Protein AF-A0AB33Z5P5-F1 (afdb_monomer)

Radius of gyration: 40.07 Å; Cα contacts (8 Å, |Δi|>4): 289; chains: 1; bounding box: 64×78×122 Å

Structure (mmCIF, N/CA/C/O backbone):
data_AF-A0AB33Z5P5-F1
#
_entry.id   AF-A0AB33Z5P5-F1
#
loop_
_atom_site.group_PDB
_atom_site.id
_atom_site.type_symbol
_atom_site.label_atom_id
_atom_site.label_alt_id
_atom_site.label_comp_id
_atom_site.label_asym_id
_atom_site.label_entity_id
_atom_site.label_seq_id
_atom_site.pdbx_PDB_ins_code
_atom_site.Cartn_x
_atom_site.Cartn_y
_atom_site.Cartn_z
_atom_site.occupancy
_atom_site.B_iso_or_equiv
_atom_site.auth_seq_id
_atom_site.auth_comp_id
_atom_site.auth_asym_id
_atom_site.auth_atom_id
_atom_site.pdbx_PDB_model_num
ATOM 1 N N . MET A 1 1 ? -16.626 -15.363 -4.304 1.00 84.88 1 MET A N 1
ATOM 2 C CA . MET A 1 1 ? -17.187 -14.346 -3.399 1.00 84.88 1 MET A CA 1
ATOM 3 C C . MET A 1 1 ? -18.099 -15.016 -2.405 1.00 84.88 1 MET A C 1
ATOM 5 O O . MET A 1 1 ? -18.825 -15.930 -2.768 1.00 84.88 1 MET A O 1
ATOM 9 N N . GLU A 1 2 ? -18.053 -14.577 -1.162 1.00 84.19 2 GLU A N 1
ATOM 10 C CA . GLU A 1 2 ? -19.049 -14.901 -0.152 1.00 84.19 2 GLU A CA 1
ATOM 11 C C . GLU A 1 2 ? -19.765 -13.600 0.200 1.00 84.19 2 GLU A C 1
ATOM 13 O O . GLU A 1 2 ? -19.102 -12.592 0.437 1.00 84.19 2 GLU A O 1
ATOM 18 N N . PHE A 1 3 ? -21.095 -13.599 0.205 1.00 85.94 3 PHE A N 1
ATOM 19 C CA . PHE A 1 3 ? -21.906 -12.439 0.573 1.00 85.94 3 PHE A CA 1
ATOM 20 C C . PHE A 1 3 ? -22.547 -12.647 1.944 1.00 85.94 3 PHE A C 1
ATOM 22 O O . PHE A 1 3 ? -22.654 -13.777 2.424 1.00 85.94 3 PHE A O 1
ATOM 29 N N . TYR A 1 4 ? -22.990 -11.560 2.574 1.00 81.19 4 TYR A N 1
ATOM 30 C CA . TYR A 1 4 ? -23.816 -11.657 3.772 1.00 81.19 4 TYR A CA 1
ATOM 31 C C . TYR A 1 4 ? -25.122 -12.386 3.467 1.00 81.19 4 TYR A C 1
ATOM 33 O O . TYR A 1 4 ? -25.826 -12.047 2.515 1.00 81.19 4 TYR A O 1
ATOM 41 N N . SER A 1 5 ? -25.433 -13.380 4.294 1.00 81.19 5 SER A N 1
ATOM 42 C CA . SER A 1 5 ? -26.715 -14.074 4.258 1.00 81.19 5 SER A CA 1
ATOM 43 C C . SER A 1 5 ? -27.830 -13.180 4.820 1.00 81.19 5 SER A C 1
ATOM 45 O O . SER A 1 5 ? -27.550 -12.254 5.589 1.00 81.19 5 SER A O 1
ATOM 47 N N . PRO A 1 6 ? -29.110 -13.478 4.535 1.00 82.12 6 PRO A N 1
ATOM 48 C CA . PRO A 1 6 ? -30.231 -12.767 5.153 1.00 82.12 6 PRO A CA 1
ATOM 49 C C . PRO A 1 6 ? -30.183 -12.777 6.687 1.00 82.12 6 PRO A C 1
ATOM 51 O O . PRO A 1 6 ? -30.563 -11.798 7.327 1.00 82.12 6 PRO A O 1
ATOM 54 N N . LYS A 1 7 ? -29.667 -13.865 7.279 1.00 82.50 7 LYS A N 1
ATOM 55 C CA . LYS A 1 7 ? -29.453 -13.973 8.724 1.00 82.50 7 LYS A CA 1
ATOM 56 C C . LYS A 1 7 ? -28.385 -12.990 9.208 1.00 82.50 7 LYS A C 1
ATOM 58 O O . LYS A 1 7 ? -28.638 -12.265 10.164 1.00 82.50 7 LYS A O 1
ATOM 63 N N . ASP A 1 8 ? -27.243 -12.919 8.521 1.00 80.38 8 ASP A N 1
ATOM 64 C CA . ASP A 1 8 ? -26.178 -11.973 8.877 1.00 80.38 8 ASP A CA 1
ATOM 65 C C . ASP A 1 8 ? -26.680 -10.513 8.791 1.00 80.38 8 ASP A C 1
ATOM 67 O O . ASP A 1 8 ? -26.393 -9.693 9.661 1.00 80.38 8 ASP A O 1
ATOM 71 N N . ILE A 1 9 ? -27.476 -10.181 7.764 1.00 83.25 9 ILE A N 1
ATOM 72 C CA . ILE A 1 9 ? -28.066 -8.840 7.595 1.00 83.25 9 ILE A CA 1
ATOM 73 C C . ILE A 1 9 ? -29.061 -8.528 8.723 1.00 83.25 9 ILE A C 1
ATOM 75 O O . ILE A 1 9 ? -29.105 -7.397 9.208 1.00 83.25 9 ILE A O 1
ATOM 79 N N . ALA A 1 10 ? -29.851 -9.512 9.161 1.00 84.94 10 ALA A N 1
ATOM 80 C CA . ALA A 1 10 ? -30.781 -9.346 10.275 1.00 84.94 10 ALA A CA 1
ATOM 81 C C . ALA A 1 10 ? -30.055 -9.106 11.611 1.00 84.94 10 ALA A C 1
ATOM 83 O O . ALA A 1 10 ? -30.494 -8.272 12.403 1.00 84.94 10 ALA A O 1
ATOM 84 N N . GLU A 1 11 ? -28.931 -9.786 11.846 1.00 84.00 11 GLU A N 1
ATOM 85 C CA . GLU A 1 11 ? -28.080 -9.554 13.019 1.00 84.00 11 GLU A CA 1
ATOM 86 C C . GLU A 1 11 ? -27.471 -8.143 12.995 1.00 84.00 11 GLU A C 1
ATOM 88 O O . GLU A 1 11 ? -27.606 -7.403 13.971 1.00 84.00 11 GLU A O 1
ATOM 93 N N . LEU A 1 12 ? -26.911 -7.718 11.853 1.00 83.44 12 LEU A N 1
ATOM 94 C CA . LEU A 1 12 ? -26.400 -6.353 11.663 1.00 83.44 12 LEU A CA 1
ATOM 95 C C . LEU A 1 12 ? -27.483 -5.292 11.892 1.00 83.44 12 LEU A C 1
ATOM 97 O O . LEU A 1 12 ? -27.219 -4.264 12.513 1.00 83.44 12 LEU A O 1
ATOM 101 N N . LYS A 1 13 ? -28.713 -5.549 11.434 1.00 87.44 13 LYS A N 1
ATOM 102 C CA . LYS A 1 13 ? -29.857 -4.663 11.667 1.00 87.44 13 LYS A CA 1
ATOM 103 C C . LYS A 1 13 ? -30.166 -4.511 13.157 1.00 87.44 13 LYS A C 1
ATOM 105 O O . LYS A 1 13 ? -30.407 -3.397 13.611 1.00 87.44 13 LYS A O 1
ATOM 110 N N . ASN A 1 14 ? -30.163 -5.605 13.916 1.00 87.00 14 ASN A N 1
ATOM 111 C CA . ASN A 1 14 ? -30.459 -5.564 15.348 1.00 87.00 14 ASN A CA 1
ATOM 112 C C . ASN A 1 14 ? -29.393 -4.773 16.127 1.00 87.00 14 ASN A C 1
ATOM 114 O O . ASN A 1 14 ? -29.731 -3.921 16.949 1.00 87.00 14 ASN A O 1
ATOM 118 N N . GLU A 1 15 ? -28.109 -4.990 15.825 1.00 85.25 15 GLU A N 1
ATOM 119 C CA . GLU A 1 15 ? -27.021 -4.212 16.434 1.00 85.25 15 GLU A CA 1
ATOM 120 C C . GLU A 1 15 ? -27.061 -2.738 16.004 1.00 85.25 15 GLU A C 1
ATOM 122 O O . GLU A 1 15 ? -26.880 -1.851 16.836 1.00 85.25 15 GLU A O 1
ATOM 127 N N . HIS A 1 16 ? -27.404 -2.442 14.746 1.00 88.62 16 HIS A N 1
ATOM 128 C CA . HIS A 1 16 ? -27.652 -1.071 14.292 1.00 88.62 16 HIS A CA 1
ATOM 129 C C . HIS A 1 16 ? -28.783 -0.401 15.090 1.00 88.62 16 HIS A C 1
ATOM 131 O O . HIS A 1 16 ? -28.628 0.718 15.576 1.00 88.62 16 HIS A O 1
ATOM 137 N N . GLU A 1 17 ? -29.914 -1.081 15.289 1.00 91.44 17 GLU A N 1
ATOM 138 C CA . GLU A 1 17 ? -31.017 -0.552 16.099 1.00 91.44 17 GLU A CA 1
ATOM 139 C C . GLU A 1 17 ? -30.611 -0.354 17.564 1.00 91.44 17 GLU A C 1
ATOM 141 O O . GLU A 1 17 ? -31.032 0.612 18.205 1.00 91.44 17 GLU A O 1
ATOM 146 N N . ARG A 1 18 ? -29.772 -1.243 18.105 1.00 90.12 18 ARG A N 1
ATOM 147 C CA . ARG A 1 18 ? -29.204 -1.100 19.447 1.00 90.12 18 ARG A CA 1
ATOM 148 C C . ARG A 1 18 ? -28.292 0.122 19.544 1.00 90.12 18 ARG A C 1
ATOM 150 O O . ARG A 1 18 ? -28.446 0.881 20.500 1.00 90.12 18 ARG A O 1
ATOM 157 N N . TYR A 1 19 ? -27.423 0.347 18.557 1.00 91.62 19 TYR A N 1
ATOM 158 C CA . TYR A 1 19 ? -26.595 1.549 18.467 1.00 91.62 19 TYR A CA 1
ATOM 159 C C . TYR A 1 19 ? -27.464 2.806 18.461 1.00 91.62 19 TYR A C 1
ATOM 161 O O . TYR A 1 19 ? -27.244 3.701 19.267 1.00 91.62 19 TYR A O 1
ATOM 169 N N . VAL A 1 20 ? -28.492 2.859 17.607 1.00 93.06 20 VAL A N 1
ATOM 170 C CA . VAL A 1 20 ? -29.383 4.026 17.492 1.00 93.06 20 VAL A CA 1
ATOM 171 C C . VAL A 1 20 ? -30.113 4.303 18.808 1.00 93.06 20 VAL A C 1
ATOM 173 O O . VAL A 1 20 ? -30.198 5.457 19.231 1.00 93.06 20 VAL A O 1
ATOM 176 N N . ARG A 1 21 ? -30.610 3.262 19.493 1.00 94.12 21 ARG A N 1
ATOM 177 C CA . ARG A 1 21 ? -31.245 3.411 20.814 1.00 94.12 21 ARG A CA 1
ATOM 178 C C . ARG A 1 21 ? -30.279 3.990 21.845 1.00 94.12 21 ARG A C 1
ATOM 180 O O . ARG A 1 21 ? -30.648 4.921 22.556 1.00 94.12 21 ARG A O 1
ATOM 187 N N . GLU A 1 22 ? -29.062 3.460 21.916 1.00 92.31 22 GLU A N 1
ATOM 188 C CA . GLU A 1 22 ? -28.069 3.903 22.894 1.00 92.31 22 GLU A CA 1
ATOM 189 C C . GLU A 1 22 ? -27.536 5.306 22.580 1.00 92.31 22 GLU A C 1
ATOM 191 O O . GLU A 1 22 ? -27.421 6.143 23.475 1.00 92.31 22 GLU A O 1
ATOM 196 N N . PHE A 1 23 ? -27.301 5.604 21.302 1.00 94.19 23 PHE A N 1
ATOM 197 C CA . PHE A 1 23 ? -26.932 6.932 20.828 1.00 94.19 23 PHE A CA 1
ATOM 198 C C . PHE A 1 23 ? -27.973 7.974 21.243 1.00 94.19 23 PHE A C 1
ATOM 200 O O . PHE A 1 23 ? -27.625 8.953 21.901 1.00 94.19 23 PHE A O 1
ATOM 207 N N . ASN A 1 24 ? -29.252 7.730 20.941 1.00 93.69 24 ASN A N 1
ATOM 208 C CA . ASN A 1 24 ? -30.335 8.644 21.302 1.00 93.69 24 ASN A CA 1
ATOM 209 C C . ASN A 1 24 ? -30.470 8.796 22.822 1.00 93.69 24 ASN A C 1
ATOM 211 O O . ASN A 1 24 ? -30.600 9.916 23.306 1.00 93.69 24 ASN A O 1
ATOM 215 N N . ARG A 1 25 ? -30.342 7.703 23.589 1.00 95.12 25 ARG A N 1
ATOM 216 C CA . ARG A 1 25 ? -30.354 7.753 25.060 1.00 95.12 25 ARG A CA 1
ATOM 217 C C . ARG A 1 25 ? -29.266 8.681 25.603 1.00 95.12 25 ARG A C 1
ATOM 219 O O . ARG A 1 25 ? -29.541 9.518 26.461 1.00 95.12 25 ARG A O 1
ATOM 226 N N . ILE A 1 26 ? -28.036 8.553 25.102 1.00 93.25 26 ILE A N 1
ATOM 227 C CA . ILE A 1 26 ? -26.910 9.390 25.535 1.00 93.25 26 ILE A CA 1
ATOM 228 C C . ILE A 1 26 ? -27.121 10.849 25.116 1.00 93.25 26 ILE A C 1
ATOM 230 O O . ILE A 1 26 ? -26.835 11.751 25.907 1.00 93.25 26 ILE A O 1
ATOM 234 N N . VAL A 1 27 ? -27.622 11.088 23.899 1.00 92.38 27 VAL A N 1
ATOM 235 C CA . VAL A 1 27 ? -27.937 12.438 23.413 1.00 92.38 27 VAL A CA 1
ATOM 236 C C . VAL A 1 27 ? -28.991 13.093 24.303 1.00 92.38 27 VAL A C 1
ATOM 238 O O . VAL A 1 27 ? -28.750 14.194 24.791 1.00 92.38 27 VAL A O 1
ATOM 241 N N . ASP A 1 28 ? -30.101 12.416 24.592 1.00 93.25 28 ASP A N 1
ATOM 242 C CA . ASP A 1 28 ? -31.189 12.949 25.419 1.00 93.25 28 ASP A CA 1
ATOM 243 C C . ASP A 1 28 ? -30.722 13.281 26.844 1.00 93.25 28 ASP A C 1
ATOM 245 O O . ASP A 1 28 ? -31.012 14.360 27.376 1.00 93.25 28 ASP A O 1
ATOM 249 N N . GLU A 1 29 ? -29.943 12.387 27.460 1.00 92.94 29 GLU A N 1
ATOM 250 C CA . GLU A 1 29 ? -29.349 12.618 28.780 1.00 92.94 29 GLU A CA 1
ATOM 251 C C . GLU A 1 29 ? -28.409 13.830 28.789 1.00 92.94 29 GLU A C 1
ATOM 253 O O . GLU A 1 29 ? -28.413 14.622 29.737 1.00 92.94 29 GLU A O 1
ATOM 258 N N . GLU A 1 30 ? -27.593 13.991 27.748 1.00 91.19 30 GLU A N 1
ATOM 259 C CA . GLU A 1 30 ? -26.607 15.065 27.660 1.00 91.19 30 GLU A CA 1
ATOM 260 C C . GLU A 1 30 ? -27.253 16.414 27.306 1.00 91.19 30 G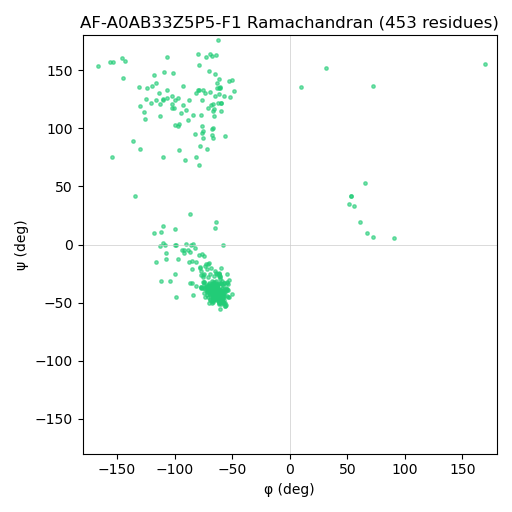LU A C 1
ATOM 262 O O . GLU A 1 30 ? -26.889 17.439 27.888 1.00 91.19 30 GLU A O 1
ATOM 267 N N . VAL A 1 31 ? -28.275 16.424 26.443 1.00 91.19 31 VAL A N 1
ATOM 268 C CA . VAL A 1 31 ? -29.110 17.605 26.171 1.00 91.19 31 VAL A CA 1
ATOM 269 C C . VAL A 1 31 ? -29.786 18.070 27.458 1.00 91.19 31 VAL A C 1
ATOM 271 O O . VAL A 1 31 ? -29.710 19.255 27.794 1.00 91.19 31 VAL A O 1
ATOM 274 N N . LYS A 1 32 ? -30.394 17.153 28.225 1.00 91.38 32 LYS A N 1
ATOM 275 C CA . LYS A 1 32 ? -31.035 17.484 29.505 1.00 91.38 32 LYS A CA 1
ATOM 276 C C . LYS A 1 32 ? -30.036 18.098 30.489 1.00 91.38 32 LYS A C 1
ATOM 278 O O . LYS A 1 32 ? -30.299 19.172 31.028 1.00 91.38 32 LYS A O 1
ATOM 283 N N . LYS A 1 33 ? -28.855 17.490 30.650 1.00 89.69 33 LYS A N 1
ATOM 284 C CA . LYS A 1 33 ? -27.776 18.019 31.507 1.00 89.69 33 LYS A CA 1
ATOM 285 C C . LYS A 1 33 ? -27.315 19.413 31.085 1.00 89.69 33 LYS A C 1
ATOM 287 O O . LYS A 1 33 ? -27.061 20.261 31.940 1.00 89.69 33 LYS A O 1
ATOM 292 N N . GLN A 1 34 ? -27.179 19.669 29.785 1.00 85.25 34 GLN A N 1
ATOM 293 C CA . GLN A 1 34 ? -26.753 20.977 29.282 1.00 85.25 34 GLN A CA 1
ATOM 294 C C . GLN A 1 34 ? -27.829 22.053 29.477 1.00 85.25 34 GLN A C 1
ATOM 296 O O . GLN A 1 34 ? -27.502 23.157 29.919 1.00 85.25 34 GLN A O 1
ATOM 301 N N . LYS A 1 35 ? -29.107 21.722 29.248 1.00 85.56 35 LYS A N 1
ATOM 302 C CA . LYS A 1 35 ? -30.239 22.623 29.517 1.00 85.56 35 LYS A CA 1
ATOM 303 C C . LYS A 1 35 ? -30.378 22.942 31.007 1.00 85.56 35 LYS A C 1
ATOM 305 O O . LYS A 1 35 ? -30.548 24.104 31.371 1.00 85.56 35 LYS A O 1
ATOM 310 N N . GLU A 1 36 ? -30.220 21.948 31.881 1.00 85.62 36 GLU A N 1
ATOM 311 C CA . GLU A 1 36 ? -30.221 22.147 33.336 1.00 85.62 36 GLU A CA 1
ATOM 312 C C . GLU A 1 36 ? -29.086 23.086 33.775 1.00 85.62 36 GLU A C 1
ATOM 314 O O . GLU A 1 36 ? -29.342 24.065 34.480 1.00 85.62 36 GLU A O 1
ATOM 319 N N . LYS A 1 37 ? -27.855 22.874 33.286 1.00 83.44 37 LYS A N 1
ATOM 320 C CA . LYS A 1 37 ? -26.707 23.763 33.555 1.00 83.44 37 LYS A CA 1
ATOM 321 C C . LYS A 1 37 ? -26.954 25.204 33.099 1.00 83.44 37 LYS A C 1
ATOM 323 O O . LYS A 1 37 ? -26.649 26.133 33.848 1.00 83.44 37 LYS A O 1
ATOM 328 N N . GLN A 1 38 ? -27.525 25.405 31.910 1.00 79.38 38 GLN A N 1
ATOM 329 C CA . GLN A 1 38 ? -27.887 26.745 31.439 1.00 79.38 38 GLN A CA 1
ATOM 330 C C . GLN A 1 38 ? -28.974 27.380 32.311 1.00 79.38 38 GLN A C 1
ATOM 332 O O . GLN A 1 38 ? -28.849 28.545 32.687 1.00 79.38 38 GLN A O 1
ATOM 337 N N . SER A 1 39 ? -30.009 26.624 32.685 1.00 79.44 39 SER A N 1
ATOM 338 C CA . SER A 1 39 ? -31.096 27.135 33.527 1.00 79.44 39 SER A CA 1
ATOM 339 C C . SER A 1 39 ? -30.610 27.568 34.920 1.00 79.44 39 SER A C 1
ATOM 341 O O . SER A 1 39 ? -30.992 28.635 35.402 1.00 79.44 39 SER A O 1
ATOM 343 N N . LEU A 1 40 ? -29.697 26.804 35.535 1.00 78.00 40 LEU A N 1
ATOM 344 C CA . LEU A 1 40 ? -29.062 27.143 36.811 1.00 78.00 40 LEU A CA 1
ATOM 345 C C . LEU A 1 40 ? -28.181 28.394 36.701 1.00 78.00 40 LEU A C 1
ATOM 347 O O . LEU A 1 40 ? -28.255 29.264 37.568 1.00 78.00 40 LEU A O 1
ATOM 351 N N . SER A 1 41 ? -27.403 28.525 35.620 1.00 74.75 41 SER A N 1
ATOM 352 C CA . SER A 1 41 ? -26.603 29.730 35.348 1.00 74.75 41 SER A CA 1
ATOM 353 C C . SER A 1 41 ? -27.487 30.971 35.168 1.00 74.75 41 SER A C 1
ATOM 355 O O . SER A 1 41 ? -27.221 32.020 35.758 1.00 74.75 41 SER A O 1
ATOM 357 N N . ASN A 1 42 ? -28.597 30.847 34.434 1.00 72.00 42 ASN A N 1
ATOM 358 C CA . ASN A 1 42 ? -29.553 31.938 34.231 1.00 72.00 42 ASN A CA 1
ATOM 359 C C . ASN A 1 42 ? -30.233 32.358 35.546 1.00 72.00 42 ASN A C 1
ATOM 361 O O . ASN A 1 42 ? -30.304 33.551 35.844 1.00 72.00 42 ASN A O 1
ATOM 365 N N . ARG A 1 43 ? -30.642 31.397 36.385 1.00 72.62 43 ARG A N 1
ATOM 366 C CA . ARG A 1 43 ? -31.249 31.668 37.700 1.00 72.62 43 ARG A CA 1
ATOM 367 C C . ARG A 1 43 ? -30.265 32.311 38.684 1.00 72.62 43 ARG A C 1
ATOM 369 O O . ARG A 1 43 ? -30.645 33.210 39.431 1.00 72.62 43 ARG A O 1
ATOM 376 N N . ALA A 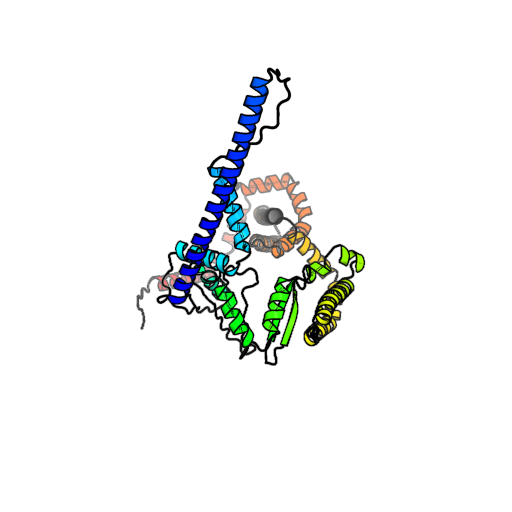1 44 ? -28.997 31.898 38.666 1.00 68.06 44 ALA A N 1
ATOM 377 C CA . ALA A 1 44 ? -27.943 32.537 39.455 1.00 68.06 44 ALA A CA 1
ATOM 378 C C . ALA A 1 44 ? -27.702 33.993 39.010 1.00 68.06 44 ALA A C 1
ATOM 380 O O . ALA A 1 44 ? -27.573 34.881 39.854 1.00 68.06 44 ALA A O 1
ATOM 381 N N . LYS A 1 45 ? -27.721 34.267 37.697 1.00 66.44 45 LYS A N 1
ATOM 382 C CA . LYS A 1 45 ? -27.614 35.630 37.145 1.00 66.44 45 LYS A CA 1
ATOM 383 C C . LYS A 1 45 ? -28.798 36.515 37.542 1.00 66.44 45 LYS A C 1
ATOM 385 O O . LYS A 1 45 ? -28.578 37.669 37.908 1.00 66.44 45 LYS A O 1
ATOM 390 N N . GLU A 1 46 ? -30.027 35.999 37.516 1.00 65.38 46 GLU A N 1
ATOM 391 C CA . GLU A 1 46 ? -31.206 36.727 38.010 1.00 65.38 46 GLU A CA 1
ATOM 392 C C . GLU A 1 46 ? -31.118 37.018 39.511 1.00 65.38 46 GLU A C 1
ATOM 394 O O . GLU A 1 46 ? -31.370 38.147 39.924 1.00 65.38 46 GLU A O 1
ATOM 399 N N . GLY A 1 47 ? -30.687 36.044 40.320 1.00 66.50 47 GLY A N 1
ATOM 400 C CA . GLY A 1 47 ? -30.466 36.235 41.755 1.00 66.50 47 GLY A CA 1
ATOM 401 C C . GLY A 1 47 ? -29.446 37.340 42.055 1.00 66.50 47 GLY A C 1
ATOM 402 O O . GLY A 1 47 ? -29.714 38.225 42.866 1.00 66.50 47 GLY A O 1
ATOM 403 N N . ILE A 1 48 ? -28.315 37.350 41.340 1.00 68.62 48 ILE A N 1
ATOM 404 C CA . ILE A 1 48 ? -27.273 38.384 41.469 1.00 68.62 48 ILE A CA 1
ATOM 405 C C . ILE A 1 48 ? -27.778 39.750 40.980 1.00 68.62 48 ILE A C 1
ATOM 407 O O . ILE A 1 48 ? -27.499 40.771 41.607 1.00 68.62 48 ILE A O 1
ATOM 411 N N . LYS A 1 49 ? -28.542 39.798 39.881 1.00 67.00 49 LYS A N 1
ATOM 412 C CA . LYS A 1 49 ? -29.128 41.041 39.352 1.00 67.00 49 LYS A CA 1
ATOM 413 C C . LYS A 1 49 ? -30.157 41.636 40.319 1.00 67.00 49 LYS A C 1
ATOM 415 O O . LYS A 1 49 ? -30.121 42.836 40.571 1.00 67.00 49 LYS A O 1
ATOM 420 N N . ASN A 1 50 ? -31.019 40.806 40.904 1.00 65.94 50 ASN A N 1
ATOM 421 C CA . ASN A 1 50 ? -32.012 41.233 41.891 1.00 65.94 50 ASN A CA 1
ATOM 422 C C . ASN A 1 50 ? -31.348 41.736 43.181 1.00 65.94 50 ASN A C 1
ATOM 424 O O . ASN A 1 50 ? -31.752 42.770 43.709 1.00 65.94 50 ASN A O 1
ATOM 428 N N . LEU A 1 51 ? -30.279 41.074 43.640 1.00 64.50 51 LEU A N 1
ATOM 429 C CA . LEU A 1 51 ? -29.496 41.514 44.798 1.00 64.50 51 LEU A CA 1
ATOM 430 C C . LEU A 1 51 ? -28.762 42.842 44.530 1.00 64.50 51 LEU A C 1
ATOM 432 O O . LEU A 1 51 ? -28.777 43.739 45.368 1.00 64.50 51 LEU A O 1
ATOM 436 N N . SER A 1 52 ? -28.178 43.003 43.338 1.00 60.12 52 SER A N 1
ATOM 437 C CA . SER A 1 52 ? -27.531 44.252 42.908 1.00 60.12 52 SER A CA 1
ATOM 438 C C . SER A 1 52 ? -28.521 45.422 42.825 1.00 60.12 52 SER A C 1
ATOM 440 O O . SER A 1 52 ? -28.160 46.540 43.188 1.00 60.12 52 SER A O 1
ATOM 442 N N . ASN A 1 53 ? -29.760 45.169 42.386 1.00 63.00 53 ASN A N 1
ATOM 443 C CA . ASN A 1 53 ? -30.832 46.169 42.344 1.00 63.00 53 ASN A CA 1
ATOM 444 C C . ASN A 1 53 ? -31.328 46.551 43.751 1.00 63.00 53 ASN A C 1
ATOM 446 O O . ASN A 1 53 ? -31.637 47.714 43.986 1.00 63.00 53 ASN A O 1
ATOM 450 N N . MET A 1 54 ? -31.368 45.606 44.700 1.00 59.44 54 MET A N 1
ATOM 451 C CA . MET A 1 54 ? -31.710 45.879 46.107 1.00 59.44 54 MET A CA 1
ATOM 452 C C . MET A 1 54 ? -30.652 46.720 46.831 1.00 59.44 54 MET A C 1
ATOM 454 O O . MET A 1 54 ? -30.992 47.485 47.729 1.00 59.44 54 MET A O 1
ATOM 458 N N . LEU A 1 55 ? -29.378 46.577 46.459 1.00 65.06 55 LEU A N 1
ATOM 459 C CA . LEU A 1 55 ? -28.257 47.265 47.108 1.00 65.06 55 LEU A CA 1
ATOM 460 C C . LEU A 1 55 ? -27.920 48.631 46.480 1.00 65.06 55 LEU A C 1
ATOM 462 O O . LEU A 1 55 ? -27.012 49.301 46.962 1.00 65.06 55 LEU A O 1
ATOM 466 N N . ASN A 1 56 ? -28.646 49.064 45.440 1.00 53.56 56 ASN A N 1
ATOM 467 C CA . ASN A 1 56 ? -28.480 50.366 44.773 1.00 53.56 56 ASN A CA 1
ATOM 468 C C . ASN A 1 56 ? -27.025 50.671 44.341 1.00 53.56 56 ASN A C 1
ATOM 470 O O . ASN A 1 56 ? -26.557 51.809 44.388 1.00 53.56 56 ASN A O 1
ATOM 474 N N . ILE A 1 57 ? -26.286 49.635 43.928 1.00 54.72 57 ILE A N 1
ATOM 475 C CA . ILE A 1 57 ? -24.892 49.753 43.487 1.00 54.72 57 ILE A CA 1
ATOM 476 C C . ILE A 1 57 ? -24.878 50.048 41.981 1.00 54.72 57 ILE A C 1
ATOM 478 O O . ILE A 1 57 ? -25.143 49.165 41.163 1.00 54.72 57 ILE A O 1
ATOM 482 N N . ASN A 1 58 ? -24.550 51.287 41.603 1.00 48.53 58 ASN A N 1
ATOM 483 C CA . ASN A 1 58 ? -24.293 51.664 40.210 1.00 48.53 58 ASN A CA 1
ATOM 484 C C . ASN A 1 58 ? -23.016 50.968 39.704 1.00 48.53 58 ASN A C 1
ATOM 486 O O . ASN A 1 58 ? -21.937 51.162 40.263 1.00 48.53 58 ASN A O 1
ATOM 490 N N . LYS A 1 59 ? -23.126 50.157 38.644 1.00 53.09 59 LYS A N 1
ATOM 491 C CA . LYS A 1 59 ? -21.983 49.471 38.018 1.00 53.09 59 LYS A CA 1
ATOM 492 C C . LYS A 1 59 ? -21.157 50.434 37.161 1.00 53.09 59 LYS A C 1
ATOM 494 O O . LYS A 1 59 ? -21.681 51.028 36.222 1.00 53.09 59 LYS A O 1
ATOM 499 N N . SER A 1 60 ? -19.859 50.518 37.447 1.00 42.44 60 SER A N 1
ATOM 500 C CA . SER A 1 60 ? -18.841 51.029 36.529 1.00 42.44 60 SER A CA 1
ATOM 501 C C . SER A 1 60 ? -18.713 50.118 35.299 1.00 42.44 60 SER A C 1
ATOM 503 O O . SER A 1 60 ? -18.912 48.903 35.368 1.00 42.44 60 SER A O 1
ATOM 505 N N . HIS A 1 61 ? -18.414 50.732 34.154 1.00 42.22 61 HIS A N 1
ATOM 506 C CA . HIS A 1 61 ? -18.209 50.072 32.867 1.00 42.22 61 HIS A CA 1
ATOM 507 C C . HIS A 1 61 ? -16.934 49.215 32.872 1.00 42.22 61 HIS A C 1
ATOM 509 O O . HIS A 1 61 ? -15.862 49.695 32.528 1.00 42.22 61 HIS A O 1
ATOM 515 N N . GLU A 1 62 ? -17.068 47.926 33.166 1.00 41.34 62 GLU A N 1
ATOM 516 C CA . GLU A 1 62 ? -16.168 46.896 32.644 1.00 41.34 62 GLU A CA 1
ATOM 517 C C . GLU A 1 62 ? -17.025 45.776 32.054 1.00 41.34 62 GLU A C 1
ATOM 519 O O . GLU A 1 62 ? -17.892 45.197 32.715 1.00 41.34 62 GLU A O 1
ATOM 524 N N . ALA A 1 63 ? -16.857 45.544 30.752 1.00 40.97 63 ALA A N 1
ATOM 525 C CA . ALA A 1 63 ? -17.619 44.560 30.002 1.00 40.97 63 ALA A CA 1
ATOM 526 C C . ALA A 1 63 ? -17.268 43.154 30.504 1.00 40.97 63 ALA A C 1
ATOM 528 O O . ALA A 1 63 ? -16.246 42.584 30.130 1.00 40.97 63 ALA A O 1
ATOM 529 N N . ALA A 1 64 ? -18.132 42.598 31.355 1.00 44.25 64 ALA A N 1
ATOM 530 C CA . ALA A 1 64 ? -18.064 41.199 31.751 1.00 44.25 64 ALA A CA 1
ATOM 531 C C . ALA A 1 64 ? -18.030 40.301 30.496 1.00 44.25 64 ALA A C 1
ATOM 533 O O . ALA A 1 64 ? -18.751 40.588 29.529 1.00 44.25 64 ALA A O 1
ATOM 534 N N . PRO A 1 65 ? -17.229 39.219 30.492 1.00 37.69 65 PRO A N 1
ATOM 535 C CA . PRO A 1 65 ? -17.105 38.357 29.329 1.00 37.69 65 PRO A CA 1
ATOM 536 C C . PRO A 1 65 ? -18.482 37.788 28.980 1.00 37.69 65 PRO A C 1
ATOM 538 O O . PRO A 1 65 ? -19.150 37.169 29.811 1.00 37.69 65 PRO A O 1
ATOM 541 N N . LYS A 1 66 ? -18.937 38.041 27.748 1.00 45.19 66 LYS A N 1
ATOM 542 C CA . LYS A 1 66 ? -20.145 37.423 27.196 1.00 45.19 66 LYS A CA 1
ATOM 543 C C . LYS A 1 66 ? -19.875 35.926 27.040 1.00 45.19 66 LYS A C 1
ATOM 545 O O . LYS A 1 66 ? -19.362 35.493 26.016 1.00 45.19 66 LYS A O 1
ATOM 550 N N . GLU A 1 67 ? -20.203 35.132 28.052 1.00 51.94 67 GLU A N 1
ATOM 551 C CA . GLU A 1 67 ? -20.342 33.690 27.856 1.00 51.94 67 GLU A CA 1
ATOM 552 C C . GLU A 1 67 ? -21.550 33.438 26.948 1.00 51.94 67 GLU A C 1
ATOM 554 O O . GLU A 1 67 ? -22.689 33.755 27.306 1.00 51.94 67 GLU A O 1
ATOM 559 N N . ASN A 1 68 ? -21.274 32.906 25.755 1.00 57.53 68 ASN A N 1
ATOM 560 C CA . ASN A 1 68 ? -22.266 32.572 24.741 1.00 57.53 68 ASN A CA 1
ATOM 561 C C . ASN A 1 68 ? -23.260 31.541 25.297 1.00 57.53 68 ASN A C 1
ATOM 563 O O . ASN A 1 68 ? -22.895 30.403 25.595 1.00 57.53 68 ASN A O 1
ATOM 567 N N . ILE A 1 69 ? -24.527 31.937 25.430 1.00 65.81 69 ILE A N 1
ATOM 568 C CA . ILE A 1 69 ? -25.631 31.000 25.649 1.00 65.81 69 ILE A CA 1
ATOM 569 C C . ILE A 1 69 ? -25.732 30.163 24.373 1.00 65.81 69 ILE A C 1
ATOM 571 O O . ILE A 1 69 ? -26.085 30.696 23.325 1.00 65.81 69 ILE A O 1
ATOM 575 N N . LEU A 1 70 ? -25.372 28.883 24.468 1.00 70.25 70 LEU A N 1
ATOM 576 C CA . LEU A 1 70 ? -25.499 27.941 23.356 1.00 70.25 70 LEU A CA 1
ATOM 577 C C . LEU A 1 70 ? -26.967 27.838 22.940 1.00 70.25 70 LEU A C 1
ATOM 579 O O . LEU A 1 70 ? -27.836 27.707 23.809 1.00 70.25 70 LEU A O 1
ATOM 583 N N . SER A 1 71 ? -27.228 27.873 21.637 1.00 82.06 71 SER A N 1
ATOM 584 C CA . SER A 1 71 ? -28.559 27.611 21.090 1.00 82.06 71 SER A CA 1
ATOM 585 C C . SER A 1 71 ? -28.967 26.148 21.303 1.00 82.06 71 SER A C 1
ATOM 587 O O . SER A 1 71 ? -28.123 25.277 21.534 1.00 82.06 71 SER A O 1
ATOM 589 N N . ASP A 1 72 ? -30.264 25.850 21.185 1.00 81.25 72 ASP A N 1
ATOM 590 C CA . ASP A 1 72 ? -30.764 24.470 21.261 1.00 81.25 72 ASP A CA 1
ATOM 591 C C . ASP A 1 72 ? -30.068 23.546 20.240 1.00 81.25 72 ASP A C 1
ATOM 593 O O . ASP A 1 72 ? -29.725 22.409 20.565 1.00 81.25 72 ASP A O 1
ATOM 597 N N . GLU A 1 73 ? -29.776 24.043 19.035 1.00 84.94 73 GLU A N 1
ATOM 598 C CA . GLU A 1 73 ? -29.051 23.291 18.001 1.00 84.94 73 GLU A CA 1
ATOM 599 C C . GLU A 1 73 ? -27.589 23.016 18.381 1.00 84.94 73 GLU A C 1
ATOM 601 O O . GLU A 1 73 ? -27.063 21.933 18.115 1.00 84.94 73 GLU A O 1
ATOM 606 N N . GLU A 1 74 ? -26.908 23.976 19.010 1.00 85.19 74 GLU A N 1
ATOM 607 C CA . GLU A 1 74 ? -25.522 23.803 19.455 1.00 85.19 74 GLU A CA 1
ATOM 608 C C . GLU A 1 74 ? -25.411 22.811 20.618 1.00 85.19 74 GLU A C 1
ATOM 610 O O . 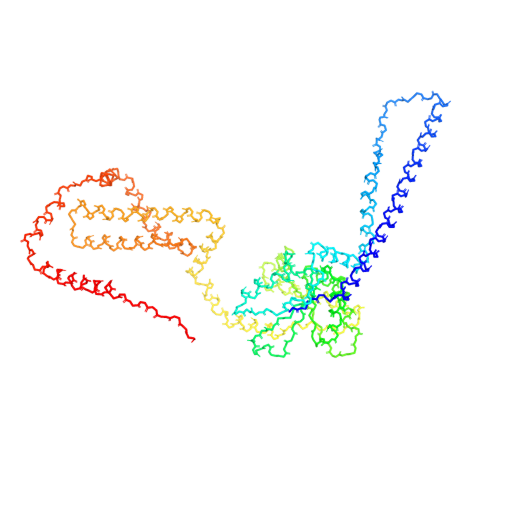GLU A 1 74 ? -24.453 22.033 20.674 1.00 85.19 74 GLU A O 1
ATOM 615 N N . ILE A 1 75 ? -26.406 22.801 21.512 1.00 86.44 75 ILE A N 1
ATOM 616 C CA . ILE A 1 75 ? -26.524 21.823 22.599 1.00 86.44 75 ILE A CA 1
ATOM 617 C C . ILE A 1 75 ? -26.671 20.412 22.025 1.00 86.44 75 ILE A C 1
ATOM 619 O O . ILE A 1 75 ? -25.930 19.512 22.427 1.00 86.44 75 ILE A O 1
ATOM 623 N N . VAL A 1 76 ? -27.564 20.228 21.045 1.00 88.44 76 VAL A N 1
ATOM 624 C CA . VAL A 1 76 ? -27.762 18.932 20.376 1.00 88.44 76 VAL A CA 1
ATOM 625 C C . VAL A 1 76 ? -26.481 18.486 19.671 1.00 88.44 76 VAL A C 1
ATOM 627 O O . VAL A 1 76 ? -25.984 17.401 19.955 1.00 88.44 76 VAL A O 1
ATOM 630 N N . LYS A 1 77 ? -25.847 19.342 18.857 1.00 88.31 77 LYS A N 1
ATOM 631 C CA . LYS A 1 77 ? -24.577 19.005 18.177 1.00 88.31 77 LYS A CA 1
ATOM 632 C C . LYS A 1 77 ? -23.459 18.629 19.150 1.00 88.31 77 LYS A C 1
ATOM 634 O O . LYS A 1 77 ? -22.593 17.809 18.832 1.00 88.31 77 LYS A O 1
ATOM 639 N N . ARG A 1 78 ? -23.419 19.256 20.328 1.00 88.31 78 ARG A N 1
ATOM 640 C CA . ARG A 1 78 ? -22.451 18.914 21.376 1.00 88.31 78 ARG A CA 1
ATOM 641 C C . ARG A 1 78 ? -22.782 17.570 22.022 1.00 88.31 78 ARG A C 1
ATOM 643 O O . ARG A 1 78 ? -21.866 16.780 22.237 1.00 88.31 78 ARG A O 1
ATOM 650 N N . ALA A 1 79 ? -24.054 17.315 22.313 1.00 89.00 79 ALA A N 1
ATOM 651 C CA . ALA A 1 79 ? -24.526 16.046 22.856 1.00 89.00 79 ALA A CA 1
ATOM 652 C C . ALA A 1 79 ? -24.252 14.877 21.895 1.00 89.00 79 ALA A C 1
ATOM 654 O O . ALA A 1 79 ? -23.715 13.859 22.320 1.00 89.00 79 ALA A O 1
ATOM 655 N N . GLU A 1 80 ? -24.498 15.058 20.597 1.00 90.06 80 GLU A N 1
ATOM 656 C CA . GLU A 1 80 ? -24.164 14.081 19.555 1.00 90.06 80 GLU A CA 1
ATOM 657 C C . GLU A 1 80 ? -22.666 13.762 19.520 1.00 90.06 80 GLU A C 1
ATOM 659 O O . GLU A 1 80 ? -22.289 12.594 19.450 1.00 90.06 80 GLU A O 1
ATOM 664 N N . ARG A 1 81 ? -21.788 14.774 19.606 1.00 89.94 81 ARG A N 1
ATOM 665 C CA . ARG A 1 81 ? -20.331 14.552 19.674 1.00 89.94 81 ARG A CA 1
ATOM 666 C C . ARG A 1 81 ? -19.937 13.714 20.888 1.00 89.94 81 ARG A C 1
ATOM 668 O O . ARG A 1 81 ? -19.188 12.755 20.743 1.00 89.94 81 ARG A O 1
ATOM 675 N N . ILE A 1 82 ? -20.491 14.032 22.056 1.00 88.94 82 ILE A N 1
ATOM 676 C CA . ILE A 1 82 ? -20.245 13.281 23.295 1.00 88.94 82 ILE A CA 1
ATOM 677 C C . ILE A 1 82 ? -20.766 11.843 23.178 1.00 88.94 82 ILE A C 1
ATOM 679 O O . ILE A 1 82 ? -20.105 10.917 23.642 1.00 88.94 82 ILE A O 1
ATOM 683 N N . ALA A 1 83 ? -21.929 11.642 22.555 1.00 89.94 83 ALA A N 1
ATOM 684 C CA . ALA A 1 83 ? -22.486 10.315 22.319 1.00 89.94 83 ALA A CA 1
ATOM 685 C C . ALA A 1 83 ? -21.588 9.480 21.399 1.00 89.94 83 ALA A C 1
ATOM 687 O O . ALA A 1 83 ? -21.269 8.343 21.743 1.00 89.94 83 ALA A O 1
ATOM 688 N N . LYS A 1 84 ? -21.100 10.060 20.293 1.00 88.88 84 LYS A N 1
ATOM 689 C CA . LYS A 1 84 ? -20.127 9.393 19.412 1.00 88.88 84 LYS A CA 1
ATOM 690 C C . LYS A 1 84 ? -18.856 9.015 20.166 1.00 88.88 84 LYS A C 1
ATOM 692 O O . LYS A 1 84 ? -18.415 7.879 20.051 1.00 88.88 84 LYS A O 1
ATOM 697 N N . ASP A 1 85 ? -18.294 9.927 20.958 1.00 86.31 85 ASP A N 1
ATOM 698 C CA . ASP A 1 85 ? -17.059 9.660 21.703 1.00 86.31 85 ASP A CA 1
ATOM 699 C C . ASP A 1 85 ? -17.234 8.597 22.795 1.00 86.31 85 ASP A C 1
ATOM 701 O O . ASP A 1 85 ? -16.345 7.772 22.979 1.00 86.31 85 ASP A O 1
ATOM 705 N N . LYS A 1 86 ? -18.381 8.554 23.483 1.00 88.44 86 LYS A N 1
ATOM 706 C CA . LYS A 1 86 ? -18.680 7.487 24.455 1.00 88.44 86 LYS A CA 1
ATOM 707 C C . LYS A 1 86 ? -18.851 6.126 23.787 1.00 88.44 86 LYS A C 1
ATOM 709 O O . LYS A 1 86 ? -18.385 5.126 24.323 1.00 88.44 86 LYS A O 1
ATOM 714 N N . LEU A 1 87 ? -19.512 6.091 22.631 1.00 86.88 87 LEU A N 1
ATOM 715 C CA . LEU A 1 87 ? -19.764 4.850 21.902 1.00 86.88 87 LEU A CA 1
ATOM 716 C C . LEU A 1 87 ? -18.519 4.286 21.215 1.00 86.88 87 LEU A C 1
ATOM 718 O O . LEU A 1 87 ? -18.500 3.093 20.945 1.00 86.88 87 LEU A O 1
ATOM 722 N N . LYS A 1 88 ? -17.459 5.083 20.999 1.00 78.81 88 LYS A N 1
ATOM 723 C CA . LYS A 1 88 ? -16.172 4.581 20.476 1.00 78.81 88 LYS A CA 1
ATOM 724 C C . LYS A 1 88 ? -15.585 3.428 21.296 1.00 78.81 88 LYS A C 1
ATOM 726 O O . LYS A 1 88 ? -14.840 2.639 20.737 1.00 78.81 88 LYS A O 1
ATOM 731 N N . GLY A 1 89 ? -15.915 3.322 22.586 1.00 73.31 89 GLY A N 1
ATOM 732 C CA . GLY A 1 89 ? -15.473 2.205 23.425 1.00 73.31 89 GLY A CA 1
ATOM 733 C C . GLY A 1 89 ? -16.126 0.855 23.092 1.00 73.31 89 GLY A C 1
ATOM 734 O O . GLY A 1 89 ? -15.617 -0.172 23.527 1.00 73.31 89 GLY A O 1
ATOM 735 N N . ASP A 1 90 ? -17.229 0.839 22.334 1.00 75.75 90 ASP A N 1
ATOM 736 C CA . ASP A 1 90 ? -17.878 -0.377 21.830 1.00 75.75 90 ASP A CA 1
ATOM 737 C C . ASP A 1 90 ? -17.675 -0.475 20.311 1.00 75.75 90 ASP A C 1
ATOM 739 O O . ASP A 1 90 ? -18.564 -0.189 19.501 1.00 75.75 90 ASP A O 1
ATOM 743 N N . GLU A 1 91 ? -16.455 -0.854 19.924 1.00 70.12 91 GLU A N 1
ATOM 744 C CA . GLU A 1 91 ? -16.035 -0.971 18.524 1.00 70.12 91 GLU A CA 1
ATOM 745 C C . GLU A 1 91 ? -16.967 -1.882 17.716 1.00 70.12 91 GLU A C 1
ATOM 747 O O . GLU A 1 91 ? -17.318 -1.560 16.579 1.00 70.12 91 GLU A O 1
ATOM 752 N N . LYS A 1 92 ? -17.443 -2.982 18.321 1.00 71.31 92 LYS A N 1
ATOM 753 C CA . LYS A 1 92 ? -18.356 -3.937 17.675 1.00 71.31 92 LYS A CA 1
ATOM 754 C C . LYS A 1 92 ? -19.683 -3.280 17.306 1.00 71.31 92 LYS A C 1
ATOM 756 O O . LYS A 1 92 ? -20.190 -3.496 16.198 1.00 71.31 92 LYS A O 1
ATOM 761 N N . LEU A 1 93 ? -20.242 -2.484 18.212 1.00 77.88 93 LEU A N 1
ATOM 762 C CA . LEU A 1 93 ? -21.523 -1.816 18.012 1.00 77.88 93 LEU A CA 1
ATOM 763 C C . LEU A 1 93 ? -21.425 -0.689 16.971 1.00 77.88 93 LEU A C 1
ATOM 765 O O . LEU A 1 93 ? -22.265 -0.619 16.071 1.00 77.88 93 LEU A O 1
ATOM 769 N N . VAL A 1 94 ? -20.383 0.149 17.052 1.00 80.00 94 VAL A N 1
ATOM 770 C CA . VAL A 1 94 ? -20.111 1.229 16.077 1.00 80.00 94 VAL A CA 1
ATOM 771 C C . VAL A 1 94 ? -19.931 0.651 14.672 1.00 80.00 94 VAL A C 1
ATOM 773 O O . VAL A 1 94 ? -20.568 1.089 13.716 1.00 80.00 94 VAL A O 1
ATOM 776 N N . SER A 1 95 ? -19.110 -0.389 14.558 1.00 73.00 95 SER A N 1
ATOM 777 C CA . SER A 1 95 ? -18.829 -1.069 13.298 1.00 73.00 95 SER A CA 1
ATOM 778 C C . SER A 1 95 ? -20.085 -1.683 12.662 1.00 73.00 95 SER A C 1
ATOM 780 O O . SER A 1 95 ? -20.340 -1.510 11.466 1.00 73.00 95 SER A O 1
ATOM 782 N N . SER A 1 96 ? -20.904 -2.379 13.456 1.00 78.75 96 SER A N 1
ATOM 783 C CA . SER A 1 96 ? -22.131 -3.017 12.961 1.00 78.75 96 SER A CA 1
ATOM 784 C C . SER A 1 96 ? -23.134 -1.983 12.440 1.00 78.75 96 SER A C 1
ATOM 786 O O . SER A 1 96 ? -23.763 -2.197 11.399 1.00 78.75 96 SER A O 1
ATOM 788 N N . HIS A 1 97 ? -23.239 -0.839 13.126 1.00 84.50 97 HIS A N 1
ATOM 789 C CA . HIS A 1 97 ? -24.043 0.298 12.687 1.00 84.50 97 HIS A CA 1
ATOM 790 C C . HIS A 1 97 ? -23.582 0.833 11.325 1.00 84.50 97 HIS A C 1
ATOM 792 O O . HIS A 1 97 ? -24.403 0.956 10.410 1.00 84.50 97 HIS A O 1
ATOM 798 N N . ASP A 1 98 ? -22.286 1.111 11.177 1.00 83.56 98 ASP A N 1
ATOM 799 C CA . ASP A 1 98 ? -21.722 1.685 9.954 1.00 83.56 98 ASP A CA 1
ATOM 800 C C . ASP A 1 98 ? -21.876 0.739 8.760 1.00 83.56 98 ASP A C 1
ATOM 802 O O . ASP A 1 98 ? -22.202 1.170 7.648 1.00 83.56 98 ASP A O 1
ATOM 806 N N . GLN A 1 99 ? -21.701 -0.566 8.982 1.00 79.81 99 GLN A N 1
ATOM 807 C CA . GLN A 1 99 ? -21.887 -1.566 7.939 1.00 79.81 99 GLN A CA 1
ATOM 808 C C . GLN A 1 99 ? -23.343 -1.660 7.479 1.00 79.81 99 GLN A C 1
ATOM 810 O O . GLN A 1 99 ? -23.611 -1.701 6.274 1.00 79.81 99 GLN A O 1
ATOM 815 N N . TYR A 1 100 ? -24.294 -1.670 8.414 1.00 86.31 100 TYR A N 1
ATOM 816 C CA . TYR A 1 100 ? -25.710 -1.710 8.064 1.00 86.31 100 TYR A CA 1
ATOM 817 C C . TYR A 1 100 ? -26.149 -0.442 7.320 1.00 86.31 100 TYR A C 1
ATOM 819 O O . TYR A 1 100 ? -26.882 -0.540 6.337 1.00 86.31 100 TYR A O 1
ATOM 827 N N . GLU A 1 101 ? -25.652 0.737 7.705 1.00 87.62 101 GLU A N 1
ATOM 828 C CA . GLU A 1 101 ? -25.910 1.985 6.974 1.00 87.62 101 GLU A CA 1
ATOM 829 C C . GLU A 1 101 ? -25.351 1.942 5.540 1.00 87.62 101 GLU A C 1
ATOM 831 O O . GLU A 1 101 ? -26.035 2.361 4.602 1.00 87.62 101 GLU A O 1
ATOM 836 N N . LYS A 1 102 ? -24.168 1.347 5.318 1.00 86.25 102 LYS A N 1
ATOM 837 C CA . LYS A 1 102 ? -23.631 1.119 3.961 1.00 86.25 102 LYS A CA 1
ATOM 838 C C . LYS A 1 102 ? -24.518 0.182 3.131 1.00 86.25 102 LYS A C 1
ATOM 840 O O . LYS A 1 102 ? -24.785 0.481 1.967 1.00 86.25 102 LYS A O 1
ATOM 845 N N . ILE A 1 103 ? -24.995 -0.925 3.710 1.00 86.50 103 ILE A N 1
ATOM 846 C CA . ILE A 1 103 ? -25.917 -1.869 3.043 1.00 86.50 103 ILE A CA 1
ATOM 847 C C . ILE A 1 103 ? -27.247 -1.181 2.715 1.00 86.50 103 ILE A C 1
ATOM 849 O O . ILE A 1 103 ? -27.777 -1.301 1.612 1.00 86.50 103 ILE A O 1
ATOM 853 N N . LYS A 1 104 ? -27.775 -0.407 3.662 1.00 87.56 104 LYS A N 1
ATOM 854 C CA . LYS A 1 104 ? -29.023 0.338 3.504 1.00 87.56 104 LYS A CA 1
ATOM 855 C C . LYS A 1 104 ? -28.925 1.387 2.402 1.00 87.56 104 LYS A C 1
ATOM 857 O O . LYS A 1 104 ? -29.842 1.497 1.593 1.00 87.56 104 LYS A O 1
ATOM 862 N N . LYS A 1 105 ? -27.803 2.109 2.331 1.00 87.25 105 LYS A N 1
ATOM 863 C CA . LYS A 1 105 ? -27.529 3.096 1.280 1.00 87.25 105 LYS A CA 1
ATOM 864 C C . LYS A 1 105 ? -27.362 2.453 -0.100 1.00 87.25 105 LYS A C 1
ATOM 866 O O . LYS A 1 105 ? -27.751 3.065 -1.090 1.00 87.25 105 LYS A O 1
ATOM 871 N N . SER A 1 106 ? -26.802 1.243 -0.181 1.00 84.56 106 SER A N 1
ATOM 872 C CA . SER A 1 106 ? -26.641 0.533 -1.458 1.00 84.56 106 SER A CA 1
ATOM 873 C C . SER A 1 106 ? -27.941 -0.095 -1.973 1.00 84.56 106 SER A C 1
ATOM 875 O O . SER A 1 106 ? -28.059 -0.354 -3.169 1.00 84.56 106 SER A O 1
ATOM 877 N N . GLY A 1 107 ? -28.911 -0.355 -1.089 1.00 82.62 107 GLY A N 1
ATOM 878 C CA . GLY A 1 107 ? -30.168 -1.033 -1.421 1.00 82.62 107 GLY A CA 1
ATOM 879 C C . GLY A 1 107 ? -30.014 -2.537 -1.694 1.00 82.62 107 GLY A C 1
ATOM 880 O O . GLY A 1 107 ? -30.981 -3.195 -2.082 1.00 82.62 107 GLY A O 1
ATOM 881 N N . LEU A 1 108 ? -28.819 -3.103 -1.489 1.00 79.38 108 LEU A N 1
ATOM 882 C CA . LEU A 1 108 ? -28.496 -4.505 -1.773 1.00 79.38 108 LEU A CA 1
ATOM 883 C C . LEU A 1 108 ? -28.747 -5.397 -0.550 1.00 79.38 108 LEU A C 1
ATOM 885 O O . LEU A 1 108 ? -27.816 -5.877 0.093 1.00 79.38 108 LEU A O 1
ATOM 889 N N . PHE A 1 109 ? -30.022 -5.636 -0.238 1.00 75.69 109 PHE A N 1
ATOM 890 C CA . PHE A 1 109 ? -30.428 -6.494 0.886 1.00 75.69 109 PHE A CA 1
ATOM 891 C C . PHE A 1 109 ? -30.535 -7.983 0.537 1.00 75.69 109 PHE A C 1
ATOM 893 O O . PHE A 1 109 ? -30.609 -8.816 1.436 1.00 75.69 109 PHE A O 1
ATOM 900 N N . ASN A 1 110 ? -30.572 -8.327 -0.754 1.00 72.44 110 ASN A N 1
ATOM 901 C CA . ASN A 1 110 ? -30.628 -9.711 -1.212 1.00 72.44 110 ASN A CA 1
ATOM 902 C C . ASN A 1 110 ? -29.505 -9.984 -2.218 1.00 72.44 110 ASN A C 1
ATOM 904 O O . ASN A 1 110 ? -29.497 -9.445 -3.325 1.00 72.44 110 ASN A O 1
ATOM 908 N N . THR A 1 111 ? -28.574 -10.841 -1.812 1.00 70.00 111 THR A N 1
ATOM 909 C CA . THR A 1 111 ? -27.416 -11.281 -2.594 1.00 70.00 111 THR A CA 1
ATOM 910 C C . THR A 1 111 ? -27.536 -12.728 -3.076 1.00 70.00 111 THR A C 1
ATOM 912 O O . THR A 1 111 ? -26.660 -13.186 -3.800 1.00 70.00 111 THR A O 1
ATOM 915 N N . GLU A 1 112 ? -28.627 -13.440 -2.757 1.00 69.25 112 GLU A N 1
ATOM 916 C CA . GLU A 1 112 ? -28.816 -14.863 -3.100 1.00 69.25 112 GLU A CA 1
ATOM 917 C C . GLU A 1 112 ? -28.820 -15.118 -4.613 1.00 69.25 112 GLU A C 1
ATOM 919 O O . GLU A 1 112 ? -28.500 -16.214 -5.064 1.00 69.25 112 GLU A O 1
ATOM 924 N N . LYS A 1 113 ? -29.180 -14.101 -5.404 1.00 69.50 113 LYS A N 1
ATOM 925 C CA . LYS A 1 113 ? -29.231 -14.169 -6.873 1.00 69.50 113 LYS A CA 1
ATOM 926 C C . LYS A 1 113 ? -27.936 -13.728 -7.560 1.00 69.50 113 LYS A C 1
ATOM 928 O O . LYS A 1 113 ? -27.872 -13.773 -8.786 1.00 69.50 113 LYS A O 1
ATOM 933 N N . LEU A 1 114 ? -26.945 -13.238 -6.814 1.00 75.06 114 LEU A N 1
ATOM 934 C CA . LEU A 1 114 ? -25.671 -12.819 -7.394 1.00 75.06 114 LEU A CA 1
ATOM 935 C C . LEU A 1 114 ? -24.812 -14.049 -7.657 1.00 75.06 114 LEU A C 1
ATOM 937 O O . LEU A 1 114 ? -24.657 -14.882 -6.769 1.00 75.06 114 LEU A O 1
ATOM 941 N N . ASP A 1 115 ? -24.221 -14.136 -8.850 1.00 75.38 115 ASP A N 1
ATOM 942 C CA . ASP A 1 115 ? -23.193 -15.140 -9.108 1.00 75.38 115 ASP A CA 1
ATOM 943 C C . ASP A 1 115 ? -21.968 -14.823 -8.232 1.00 75.38 115 ASP A C 1
ATOM 945 O O . ASP A 1 115 ? -21.359 -13.755 -8.374 1.00 75.38 115 ASP A O 1
ATOM 949 N N . PRO A 1 116 ? -21.598 -15.711 -7.294 1.00 77.94 116 PRO A N 1
ATOM 950 C CA . PRO A 1 116 ? -20.453 -15.482 -6.435 1.00 77.94 116 PRO A CA 1
ATOM 951 C C . PRO A 1 116 ? -19.118 -15.726 -7.146 1.00 77.94 116 PRO A C 1
ATOM 953 O O . PRO A 1 116 ? -18.068 -15.484 -6.542 1.00 77.94 116 PRO A O 1
ATOM 956 N N . ARG A 1 117 ? -19.099 -16.265 -8.367 1.00 84.75 117 ARG A N 1
ATOM 957 C CA . ARG A 1 117 ? -17.870 -16.675 -9.050 1.00 84.75 117 ARG A CA 1
ATOM 958 C C . ARG A 1 117 ? -17.475 -15.648 -10.102 1.00 84.75 117 ARG A C 1
ATOM 960 O O . ARG A 1 117 ? -18.246 -15.296 -10.983 1.00 84.75 117 ARG A O 1
ATOM 967 N N . ILE A 1 118 ? -16.224 -15.208 -10.025 1.00 86.50 118 ILE A N 1
ATOM 968 C CA . ILE A 1 118 ? -15.585 -14.422 -11.075 1.00 86.50 118 ILE A CA 1
ATOM 969 C C . ILE A 1 118 ? -14.417 -15.228 -11.634 1.00 86.50 118 ILE A C 1
ATOM 971 O O . ILE A 1 118 ? -13.690 -15.880 -10.887 1.00 86.50 118 ILE A O 1
ATOM 975 N N . GLN A 1 119 ? -14.252 -15.192 -12.950 1.00 86.38 119 GLN A N 1
ATOM 976 C CA . GLN A 1 119 ? -13.085 -15.734 -13.640 1.00 86.38 119 GLN A CA 1
ATOM 977 C C . GLN A 1 119 ? -12.371 -14.595 -14.359 1.00 86.38 119 GLN A C 1
ATOM 979 O O . GLN A 1 119 ? -13.018 -13.652 -14.820 1.00 86.38 119 GLN A O 1
ATOM 984 N N . ALA A 1 120 ? -11.048 -14.669 -14.424 1.00 87.44 120 ALA A N 1
ATOM 985 C CA . ALA A 1 120 ? -10.199 -13.711 -15.114 1.00 87.44 120 ALA A CA 1
ATOM 986 C C . ALA A 1 120 ? -9.009 -14.457 -15.720 1.00 87.44 120 ALA A C 1
ATOM 988 O O . ALA A 1 120 ? -8.489 -15.388 -15.105 1.00 87.44 120 ALA A O 1
ATOM 989 N N . ASN A 1 121 ? -8.581 -14.034 -16.906 1.00 87.94 121 ASN A N 1
ATOM 990 C CA . ASN A 1 121 ? -7.479 -14.654 -17.642 1.00 87.94 121 ASN A CA 1
ATOM 991 C C . ASN A 1 121 ? -6.130 -13.976 -17.352 1.00 87.94 121 ASN A C 1
ATOM 993 O O . ASN A 1 121 ? -5.090 -14.434 -17.816 1.00 87.94 121 ASN A O 1
ATOM 997 N N . SER A 1 122 ? -6.132 -12.883 -16.584 1.00 85.12 122 SER A N 1
ATOM 998 C CA . SER A 1 122 ? -4.927 -12.183 -16.136 1.00 85.12 122 SER A CA 1
ATOM 999 C C . SER A 1 122 ? -5.102 -11.589 -14.737 1.00 85.12 122 SER A C 1
ATOM 1001 O O . SER A 1 122 ? -6.223 -11.353 -14.278 1.00 85.12 122 SER A O 1
ATOM 1003 N N . LEU A 1 123 ? -3.984 -11.292 -14.066 1.00 82.31 123 LEU A N 1
ATOM 1004 C CA . LEU A 1 123 ? -3.993 -10.628 -12.759 1.00 82.31 123 LEU A CA 1
ATOM 1005 C C . LEU A 1 123 ? -4.587 -9.211 -12.832 1.00 82.31 123 LEU A C 1
ATOM 1007 O O . LEU A 1 123 ? -5.289 -8.790 -11.917 1.00 82.31 123 LEU A O 1
ATOM 1011 N N . GLN A 1 124 ? -4.342 -8.488 -13.929 1.00 86.50 124 GLN A N 1
ATOM 1012 C CA . GLN A 1 124 ? -4.879 -7.142 -14.137 1.00 86.50 124 GLN A CA 1
ATOM 1013 C C . GLN A 1 124 ? -6.407 -7.166 -14.261 1.00 86.50 124 GLN A C 1
ATOM 1015 O O . GLN A 1 124 ? -7.093 -6.384 -13.605 1.00 86.50 124 GLN A O 1
ATOM 1020 N N . GLU A 1 125 ? -6.940 -8.102 -15.048 1.00 89.44 125 GLU A N 1
ATOM 1021 C CA . GLU A 1 125 ? -8.383 -8.307 -15.186 1.00 89.44 125 GLU A CA 1
ATOM 1022 C C . GLU A 1 125 ? -9.013 -8.756 -13.859 1.00 89.44 125 GLU A C 1
ATOM 1024 O O . GLU A 1 125 ? -10.078 -8.266 -13.478 1.00 89.44 125 GLU A O 1
ATOM 1029 N N . LEU A 1 126 ? -8.340 -9.650 -13.123 1.00 88.12 126 LEU A N 1
ATOM 1030 C CA . LEU A 1 126 ? -8.784 -10.072 -11.797 1.00 88.12 126 LEU A CA 1
ATOM 1031 C C . LEU A 1 126 ? -8.885 -8.868 -10.858 1.00 88.12 126 LEU A C 1
ATOM 1033 O O . LEU A 1 126 ? -9.929 -8.676 -10.242 1.00 88.12 126 LEU A O 1
ATOM 1037 N N . ASN A 1 127 ? -7.849 -8.028 -10.796 1.00 86.25 127 ASN A N 1
ATOM 1038 C CA . ASN A 1 127 ? -7.838 -6.834 -9.953 1.00 86.25 127 ASN A CA 1
ATOM 1039 C C . ASN A 1 127 ? -8.997 -5.881 -10.304 1.00 86.25 127 ASN A C 1
ATOM 1041 O O . ASN A 1 127 ? -9.758 -5.475 -9.428 1.00 86.25 127 ASN A O 1
ATOM 1045 N N . GLN A 1 128 ? -9.213 -5.604 -11.594 1.00 88.50 128 GLN A N 1
ATOM 1046 C CA . GLN A 1 128 ? -10.329 -4.766 -12.053 1.00 88.50 128 GLN A CA 1
ATOM 1047 C C . GLN A 1 128 ? -11.699 -5.327 -11.647 1.00 88.50 128 GLN A C 1
ATOM 1049 O O . GLN A 1 128 ? -12.568 -4.577 -11.201 1.00 88.50 128 GLN A O 1
ATOM 1054 N N . LYS A 1 129 ? -11.899 -6.646 -11.761 1.00 89.50 129 LYS A N 1
ATOM 1055 C CA . LYS A 1 129 ? -13.141 -7.310 -11.333 1.00 89.50 129 LYS A CA 1
ATOM 1056 C C . LYS A 1 129 ? -13.307 -7.282 -9.813 1.00 89.50 129 LYS A C 1
ATOM 1058 O O . LYS A 1 129 ? -14.416 -7.056 -9.331 1.00 89.50 129 LYS A O 1
ATOM 1063 N N . LEU A 1 130 ? -12.221 -7.465 -9.058 1.00 88.62 130 LEU A N 1
ATOM 1064 C CA . LEU A 1 130 ? -12.222 -7.438 -7.593 1.00 88.62 130 LEU A CA 1
ATOM 1065 C C . LEU A 1 130 ? -12.622 -6.071 -7.027 1.00 88.62 130 LEU A C 1
ATOM 1067 O O . LEU A 1 130 ? -13.326 -6.038 -6.018 1.00 88.62 130 LEU A O 1
ATOM 1071 N N . LEU A 1 131 ? -12.271 -4.959 -7.686 1.00 87.38 131 LEU A N 1
ATOM 1072 C CA . LEU A 1 131 ? -12.629 -3.604 -7.233 1.00 87.38 131 LEU A CA 1
ATOM 1073 C C . LEU A 1 131 ? -14.132 -3.421 -6.972 1.00 87.38 131 LEU A C 1
ATOM 1075 O O . LEU A 1 131 ? -14.507 -2.678 -6.070 1.00 87.38 131 LEU A O 1
ATOM 1079 N N . GLN A 1 132 ? -15.005 -4.134 -7.690 1.00 87.12 132 GLN A N 1
ATOM 1080 C CA . GLN A 1 132 ? -16.452 -4.061 -7.461 1.00 87.12 132 GLN A CA 1
ATOM 1081 C C . GLN A 1 132 ? -16.899 -4.675 -6.122 1.00 87.12 132 GLN A C 1
ATOM 1083 O O . GLN A 1 132 ? -17.993 -4.359 -5.650 1.00 87.12 132 GLN A O 1
ATOM 1088 N N . PHE A 1 133 ? -16.076 -5.538 -5.522 1.00 85.56 133 PHE A N 1
ATOM 1089 C CA . PHE A 1 133 ? -16.373 -6.305 -4.309 1.00 85.56 133 PHE A CA 1
ATOM 1090 C C . PHE A 1 133 ? -15.535 -5.873 -3.102 1.00 85.56 133 PHE A C 1
ATOM 1092 O O . PHE A 1 133 ? -16.017 -5.969 -1.979 1.00 85.56 133 PHE A O 1
ATOM 1099 N N . VAL A 1 134 ? -14.300 -5.407 -3.314 1.00 82.38 134 VAL A N 1
ATOM 1100 C CA . VAL A 1 134 ? -13.392 -4.994 -2.223 1.00 82.38 134 VAL A CA 1
ATOM 1101 C C . VAL A 1 134 ? -13.025 -3.509 -2.250 1.00 82.38 134 VAL A C 1
ATOM 1103 O O . VAL A 1 134 ? -12.537 -2.993 -1.252 1.00 82.38 134 VAL A O 1
ATOM 1106 N N . GLY A 1 135 ? -13.262 -2.804 -3.362 1.00 79.50 135 GLY A N 1
ATOM 1107 C CA . GLY A 1 135 ? -12.960 -1.376 -3.479 1.00 79.50 135 GLY A CA 1
ATOM 1108 C C . GLY A 1 135 ? -13.899 -0.513 -2.633 1.00 79.50 135 GLY A C 1
ATOM 1109 O O . GLY A 1 135 ? -15.067 -0.858 -2.452 1.00 79.50 135 GLY A O 1
ATOM 1110 N N . ALA A 1 136 ? -13.405 0.632 -2.151 1.00 76.44 136 ALA A N 1
ATOM 1111 C CA . ALA A 1 136 ? -14.165 1.552 -1.295 1.00 76.44 136 ALA A CA 1
ATOM 1112 C C . ALA A 1 136 ? -15.507 1.988 -1.920 1.00 76.44 136 ALA A C 1
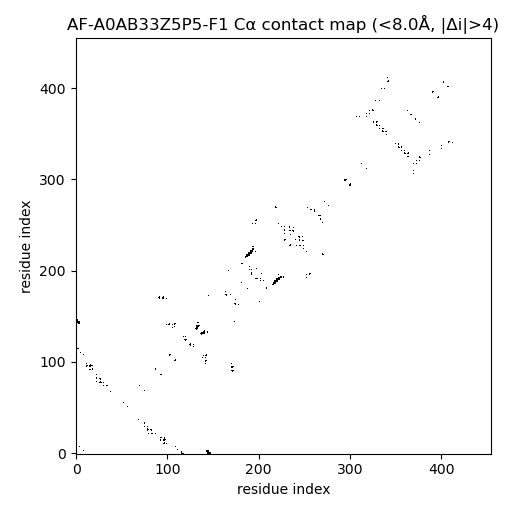ATOM 1114 O O . ALA A 1 136 ? -16.525 2.016 -1.229 1.00 76.44 136 ALA A O 1
ATOM 1115 N N . ASP A 1 137 ? -15.512 2.225 -3.235 1.00 78.31 137 ASP A N 1
ATOM 1116 C CA . ASP A 1 137 ? -16.696 2.587 -4.027 1.00 78.31 137 ASP A CA 1
ATOM 1117 C C . ASP A 1 137 ? -17.302 1.390 -4.787 1.00 78.31 137 ASP A C 1
ATOM 1119 O O . ASP A 1 137 ? -18.115 1.543 -5.702 1.00 78.31 137 ASP A O 1
ATOM 1123 N N . GLY A 1 138 ? -16.893 0.168 -4.439 1.00 84.00 138 GLY A N 1
ATOM 1124 C CA . GLY A 1 138 ? -17.348 -1.054 -5.086 1.00 84.00 138 GLY A CA 1
ATOM 1125 C C . GLY A 1 138 ? -18.840 -1.293 -4.856 1.00 84.00 138 GLY A C 1
ATOM 1126 O O . GLY A 1 138 ? -19.306 -1.344 -3.717 1.00 84.00 138 GLY A O 1
ATOM 1127 N N . LYS A 1 139 ? -19.595 -1.512 -5.940 1.00 85.81 139 LYS A N 1
ATOM 1128 C CA . LYS A 1 139 ? -21.051 -1.747 -5.903 1.00 85.81 139 LYS A CA 1
ATOM 1129 C C . LYS A 1 139 ? -21.463 -2.821 -4.891 1.00 85.81 139 LYS A C 1
ATOM 1131 O O . LYS A 1 139 ? -22.461 -2.654 -4.197 1.00 85.81 139 LYS A O 1
ATOM 1136 N N . TYR A 1 140 ? -20.715 -3.919 -4.823 1.00 85.62 140 TYR A N 1
ATOM 1137 C CA . TYR A 1 140 ? -21.021 -5.069 -3.974 1.00 85.62 140 TYR A CA 1
ATOM 1138 C C . TYR A 1 140 ? -20.212 -5.085 -2.675 1.00 85.62 140 TYR A C 1
ATOM 1140 O O . TYR A 1 140 ? -20.396 -5.993 -1.864 1.00 85.62 140 TYR A O 1
ATOM 1148 N N . MET A 1 141 ? -19.337 -4.104 -2.437 1.00 84.81 141 MET A N 1
ATOM 1149 C CA . MET A 1 141 ? -18.511 -4.054 -1.227 1.00 84.81 141 MET A CA 1
ATOM 1150 C C . MET A 1 141 ? -19.338 -4.072 0.068 1.00 84.81 141 MET A C 1
ATOM 1152 O O . MET A 1 141 ? -19.030 -4.893 0.936 1.00 84.81 141 MET A O 1
ATOM 1156 N N . PRO A 1 142 ? -20.449 -3.310 0.194 1.00 84.31 142 PRO A N 1
ATOM 1157 C CA . PRO A 1 142 ? -21.267 -3.338 1.408 1.00 84.31 142 PRO A CA 1
ATOM 1158 C C . PRO A 1 142 ? -21.868 -4.712 1.734 1.00 84.31 142 PRO A C 1
ATOM 1160 O O . PRO A 1 142 ? -22.144 -5.008 2.891 1.00 84.31 142 PRO A O 1
ATOM 1163 N N . CYS A 1 143 ? -22.088 -5.567 0.737 1.00 83.88 143 CYS A N 1
ATOM 1164 C CA . CYS A 1 143 ? -22.711 -6.875 0.938 1.00 83.88 143 CYS A CA 1
ATOM 1165 C C . CYS A 1 143 ? -21.732 -8.053 0.808 1.00 83.88 143 CYS A C 1
ATOM 1167 O O . CYS A 1 143 ? -22.107 -9.191 1.092 1.00 83.88 143 CYS A O 1
ATOM 1169 N N . THR A 1 144 ? -20.489 -7.804 0.390 1.00 83.69 144 THR A N 1
ATOM 1170 C CA . THR A 1 144 ? -19.437 -8.824 0.315 1.00 83.69 144 THR A CA 1
ATOM 1171 C C . THR A 1 144 ? -18.979 -9.153 1.730 1.00 83.69 144 THR A C 1
ATOM 1173 O O . THR A 1 144 ? -18.725 -8.262 2.527 1.00 83.69 144 THR A O 1
ATOM 1176 N N . LYS A 1 145 ? -18.908 -10.435 2.071 1.00 78.44 145 LYS A N 1
ATOM 1177 C CA . LYS A 1 145 ? -18.481 -10.947 3.378 1.00 78.44 145 LYS A CA 1
ATOM 1178 C C . LYS A 1 145 ? -17.022 -11.385 3.349 1.00 78.44 145 LYS A C 1
ATOM 1180 O O . LYS A 1 145 ? -16.275 -11.034 4.252 1.00 78.44 145 LYS A O 1
ATOM 1185 N N . ALA A 1 146 ? -16.631 -12.121 2.309 1.00 80.00 146 ALA A N 1
ATOM 1186 C CA . ALA A 1 146 ? -15.263 -12.580 2.094 1.00 80.00 146 ALA A CA 1
ATOM 1187 C C . ALA A 1 146 ? -14.985 -12.809 0.602 1.00 80.00 146 ALA A C 1
ATOM 1189 O O . ALA A 1 146 ? -15.892 -13.059 -0.200 1.00 80.00 146 ALA A O 1
ATOM 1190 N N . VAL A 1 147 ? -13.709 -12.765 0.229 1.00 84.75 147 VAL A N 1
ATOM 1191 C CA . VAL A 1 147 ? -13.242 -13.083 -1.120 1.00 84.75 147 VAL A CA 1
ATOM 1192 C C . VAL A 1 147 ? -12.256 -14.235 -1.023 1.00 84.75 147 VAL A C 1
ATOM 1194 O O . VAL A 1 147 ? -11.236 -14.124 -0.359 1.00 84.75 147 VAL A O 1
ATOM 1197 N N . ARG A 1 148 ? -12.556 -15.340 -1.709 1.00 86.31 148 ARG A N 1
ATOM 1198 C CA . ARG A 1 148 ? -11.613 -16.443 -1.903 1.00 86.31 148 ARG A CA 1
ATOM 1199 C C . ARG A 1 148 ? -11.045 -16.344 -3.310 1.00 86.31 148 ARG A C 1
ATOM 1201 O O . ARG A 1 148 ? -11.811 -16.374 -4.275 1.00 86.31 148 ARG A O 1
ATOM 1208 N N . ILE A 1 149 ? -9.726 -16.217 -3.406 1.00 87.06 149 ILE A N 1
ATOM 1209 C CA . ILE A 1 149 ? -8.990 -16.171 -4.668 1.00 87.06 149 ILE A CA 1
ATOM 1210 C C . ILE A 1 149 ? -8.268 -17.504 -4.825 1.00 87.06 149 ILE A C 1
ATOM 1212 O O . ILE A 1 149 ? -7.528 -17.919 -3.940 1.00 87.06 149 ILE A O 1
ATOM 1216 N N . SER A 1 150 ? -8.487 -18.175 -5.950 1.00 85.50 150 SER A N 1
ATOM 1217 C CA . SER A 1 150 ? -7.764 -19.394 -6.305 1.00 85.50 150 SER A CA 1
ATOM 1218 C C . SER A 1 150 ? -6.839 -19.086 -7.472 1.00 85.50 150 SER A C 1
ATOM 1220 O O . SER A 1 150 ? -7.288 -18.592 -8.506 1.00 85.50 150 SER A O 1
ATOM 1222 N N . LEU A 1 151 ? -5.550 -19.365 -7.301 1.00 82.62 151 LEU A N 1
ATOM 1223 C CA . LEU A 1 151 ? -4.529 -19.162 -8.323 1.00 82.62 151 LEU A CA 1
ATOM 1224 C C . LEU A 1 151 ? -4.104 -20.521 -8.872 1.00 82.62 151 LEU A C 1
ATOM 1226 O O . LEU A 1 151 ? -3.817 -21.438 -8.106 1.00 82.62 151 LEU A O 1
ATOM 1230 N N . ASN A 1 152 ? -4.026 -20.651 -10.196 1.00 81.38 152 ASN A N 1
ATOM 1231 C CA . ASN A 1 152 ? -3.483 -21.850 -10.829 1.00 81.38 152 ASN A CA 1
ATOM 1232 C C . ASN A 1 152 ? -1.946 -21.816 -10.790 1.00 81.38 152 ASN A C 1
ATOM 1234 O O . ASN A 1 152 ? -1.291 -21.613 -11.811 1.00 81.38 152 ASN A O 1
ATOM 1238 N N . ASN A 1 153 ? -1.381 -21.933 -9.588 1.00 78.38 153 ASN A N 1
ATOM 1239 C CA . ASN A 1 153 ? 0.057 -21.941 -9.356 1.00 78.38 153 ASN A CA 1
ATOM 1240 C C . ASN A 1 153 ? 0.450 -23.202 -8.565 1.00 78.38 153 ASN A C 1
ATOM 1242 O O . ASN A 1 153 ? 0.175 -23.267 -7.366 1.00 78.38 153 ASN A O 1
ATOM 1246 N N . PRO A 1 154 ? 1.113 -24.191 -9.192 1.00 80.06 154 PRO A N 1
ATOM 1247 C CA . PRO A 1 154 ? 1.474 -25.440 -8.524 1.00 80.06 154 PRO A CA 1
ATOM 1248 C C . PRO A 1 154 ? 2.474 -25.247 -7.375 1.00 80.06 154 PRO A C 1
ATOM 1250 O O . PRO A 1 154 ? 2.498 -26.072 -6.468 1.00 80.06 154 PRO A O 1
ATOM 1253 N N . ASN A 1 155 ? 3.251 -24.156 -7.362 1.00 74.94 155 ASN A N 1
ATOM 1254 C CA . ASN A 1 155 ? 4.181 -23.850 -6.267 1.00 74.94 155 ASN A CA 1
ATOM 1255 C C . ASN A 1 155 ? 3.465 -23.421 -4.977 1.00 74.94 155 ASN A C 1
ATOM 1257 O O . ASN A 1 155 ? 4.080 -23.409 -3.917 1.00 74.94 155 ASN A O 1
ATOM 1261 N N . LEU A 1 156 ? 2.187 -23.041 -5.075 1.00 77.56 156 LEU A N 1
ATOM 1262 C CA . LEU A 1 156 ? 1.330 -22.647 -3.953 1.00 77.56 156 LEU A CA 1
ATOM 1263 C C . LEU A 1 156 ? 0.239 -23.693 -3.693 1.00 77.56 156 LEU A C 1
ATOM 1265 O O . LEU A 1 156 ? -0.765 -23.405 -3.046 1.00 77.56 156 LEU A O 1
ATOM 1269 N N . LYS A 1 157 ? 0.397 -24.900 -4.251 1.00 80.19 157 LYS A N 1
ATOM 1270 C CA . LYS A 1 157 ? -0.538 -25.994 -4.020 1.00 80.19 157 LYS A CA 1
ATOM 1271 C C . LYS A 1 157 ? -0.560 -26.314 -2.524 1.00 80.19 157 LYS A C 1
ATOM 1273 O O . LYS A 1 157 ? 0.491 -26.381 -1.897 1.00 80.19 157 LYS A O 1
ATOM 1278 N N . ASP A 1 158 ? -1.762 -26.491 -1.985 1.00 82.88 158 ASP A N 1
ATOM 1279 C CA . ASP A 1 158 ? -2.014 -26.794 -0.571 1.00 82.88 158 ASP A CA 1
ATOM 1280 C C . ASP A 1 158 ? -1.656 -25.648 0.408 1.00 82.88 158 ASP A C 1
ATOM 1282 O O . ASP A 1 158 ? -1.721 -25.837 1.618 1.00 82.88 158 ASP A O 1
ATOM 1286 N N . LEU A 1 159 ? -1.352 -24.441 -0.099 1.00 83.19 159 LEU A N 1
ATOM 1287 C CA . LEU A 1 159 ? -1.184 -23.223 0.700 1.00 83.19 159 LEU A CA 1
ATOM 1288 C C . LEU A 1 159 ? -2.459 -22.362 0.651 1.00 83.19 159 LEU A C 1
ATOM 1290 O O . LEU A 1 159 ? -2.888 -21.939 -0.425 1.00 83.19 159 LEU A O 1
ATOM 1294 N N . GLU A 1 160 ? -3.024 -22.032 1.814 1.00 83.81 160 GLU A N 1
ATOM 1295 C CA . GLU A 1 160 ? -4.090 -21.032 1.955 1.00 83.81 160 GLU A CA 1
ATOM 1296 C C . GLU A 1 160 ? -3.555 -19.827 2.734 1.00 83.81 160 GLU A C 1
ATOM 1298 O O . GLU A 1 160 ? -3.093 -19.949 3.865 1.00 83.81 160 GLU A O 1
ATOM 1303 N N . VAL A 1 161 ? -3.598 -18.647 2.111 1.00 83.00 161 VAL A N 1
ATOM 1304 C CA . VAL A 1 161 ? -3.255 -17.386 2.774 1.00 83.00 161 VAL A CA 1
ATOM 1305 C C . VAL A 1 161 ? -4.551 -16.691 3.151 1.00 83.00 161 VAL A C 1
ATOM 1307 O O . VAL A 1 161 ? -5.349 -16.336 2.281 1.00 83.00 161 VAL A O 1
ATOM 1310 N N . ILE A 1 162 ? -4.750 -16.497 4.451 1.00 77.38 162 ILE A N 1
ATOM 1311 C CA . ILE A 1 162 ? -5.896 -15.775 4.992 1.00 77.38 162 ILE A CA 1
ATOM 1312 C C . ILE A 1 162 ? -5.434 -14.360 5.308 1.00 77.38 162 ILE A C 1
ATOM 1314 O O . ILE A 1 162 ? -4.756 -14.125 6.305 1.00 77.38 162 ILE A O 1
ATOM 1318 N N . ASP A 1 163 ? -5.799 -13.422 4.440 1.00 78.06 163 ASP A N 1
ATOM 1319 C CA . ASP A 1 163 ? -5.623 -12.007 4.735 1.00 78.06 163 ASP A CA 1
ATOM 1320 C C . ASP A 1 163 ? -6.721 -11.568 5.704 1.00 78.06 163 ASP A C 1
ATOM 1322 O O . ASP A 1 163 ? -7.916 -11.585 5.383 1.00 78.06 163 ASP A O 1
ATOM 1326 N N . THR A 1 164 ? -6.315 -11.252 6.929 1.00 67.12 164 THR A N 1
ATOM 1327 C CA . THR A 1 164 ? -7.234 -10.783 7.955 1.00 67.12 164 THR A CA 1
ATOM 1328 C C . THR A 1 164 ? -7.476 -9.302 7.737 1.00 67.12 164 THR A C 1
ATOM 1330 O O . THR A 1 164 ? -6.507 -8.542 7.650 1.00 67.12 164 THR A O 1
ATOM 1333 N N . PRO A 1 165 ? -8.730 -8.841 7.717 1.00 61.59 165 PRO A N 1
ATOM 1334 C CA . PRO A 1 165 ? -8.964 -7.415 7.754 1.00 61.59 165 PRO A CA 1
ATOM 1335 C C . PRO A 1 165 ? -8.308 -6.827 9.008 1.00 61.59 165 PRO A C 1
ATOM 1337 O O . PRO A 1 165 ? -8.483 -7.364 10.101 1.00 61.59 165 PRO A O 1
ATOM 1340 N N . GLY A 1 166 ? -7.488 -5.787 8.841 1.00 56.72 166 GLY A N 1
ATOM 1341 C CA . GLY A 1 166 ? -6.688 -5.248 9.941 1.00 56.72 166 GLY A CA 1
ATOM 1342 C C . GLY A 1 166 ? -7.537 -4.702 11.092 1.00 56.72 166 GLY A C 1
ATOM 1343 O O . GLY A 1 166 ? -8.751 -4.562 10.992 1.00 56.72 166 GLY A O 1
ATOM 1344 N N . VAL A 1 167 ? -6.874 -4.266 12.160 1.00 45.34 167 VAL A N 1
ATOM 1345 C CA . VAL A 1 167 ? -7.461 -3.555 13.320 1.00 45.34 167 VAL A CA 1
ATOM 1346 C C . VAL A 1 167 ? -8.196 -2.243 12.978 1.00 45.34 167 VAL A C 1
ATOM 1348 O O . VAL A 1 167 ? -8.769 -1.608 13.852 1.00 45.34 167 VAL A O 1
ATOM 1351 N N . ASN A 1 168 ? -8.236 -1.868 11.695 1.00 42.75 168 ASN A N 1
ATOM 1352 C CA . ASN A 1 168 ? -9.024 -0.770 11.136 1.00 42.75 168 ASN A CA 1
ATOM 1353 C C . ASN A 1 168 ? -10.172 -1.245 10.216 1.00 42.75 168 ASN A C 1
ATOM 1355 O O . ASN A 1 168 ? -10.732 -0.418 9.494 1.00 42.75 168 ASN A O 1
ATOM 1359 N N . ASP A 1 169 ? -10.515 -2.542 10.165 1.00 47.12 169 ASP A N 1
ATOM 1360 C CA . ASP A 1 169 ? -11.679 -2.992 9.391 1.00 47.12 169 ASP A CA 1
ATOM 1361 C C . ASP A 1 169 ? -12.956 -2.474 10.067 1.00 47.12 169 ASP A C 1
ATOM 1363 O O . ASP A 1 169 ? -13.230 -2.825 11.217 1.00 47.12 169 ASP A O 1
ATOM 1367 N N . PRO A 1 170 ? -13.779 -1.667 9.375 1.00 40.34 170 PRO A N 1
ATOM 1368 C CA . PRO A 1 170 ? -15.047 -1.172 9.898 1.00 40.34 170 PRO A CA 1
ATOM 1369 C C . PRO A 1 170 ? -16.097 -2.268 10.158 1.00 40.34 170 PRO A C 1
ATOM 1371 O O . PRO A 1 170 ? -17.271 -1.929 10.312 1.00 40.34 170 PRO A O 1
ATOM 1374 N N . ILE A 1 171 ? -15.747 -3.562 10.183 1.00 50.38 171 ILE A N 1
ATOM 1375 C CA . ILE A 1 171 ? -16.677 -4.698 10.228 1.00 50.38 171 ILE A CA 1
ATOM 1376 C C . ILE A 1 171 ? -16.238 -5.778 11.245 1.00 50.38 171 ILE A C 1
ATOM 1378 O O . ILE A 1 171 ? -15.626 -6.793 10.912 1.00 50.38 171 ILE A O 1
ATOM 1382 N N . ALA A 1 172 ? -16.673 -5.639 12.497 1.00 48.59 172 ALA A N 1
ATOM 1383 C CA . ALA A 1 172 ? -16.411 -6.563 13.604 1.00 48.59 172 ALA A CA 1
ATOM 1384 C C . ALA A 1 172 ? -16.972 -7.985 13.382 1.00 48.59 172 ALA A C 1
ATOM 1386 O O . ALA A 1 172 ? -16.446 -8.961 13.917 1.00 48.59 172 ALA A O 1
ATOM 1387 N N . SER A 1 173 ? -18.011 -8.145 12.550 1.00 50.81 173 SER A N 1
ATOM 1388 C CA . SER A 1 173 ? -18.523 -9.476 12.174 1.00 50.81 173 SER A CA 1
ATOM 1389 C C . SER A 1 173 ? -17.549 -10.260 11.285 1.00 50.81 173 SER A C 1
ATOM 1391 O O . SER A 1 173 ? -17.554 -11.494 11.305 1.00 50.81 173 SER A O 1
ATOM 1393 N N . ARG A 1 174 ? -16.676 -9.566 10.536 1.00 56.94 174 ARG A N 1
ATOM 1394 C CA . ARG A 1 174 ? -15.554 -10.188 9.819 1.00 56.94 174 ARG A CA 1
ATOM 1395 C C . ARG A 1 174 ? -14.421 -10.521 10.781 1.00 56.94 174 ARG A C 1
ATOM 1397 O O . ARG A 1 174 ? -13.840 -11.594 10.650 1.00 56.94 174 ARG A O 1
ATOM 1404 N N . GLU A 1 175 ? -14.179 -9.686 11.789 1.00 56.31 175 GLU A N 1
ATOM 1405 C CA . GLU A 1 175 ? -13.195 -9.938 12.847 1.00 56.31 175 GLU A CA 1
ATOM 1406 C C . GLU A 1 175 ? -13.528 -11.224 13.631 1.00 56.31 175 GLU A C 1
ATOM 1408 O O . GLU A 1 175 ? -12.670 -12.079 13.801 1.00 56.31 175 GLU A O 1
ATOM 1413 N N . GLU A 1 176 ? -14.780 -11.435 14.054 1.00 54.41 176 GLU A N 1
ATOM 1414 C CA . GLU A 1 176 ? -15.187 -12.610 14.852 1.00 54.41 176 GLU A CA 1
ATOM 1415 C C . GLU A 1 176 ? -15.087 -13.942 14.083 1.00 54.41 176 GLU A C 1
ATOM 1417 O O . GLU A 1 176 ? -14.741 -14.978 14.654 1.00 54.41 176 GLU A O 1
ATOM 1422 N N . ARG A 1 177 ? -15.305 -13.920 12.762 1.00 59.56 177 ARG A N 1
ATOM 1423 C CA . ARG A 1 177 ? -15.122 -15.097 11.900 1.00 59.56 177 ARG A CA 1
ATOM 1424 C C . ARG A 1 177 ? -13.664 -15.317 11.515 1.00 59.56 177 ARG A C 1
ATOM 1426 O O . ARG A 1 177 ? -13.215 -16.457 11.473 1.00 59.56 177 ARG A O 1
ATOM 1433 N N . THR A 1 178 ? -12.914 -14.240 11.311 1.00 58.97 178 THR A N 1
ATOM 1434 C CA . THR A 1 178 ? -11.459 -14.301 11.151 1.00 58.97 178 THR A CA 1
ATOM 1435 C C . THR A 1 178 ? -10.809 -14.875 12.413 1.00 58.97 178 THR A C 1
ATOM 1437 O O . THR A 1 178 ? -9.975 -15.762 12.311 1.00 58.97 178 THR A O 1
ATOM 1440 N N . LYS A 1 179 ? -11.296 -14.512 13.610 1.00 60.53 179 LYS A N 1
ATOM 1441 C CA . LYS A 1 179 ? -10.921 -15.134 14.897 1.00 60.53 179 LYS A CA 1
ATOM 1442 C C . LYS A 1 179 ? -11.247 -16.627 14.972 1.00 60.53 179 LYS A C 1
ATOM 1444 O O . LYS A 1 179 ? -10.602 -17.346 15.730 1.00 60.53 179 LYS A O 1
ATOM 1449 N N . ALA A 1 180 ? -12.265 -17.103 14.254 1.00 61.91 180 ALA A N 1
ATOM 1450 C CA . ALA A 1 180 ? -12.535 -18.534 14.149 1.00 61.91 180 ALA A CA 1
ATOM 1451 C C . ALA A 1 180 ? -11.521 -19.221 13.222 1.00 61.91 180 ALA A C 1
ATOM 1453 O O . ALA A 1 180 ? -11.020 -20.271 13.594 1.00 61.91 180 ALA A O 1
ATOM 1454 N N . LEU A 1 181 ? -11.173 -18.590 12.094 1.00 65.44 181 LEU A N 1
ATOM 1455 C CA . LEU A 1 181 ? -10.194 -19.101 11.126 1.00 65.44 181 LEU A CA 1
ATOM 1456 C C . LEU A 1 181 ? -8.760 -19.112 11.668 1.00 65.44 181 LEU A C 1
ATOM 1458 O O . LEU A 1 181 ? -8.028 -20.056 11.410 1.00 65.44 181 LEU A O 1
ATOM 1462 N N . LEU A 1 182 ? -8.377 -18.119 12.478 1.00 67.00 182 LEU A N 1
ATOM 1463 C CA . LEU A 1 182 ? -7.053 -18.057 13.113 1.00 67.00 182 LEU A CA 1
ATOM 1464 C C . LEU A 1 182 ? -6.762 -19.259 14.028 1.00 67.00 182 LEU A C 1
ATOM 1466 O O . LEU A 1 182 ? -5.601 -19.534 14.309 1.00 67.00 182 LEU A O 1
ATOM 1470 N N . LYS A 1 183 ? -7.794 -19.981 14.491 1.00 66.44 183 LYS A N 1
ATOM 1471 C CA . LYS A 1 183 ? -7.633 -21.215 15.283 1.00 66.44 183 LYS A CA 1
ATOM 1472 C C . LYS A 1 183 ? -7.199 -22.408 14.437 1.00 66.44 183 LYS A C 1
ATOM 1474 O O . LYS A 1 183 ? -6.617 -23.335 14.983 1.00 66.44 183 LYS A O 1
ATOM 1479 N N . ASP A 1 184 ? -7.506 -22.371 13.145 1.00 70.81 184 ASP A N 1
ATOM 1480 C CA . ASP A 1 184 ? -7.219 -23.444 12.195 1.00 70.81 184 ASP A CA 1
ATOM 1481 C C . ASP A 1 184 ? -5.937 -23.152 11.388 1.00 70.81 184 ASP A C 1
ATOM 1483 O O . ASP A 1 184 ? -5.551 -23.952 10.542 1.00 70.81 184 ASP A O 1
ATOM 1487 N N . CYS A 1 185 ? -5.273 -22.013 11.631 1.00 75.69 185 CYS A N 1
ATOM 1488 C CA . CYS A 1 185 ? -4.010 -21.660 10.985 1.00 75.69 185 CYS A CA 1
ATOM 1489 C C . CYS A 1 185 ? -2.826 -22.399 11.620 1.00 75.69 185 CYS A C 1
ATOM 1491 O O . CYS A 1 185 ? -2.656 -22.352 12.841 1.00 75.69 185 CYS A O 1
ATOM 1493 N N . ASP A 1 186 ? -1.959 -22.973 10.781 1.00 78.31 186 ASP A N 1
ATOM 1494 C CA . ASP A 1 186 ? -0.678 -23.560 11.200 1.00 78.31 186 ASP A CA 1
ATOM 1495 C C . ASP A 1 186 ? 0.375 -22.481 11.528 1.00 78.31 186 ASP A C 1
ATOM 1497 O O . ASP A 1 186 ? 1.152 -22.609 12.476 1.00 78.31 186 ASP A O 1
ATOM 1501 N N . VAL A 1 187 ? 0.383 -21.390 10.750 1.00 78.25 187 VAL A N 1
ATOM 1502 C CA . VAL A 1 187 ? 1.342 -20.279 10.857 1.00 78.25 187 VAL A CA 1
ATOM 1503 C C . VAL A 1 187 ? 0.603 -18.943 10.868 1.00 78.25 187 VAL A C 1
ATOM 1505 O O . VAL A 1 187 ? -0.288 -18.711 10.049 1.00 78.25 187 VAL A O 1
ATOM 1508 N N . VAL A 1 188 ? 0.997 -18.039 11.766 1.00 77.69 188 VAL A N 1
ATOM 1509 C CA . VAL A 1 188 ? 0.401 -16.705 11.913 1.00 77.69 188 VAL A CA 1
ATOM 1510 C C . VAL A 1 188 ? 1.476 -15.628 11.803 1.00 77.69 188 VAL A C 1
ATOM 1512 O O . VAL A 1 188 ? 2.448 -15.626 12.552 1.00 77.69 188 VAL A O 1
ATOM 1515 N N . PHE A 1 189 ? 1.278 -14.672 10.894 1.00 80.19 189 PHE A N 1
ATOM 1516 C CA . PHE A 1 189 ? 2.129 -13.488 10.765 1.00 80.19 189 PHE A CA 1
ATOM 1517 C C . PHE A 1 189 ? 1.438 -12.269 11.382 1.00 80.19 189 PHE A C 1
ATOM 1519 O O . PHE A 1 189 ? 0.394 -11.836 10.900 1.00 80.19 189 PHE A O 1
ATOM 1526 N N . ILE A 1 190 ? 2.037 -11.685 12.418 1.00 80.25 190 ILE A N 1
ATOM 1527 C CA . ILE A 1 190 ? 1.612 -10.409 13.004 1.00 80.25 190 ILE A CA 1
ATOM 1528 C C . ILE A 1 190 ? 2.467 -9.307 12.383 1.00 80.25 190 ILE A C 1
ATOM 1530 O O . ILE A 1 190 ? 3.646 -9.155 12.707 1.00 80.25 190 ILE A O 1
ATOM 1534 N N . VAL A 1 191 ? 1.885 -8.559 11.447 1.00 84.06 191 VAL A N 1
ATOM 1535 C CA . VAL A 1 191 ? 2.582 -7.512 10.691 1.00 84.06 191 VAL A CA 1
ATOM 1536 C C . VAL A 1 191 ? 2.370 -6.159 11.366 1.00 84.06 191 VAL A C 1
ATOM 1538 O O . VAL A 1 191 ? 1.262 -5.634 11.358 1.00 84.06 191 VAL A O 1
ATOM 1541 N N . SER A 1 192 ? 3.440 -5.573 11.906 1.00 85.00 192 SER A N 1
ATOM 1542 C CA . SER A 1 192 ? 3.407 -4.294 12.628 1.00 85.00 192 SER A CA 1
ATOM 1543 C C . SER A 1 192 ? 4.385 -3.294 11.986 1.00 85.00 192 SER A C 1
ATOM 1545 O O . SER A 1 192 ? 5.494 -3.694 11.612 1.00 85.00 192 SER A O 1
ATOM 1547 N N . PRO A 1 193 ? 4.017 -2.019 11.757 1.00 87.31 193 PRO A N 1
ATOM 1548 C CA . PRO A 1 193 ? 4.933 -1.022 11.197 1.00 87.31 193 PRO A CA 1
ATOM 1549 C C . PRO A 1 193 ? 6.124 -0.745 12.119 1.00 87.31 193 PRO A C 1
ATOM 1551 O O . PRO A 1 193 ? 5.959 -0.530 13.314 1.00 87.31 193 PRO A O 1
ATOM 1554 N N . SER A 1 194 ? 7.336 -0.700 11.566 1.00 86.56 194 SER A N 1
ATOM 1555 C CA . SER A 1 194 ? 8.588 -0.627 12.339 1.00 86.56 194 SER A CA 1
ATOM 1556 C C . SER A 1 194 ? 8.738 0.643 13.188 1.00 86.56 194 SER A C 1
ATOM 1558 O O . SER A 1 194 ? 9.462 0.631 14.181 1.00 86.56 194 SER A O 1
ATOM 1560 N N . ASN A 1 195 ? 8.082 1.745 12.815 1.00 81.94 195 ASN A N 1
ATOM 1561 C CA . ASN A 1 195 ? 8.103 3.007 13.566 1.00 81.94 195 ASN A CA 1
ATOM 1562 C C . ASN A 1 195 ? 7.186 3.002 14.806 1.00 81.94 195 ASN A C 1
ATOM 1564 O O . ASN A 1 195 ? 7.379 3.818 15.704 1.00 81.94 195 ASN A O 1
ATOM 1568 N N . GLN A 1 196 ? 6.216 2.090 14.853 1.00 84.69 196 GLN A N 1
ATOM 1569 C CA . GLN A 1 196 ? 5.275 1.873 15.954 1.00 84.69 196 GLN A CA 1
ATOM 1570 C C . GLN A 1 196 ? 5.168 0.373 16.251 1.00 84.69 196 GLN A C 1
ATOM 1572 O O . GLN A 1 196 ? 4.081 -0.168 16.419 1.00 84.69 196 GLN A O 1
ATOM 1577 N N . PHE A 1 197 ? 6.311 -0.312 16.234 1.00 87.75 197 PHE A N 1
ATOM 1578 C CA . PHE A 1 197 ? 6.358 -1.762 16.334 1.00 87.75 197 PHE A CA 1
ATOM 1579 C C . PHE A 1 197 ? 5.755 -2.215 17.668 1.00 87.75 197 PHE A C 1
ATOM 1581 O O . PHE A 1 197 ? 6.094 -1.649 18.706 1.00 87.75 197 PHE A O 1
ATOM 1588 N N . LEU A 1 198 ? 4.896 -3.240 17.632 1.00 85.19 198 LEU A N 1
ATOM 1589 C CA . LEU A 1 198 ? 4.280 -3.849 18.821 1.00 85.19 198 LEU A CA 1
ATOM 1590 C C . LEU A 1 198 ? 3.323 -2.913 19.579 1.00 85.19 198 LEU A C 1
ATOM 1592 O O . LEU A 1 198 ? 3.446 -2.721 20.787 1.00 85.19 198 LEU A O 1
ATOM 1596 N N . THR A 1 199 ? 2.347 -2.337 18.877 1.00 82.56 199 THR A N 1
ATOM 1597 C CA . THR A 1 199 ? 1.286 -1.539 19.515 1.00 82.56 199 THR A CA 1
ATOM 1598 C C . THR A 1 199 ? 0.402 -2.381 20.448 1.00 82.56 199 THR A C 1
ATOM 1600 O O . THR A 1 199 ? 0.322 -3.602 20.311 1.00 82.56 199 THR A O 1
ATOM 1603 N N . ASP A 1 200 ? -0.359 -1.728 21.337 1.00 76.12 200 ASP A N 1
ATOM 1604 C CA . ASP A 1 200 ? -1.371 -2.396 22.180 1.00 76.12 200 ASP A CA 1
ATOM 1605 C C . ASP A 1 200 ? -2.363 -3.225 21.349 1.00 76.12 200 ASP A C 1
ATOM 1607 O O . ASP A 1 200 ? -2.822 -4.286 21.769 1.00 76.12 200 ASP A O 1
ATOM 1611 N N . SER A 1 201 ? -2.669 -2.753 20.138 1.00 73.06 201 SER A N 1
ATOM 1612 C CA . SER A 1 201 ? -3.544 -3.447 19.200 1.00 73.06 201 SER A CA 1
ATOM 1613 C C . SER A 1 201 ? -2.909 -4.745 18.689 1.00 73.06 201 SER A C 1
ATOM 1615 O O . SER A 1 201 ? -3.544 -5.801 18.754 1.00 73.06 201 SER A O 1
ATOM 1617 N N . ASP A 1 202 ? -1.633 -4.697 18.287 1.00 78.19 202 ASP A N 1
ATOM 1618 C CA . ASP A 1 202 ? -0.859 -5.870 17.853 1.00 78.19 202 ASP A CA 1
ATOM 1619 C C . ASP A 1 202 ? -0.766 -6.916 18.972 1.00 78.19 202 ASP A C 1
ATOM 1621 O O . ASP A 1 202 ? -0.926 -8.115 18.734 1.00 78.19 202 ASP A O 1
ATOM 1625 N N . MET A 1 203 ? -0.573 -6.455 20.209 1.00 78.00 203 MET A N 1
ATOM 1626 C CA . MET A 1 203 ? -0.489 -7.329 21.379 1.00 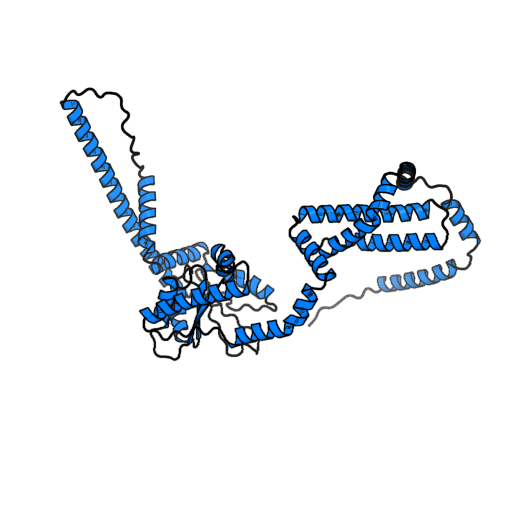78.00 203 MET A CA 1
ATOM 1627 C C . MET A 1 203 ? -1.831 -7.919 21.776 1.00 78.00 203 MET A C 1
ATOM 1629 O O . MET A 1 203 ? -1.911 -9.100 22.102 1.00 78.00 203 MET A O 1
ATOM 1633 N N . SER A 1 204 ? -2.913 -7.154 21.637 1.00 72.62 204 SER A N 1
ATOM 1634 C CA . SER A 1 204 ? -4.255 -7.692 21.827 1.00 72.62 204 SER A CA 1
ATOM 1635 C C . SER A 1 204 ? -4.570 -8.812 20.829 1.00 72.62 204 SER A C 1
ATOM 1637 O O . SER A 1 204 ? -5.271 -9.758 21.184 1.00 72.62 204 SER A O 1
ATOM 1639 N N . LEU A 1 205 ? -4.053 -8.738 19.594 1.00 73.50 205 LEU A N 1
ATOM 1640 C CA . LEU A 1 205 ? -4.166 -9.821 18.618 1.00 73.50 205 LEU A CA 1
ATOM 1641 C C . LEU A 1 205 ? -3.315 -11.012 19.043 1.00 73.50 205 LEU A C 1
ATOM 1643 O O . LEU A 1 205 ? -3.829 -12.128 19.077 1.00 73.50 205 LEU A O 1
ATOM 1647 N N . PHE A 1 206 ? -2.059 -10.776 19.420 1.00 76.88 206 PHE A N 1
ATOM 1648 C CA . PHE A 1 206 ? -1.162 -11.822 19.894 1.00 76.88 206 PHE A CA 1
ATOM 1649 C C . PHE A 1 206 ? -1.751 -12.612 21.071 1.00 76.88 206 PHE A C 1
ATOM 1651 O O . PHE A 1 206 ? -1.876 -13.827 20.955 1.00 76.88 206 PHE A O 1
ATOM 1658 N N . ASP A 1 207 ? -2.213 -11.946 22.134 1.00 73.19 207 ASP A N 1
ATOM 1659 C CA . ASP A 1 207 ? -2.839 -12.590 23.302 1.00 73.19 207 ASP A CA 1
ATOM 1660 C C . ASP A 1 207 ? -4.075 -13.419 22.927 1.00 73.19 207 ASP A C 1
ATOM 1662 O O . ASP A 1 207 ? -4.405 -14.426 23.558 1.00 73.19 207 ASP A O 1
ATOM 1666 N N . ARG A 1 208 ? -4.803 -13.006 21.886 1.00 69.19 208 ARG A N 1
ATOM 1667 C CA . ARG A 1 208 ? -5.975 -13.743 21.397 1.00 69.19 208 ARG A CA 1
ATOM 1668 C C . ARG A 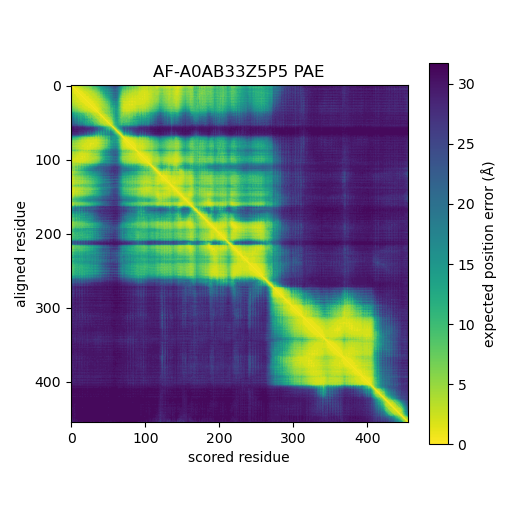1 208 ? -5.586 -14.994 20.611 1.00 69.19 208 ARG A C 1
ATOM 1670 O O . ARG A 1 208 ? -6.350 -15.959 20.642 1.00 69.19 208 ARG A O 1
ATOM 1677 N N . VAL A 1 209 ? -4.451 -14.976 19.909 1.00 70.00 209 VAL A N 1
ATOM 1678 C CA . VAL A 1 209 ? -3.965 -16.109 19.103 1.00 70.00 209 VAL A CA 1
ATOM 1679 C C . VAL A 1 209 ? -3.132 -17.081 19.951 1.00 70.00 209 VAL A C 1
ATOM 1681 O O . VAL A 1 209 ? -3.217 -18.285 19.752 1.00 70.00 209 VAL A O 1
ATOM 1684 N N . SER A 1 210 ? -2.393 -16.596 20.952 1.00 66.69 210 SER A N 1
ATOM 1685 C CA . SER A 1 210 ? -1.454 -17.391 21.760 1.00 66.69 210 SER A CA 1
ATOM 1686 C C . SER A 1 210 ? -2.110 -18.357 22.762 1.00 66.69 210 SER A C 1
ATOM 1688 O O . SER A 1 210 ? -1.464 -19.280 23.252 1.00 66.69 210 SER A O 1
ATOM 1690 N N . ASN A 1 211 ? -3.395 -18.175 23.081 1.00 58.41 211 ASN A N 1
ATOM 1691 C CA . ASN A 1 211 ? -4.066 -18.807 24.224 1.00 58.41 211 ASN A CA 1
ATOM 1692 C C . ASN A 1 211 ? -4.659 -20.224 23.979 1.00 58.41 211 ASN A C 1
ATOM 1694 O O . ASN A 1 211 ? -5.619 -20.594 24.665 1.00 58.41 211 ASN A O 1
ATOM 1698 N N . LYS A 1 212 ? -4.162 -21.046 23.029 1.00 55.34 212 LYS A N 1
ATOM 1699 C CA . LYS A 1 212 ? -4.772 -22.371 22.732 1.00 55.34 212 LYS A CA 1
ATOM 1700 C C . LYS A 1 212 ? -3.849 -23.547 22.371 1.00 55.34 212 LYS A C 1
ATOM 1702 O O . LYS A 1 212 ? -2.724 -23.390 21.921 1.00 55.34 212 LYS A O 1
ATOM 1707 N N . GLU A 1 213 ? -4.419 -24.742 22.589 1.00 50.41 213 GLU A N 1
ATOM 1708 C CA . GLU A 1 213 ? -3.890 -26.097 22.368 1.00 50.41 213 GLU A CA 1
ATOM 1709 C C . GLU A 1 213 ? -3.706 -26.424 20.871 1.00 50.41 213 GLU A C 1
ATOM 1711 O O . GLU A 1 213 ? -4.655 -26.788 20.178 1.00 50.41 213 GLU A O 1
ATOM 1716 N N . GLY A 1 214 ? -2.471 -26.311 20.383 1.00 51.66 214 GLY A N 1
ATOM 1717 C CA . GLY A 1 214 ? -2.040 -26.683 19.032 1.00 51.66 214 GLY A CA 1
ATOM 1718 C C . GLY A 1 214 ? -0.624 -26.161 18.758 1.00 51.66 214 GLY A C 1
ATOM 1719 O O . GLY A 1 214 ? -0.188 -25.213 19.407 1.00 51.66 214 GLY A O 1
ATOM 1720 N N . LEU A 1 215 ? 0.126 -26.781 17.840 1.00 51.28 215 LEU A N 1
ATOM 1721 C CA . LEU A 1 215 ? 1.425 -26.252 17.395 1.00 51.28 215 LEU A CA 1
ATOM 1722 C C . LEU A 1 215 ? 1.172 -25.106 16.404 1.00 51.28 215 LEU A C 1
ATOM 1724 O O . LEU A 1 215 ? 1.132 -25.340 15.203 1.00 51.28 215 LEU A O 1
ATOM 1728 N N . GLN A 1 216 ? 0.949 -23.895 16.915 1.00 63.34 216 GLN A N 1
ATOM 1729 C CA . GLN A 1 216 ? 0.882 -22.678 16.101 1.00 63.34 216 GLN A CA 1
ATOM 1730 C C . GLN A 1 216 ? 2.230 -21.958 16.123 1.00 63.34 216 GLN A C 1
ATOM 1732 O O . GLN A 1 216 ? 2.752 -21.638 17.194 1.00 63.34 216 GLN A O 1
ATOM 1737 N N . GLU A 1 217 ? 2.786 -21.681 14.944 1.00 72.62 217 GLU A N 1
ATOM 1738 C CA . GLU A 1 217 ? 3.988 -20.856 14.803 1.00 72.62 217 GLU A CA 1
ATOM 1739 C C . GLU A 1 217 ? 3.590 -19.395 14.565 1.00 72.62 217 GLU A C 1
ATOM 1741 O O . GLU A 1 217 ? 2.908 -19.072 13.592 1.00 72.62 217 GLU A O 1
ATOM 1746 N N . ILE A 1 218 ? 4.005 -18.495 15.461 1.00 75.69 218 ILE A N 1
ATOM 1747 C CA . ILE A 1 218 ? 3.682 -17.064 15.384 1.00 75.69 218 ILE A CA 1
ATOM 1748 C C . ILE A 1 218 ? 4.944 -16.272 15.041 1.00 75.69 218 ILE A C 1
ATOM 1750 O O . ILE A 1 218 ? 5.939 -16.325 15.763 1.00 75.69 218 ILE A O 1
ATOM 1754 N N . TYR A 1 219 ? 4.874 -15.481 13.973 1.00 76.69 219 TYR A N 1
ATOM 1755 C CA . TYR A 1 219 ? 5.953 -14.627 13.490 1.00 76.69 219 TYR A CA 1
ATOM 1756 C C . TYR A 1 219 ? 5.559 -13.154 13.571 1.00 76.69 219 TYR A C 1
ATOM 1758 O O . TYR A 1 219 ? 4.576 -12.730 12.967 1.00 76.69 219 TYR A O 1
ATOM 1766 N N . PHE A 1 220 ? 6.369 -12.346 14.253 1.00 79.19 220 PHE A N 1
ATOM 1767 C CA . PHE A 1 220 ? 6.240 -10.889 14.216 1.00 79.19 220 PHE A CA 1
ATOM 1768 C C . PHE A 1 220 ? 7.046 -10.320 13.048 1.00 79.19 220 PHE A C 1
ATOM 1770 O O . PHE A 1 220 ? 8.254 -10.536 12.946 1.00 79.19 220 PHE A O 1
ATOM 1777 N N . VAL A 1 221 ? 6.383 -9.564 12.176 1.00 84.06 221 VAL A N 1
ATOM 1778 C CA . VAL A 1 221 ? 6.985 -8.953 10.988 1.00 84.06 221 VAL A CA 1
ATOM 1779 C C . VAL A 1 221 ? 6.999 -7.441 11.158 1.00 84.06 221 VAL A C 1
ATOM 1781 O O . VAL A 1 221 ? 5.959 -6.787 11.101 1.00 84.06 221 VAL A O 1
ATOM 1784 N N . ALA A 1 222 ? 8.195 -6.879 11.328 1.00 84.62 222 ALA A N 1
ATOM 1785 C CA . ALA A 1 222 ? 8.408 -5.437 11.327 1.00 84.62 222 ALA A CA 1
ATOM 1786 C C . ALA A 1 222 ? 8.361 -4.908 9.881 1.00 84.62 222 ALA A C 1
ATOM 1788 O O . ALA A 1 222 ? 9.336 -4.988 9.131 1.00 84.62 222 ALA A O 1
ATOM 1789 N N . SER A 1 223 ? 7.195 -4.421 9.463 1.00 82.81 223 SER A N 1
ATOM 1790 C CA . SER A 1 223 ? 6.968 -3.863 8.123 1.00 82.81 223 SER A CA 1
ATOM 1791 C C . SER A 1 223 ? 7.496 -2.430 8.013 1.00 82.81 223 SER A C 1
ATOM 1793 O O . SER A 1 223 ? 7.770 -1.792 9.026 1.00 82.81 223 SER A O 1
ATOM 1795 N N . GLN A 1 224 ? 7.664 -1.907 6.793 1.00 81.06 224 GLN A N 1
ATOM 1796 C CA . GLN A 1 224 ? 8.156 -0.535 6.564 1.00 81.06 224 GLN A CA 1
ATOM 1797 C C . GLN A 1 224 ? 9.489 -0.244 7.285 1.00 81.06 224 GLN A C 1
ATOM 1799 O O . GLN A 1 224 ? 9.669 0.806 7.900 1.00 81.06 224 GLN A O 1
ATOM 1804 N N . ALA A 1 225 ? 10.425 -1.198 7.274 1.00 81.25 225 ALA A N 1
ATOM 1805 C CA . ALA A 1 225 ? 11.715 -1.067 7.962 1.00 81.25 225 ALA A CA 1
ATOM 1806 C C . ALA A 1 225 ? 12.561 0.109 7.436 1.00 81.25 225 ALA A C 1
ATOM 1808 O O . ALA A 1 225 ? 13.370 0.676 8.169 1.00 81.25 225 ALA A O 1
ATOM 1809 N N . ASP A 1 226 ? 12.333 0.510 6.186 1.00 77.00 226 ASP A N 1
ATOM 1810 C CA . ASP A 1 226 ? 12.880 1.713 5.566 1.00 77.00 226 ASP A CA 1
ATOM 1811 C C . ASP A 1 226 ? 12.518 2.987 6.338 1.00 77.00 226 ASP A C 1
ATOM 1813 O O . ASP A 1 226 ? 13.349 3.885 6.430 1.00 77.00 226 ASP A O 1
ATOM 1817 N N . SER A 1 227 ? 11.341 3.048 6.970 1.00 79.00 227 SER A N 1
ATOM 1818 C CA . SER A 1 227 ? 10.956 4.193 7.806 1.00 79.00 227 SER A CA 1
ATOM 1819 C C . SER A 1 227 ? 11.850 4.350 9.043 1.00 79.00 227 SER A C 1
ATOM 1821 O O . SER A 1 227 ? 12.245 5.463 9.394 1.00 79.00 227 SER A O 1
ATOM 1823 N N . THR A 1 228 ? 12.229 3.236 9.673 1.00 81.06 228 THR A N 1
ATOM 1824 C CA . THR A 1 228 ? 13.137 3.227 10.828 1.00 81.06 228 THR A CA 1
ATOM 1825 C C . THR A 1 228 ? 14.573 3.506 10.393 1.00 81.06 228 THR A C 1
ATOM 1827 O O . THR A 1 228 ? 15.250 4.341 10.995 1.00 81.06 228 THR A O 1
ATOM 1830 N N . VAL A 1 229 ? 15.021 2.859 9.314 1.00 77.62 229 VAL A N 1
ATOM 1831 C CA . VAL A 1 229 ? 16.370 3.006 8.740 1.00 77.62 229 VAL A CA 1
ATOM 1832 C C . VAL A 1 229 ? 16.613 4.418 8.199 1.00 77.62 229 VAL A C 1
ATOM 1834 O O . VAL A 1 229 ? 17.694 4.971 8.380 1.00 77.62 229 VAL A O 1
ATOM 1837 N N . GLY A 1 230 ? 15.611 5.009 7.549 1.00 73.88 230 GLY A N 1
ATOM 1838 C CA . GLY A 1 230 ? 15.652 6.356 6.980 1.00 73.88 230 GLY A CA 1
ATOM 1839 C C . GLY A 1 230 ? 15.330 7.468 7.977 1.00 73.88 230 GLY A C 1
ATOM 1840 O O . GLY A 1 230 ? 15.331 8.640 7.600 1.00 73.88 230 GLY A O 1
ATOM 1841 N N . SER A 1 231 ? 15.048 7.138 9.242 1.00 83.88 231 SER A N 1
ATOM 1842 C CA . SER A 1 231 ? 14.813 8.151 10.271 1.00 83.88 231 SER A CA 1
ATOM 1843 C C . SER A 1 231 ? 16.072 8.999 10.483 1.00 83.88 231 SER A C 1
ATOM 1845 O O . SER A 1 231 ? 17.182 8.470 10.525 1.00 83.88 231 SER A O 1
ATOM 1847 N N . MET A 1 232 ? 15.921 10.319 10.656 1.00 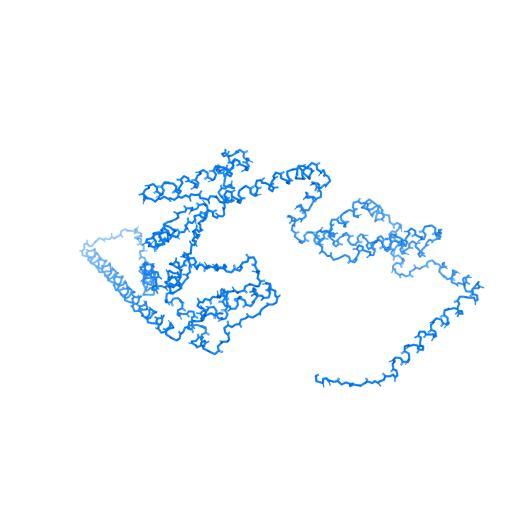82.81 232 MET A N 1
ATOM 1848 C CA . MET A 1 232 ? 17.072 11.225 10.832 1.00 82.81 232 MET A CA 1
ATOM 1849 C C . MET A 1 232 ? 17.996 10.771 11.970 1.00 82.81 232 MET A C 1
ATOM 1851 O O . MET A 1 232 ? 19.215 10.792 11.829 1.00 82.81 232 MET A O 1
ATOM 1855 N N . SER A 1 233 ? 17.411 10.273 13.066 1.00 85.19 233 SER A N 1
ATOM 1856 C CA . SER A 1 233 ? 18.171 9.735 14.195 1.00 85.19 233 SER A CA 1
ATOM 1857 C C . SER A 1 233 ? 19.032 8.532 13.804 1.00 85.19 233 SER A C 1
ATOM 1859 O O . SER A 1 233 ? 20.174 8.432 14.251 1.00 85.19 233 SER A O 1
ATOM 1861 N N . GLU A 1 234 ? 18.511 7.615 12.987 1.00 81.12 234 GLU A N 1
ATOM 1862 C CA . GLU A 1 234 ? 19.251 6.422 12.571 1.00 81.12 234 GLU A CA 1
ATOM 1863 C C . GLU A 1 234 ? 20.291 6.741 11.492 1.00 81.12 234 GLU A C 1
ATOM 1865 O O . GLU A 1 234 ? 21.408 6.228 11.534 1.00 81.12 234 GLU A O 1
ATOM 1870 N N . VAL A 1 235 ? 19.986 7.661 10.575 1.00 75.75 235 VAL A N 1
ATOM 1871 C CA . VAL A 1 235 ? 20.940 8.152 9.569 1.00 75.75 235 VAL A CA 1
ATOM 1872 C C . VAL A 1 235 ? 22.167 8.784 10.238 1.00 75.75 235 VAL A C 1
ATOM 1874 O O . VAL A 1 235 ? 23.301 8.514 9.835 1.00 75.75 235 VAL A O 1
ATOM 1877 N N . GLU A 1 236 ? 21.969 9.570 11.298 1.00 81.12 236 GLU A N 1
ATOM 1878 C CA . GLU A 1 236 ? 23.063 10.149 12.086 1.00 81.12 236 GLU A CA 1
ATOM 1879 C C . GLU A 1 236 ? 23.854 9.077 12.854 1.00 81.12 236 GLU A C 1
ATOM 1881 O O . GLU A 1 236 ? 25.085 9.033 12.763 1.00 81.12 236 GLU A O 1
ATOM 1886 N N . LYS A 1 237 ? 23.168 8.168 13.566 1.00 87.75 237 LYS A N 1
ATOM 1887 C CA . LYS A 1 237 ? 23.800 7.086 14.354 1.00 87.75 237 LYS A CA 1
ATOM 1888 C C . LYS A 1 237 ? 24.614 6.122 13.497 1.00 87.75 237 LYS A C 1
ATOM 1890 O O . LYS A 1 237 ? 25.691 5.689 13.906 1.00 87.75 237 LYS A O 1
ATOM 1895 N N . SER A 1 238 ? 24.113 5.801 12.311 1.00 81.19 238 SER A N 1
ATOM 1896 C CA . SER A 1 238 ? 24.770 4.917 11.349 1.00 81.19 238 SER A CA 1
ATOM 1897 C C . SER A 1 238 ? 25.835 5.620 10.507 1.00 81.19 238 SER A C 1
ATOM 1899 O O . SER A 1 238 ? 26.499 4.959 9.713 1.00 81.19 238 SER A O 1
ATOM 1901 N N . ARG A 1 239 ? 26.026 6.941 10.664 1.00 82.00 239 ARG A N 1
ATOM 1902 C CA . ARG A 1 239 ? 26.925 7.761 9.831 1.00 82.00 239 ARG A CA 1
ATOM 1903 C C . ARG A 1 239 ? 26.626 7.607 8.336 1.00 82.00 239 ARG A C 1
ATOM 1905 O O . ARG A 1 239 ? 27.545 7.493 7.530 1.00 82.00 239 ARG A O 1
ATOM 1912 N N . GLN A 1 240 ? 25.340 7.574 7.983 1.00 77.50 240 GLN A N 1
ATOM 1913 C CA . GLN A 1 240 ? 24.849 7.375 6.613 1.00 77.50 240 GLN A CA 1
ATOM 1914 C C . GLN A 1 240 ? 25.256 6.021 5.991 1.00 77.50 240 GLN A C 1
ATOM 1916 O O . GLN A 1 240 ? 25.204 5.848 4.774 1.00 77.50 240 GLN A O 1
ATOM 1921 N N . HIS A 1 241 ? 25.642 5.034 6.808 1.00 74.69 241 HIS A N 1
ATOM 1922 C CA . HIS A 1 241 ? 26.016 3.701 6.345 1.00 74.69 241 HIS A CA 1
ATOM 1923 C C . HIS A 1 241 ? 24.834 2.728 6.462 1.00 74.69 241 HIS A C 1
ATOM 1925 O O . HIS A 1 241 ? 24.531 2.206 7.538 1.00 74.69 241 HIS A O 1
ATOM 1931 N N . LEU A 1 242 ? 24.180 2.450 5.330 1.00 69.06 242 LEU A N 1
ATOM 1932 C CA . LEU A 1 242 ? 22.955 1.643 5.259 1.00 69.06 242 LEU A CA 1
ATOM 1933 C C . LEU A 1 242 ? 23.051 0.261 5.946 1.00 69.06 242 LEU A C 1
ATOM 1935 O O . LEU A 1 242 ? 22.136 -0.076 6.697 1.00 69.06 242 LEU A O 1
ATOM 1939 N N . PRO A 1 243 ? 24.122 -0.545 5.773 1.00 78.56 243 PRO A N 1
ATOM 1940 C CA . PRO A 1 243 ? 24.235 -1.821 6.483 1.00 78.56 243 PRO A CA 1
ATOM 1941 C C . PRO A 1 243 ? 24.212 -1.672 8.009 1.00 78.56 243 PRO A C 1
ATOM 1943 O O . PRO A 1 243 ? 23.600 -2.482 8.698 1.00 78.56 243 PRO A O 1
ATOM 1946 N N . THR A 1 244 ? 24.841 -0.619 8.535 1.00 74.31 244 THR A N 1
ATOM 1947 C CA . THR A 1 244 ? 24.848 -0.333 9.976 1.00 74.31 244 THR A CA 1
ATOM 1948 C C . THR A 1 244 ? 23.481 0.150 10.447 1.00 74.31 244 THR A C 1
ATOM 1950 O O . THR A 1 244 ? 23.023 -0.281 11.498 1.00 74.31 244 THR A O 1
ATOM 1953 N N . ALA A 1 245 ? 22.798 0.982 9.655 1.00 72.62 245 ALA A N 1
ATOM 1954 C CA . ALA A 1 245 ? 21.433 1.422 9.948 1.00 72.62 245 ALA A CA 1
ATOM 1955 C C . ALA A 1 245 ? 20.451 0.238 10.027 1.00 72.62 245 ALA A C 1
ATOM 1957 O O . ALA A 1 245 ? 19.629 0.165 10.938 1.00 72.62 245 ALA A O 1
ATOM 1958 N N . LEU A 1 246 ? 20.577 -0.730 9.111 1.00 75.50 246 LEU A N 1
ATOM 1959 C CA . LEU A 1 246 ? 19.800 -1.973 9.131 1.00 75.50 246 LEU A CA 1
ATOM 1960 C C . LEU A 1 246 ? 20.093 -2.813 10.381 1.00 75.50 246 LEU A C 1
ATOM 1962 O O . LEU A 1 246 ? 19.163 -3.302 11.017 1.00 75.50 246 LEU A O 1
ATOM 1966 N N . GLU A 1 247 ? 21.366 -2.954 10.759 1.00 80.06 247 GLU A N 1
ATOM 1967 C CA . GLU A 1 247 ? 21.762 -3.690 11.965 1.00 80.06 247 GLU A CA 1
ATOM 1968 C C . GLU A 1 247 ? 21.233 -3.020 13.246 1.00 80.06 247 GLU A C 1
ATOM 1970 O O . GLU A 1 247 ? 20.756 -3.695 14.159 1.00 80.06 247 GLU A O 1
ATOM 1975 N N . ASN A 1 248 ? 21.273 -1.690 13.314 1.00 84.88 248 ASN A N 1
ATOM 1976 C CA . ASN A 1 248 ? 20.738 -0.920 14.435 1.00 84.88 248 ASN A CA 1
ATOM 1977 C C . ASN A 1 248 ? 19.213 -1.040 14.530 1.00 84.88 248 ASN A C 1
ATOM 1979 O O . ASN A 1 248 ? 18.691 -1.312 15.615 1.00 84.88 248 ASN A O 1
ATOM 1983 N N . ALA A 1 249 ? 18.503 -0.912 13.403 1.00 82.44 249 ALA A N 1
ATOM 1984 C CA . ALA A 1 249 ? 17.059 -1.120 13.336 1.00 82.44 249 ALA A CA 1
ATOM 1985 C C . ALA A 1 249 ? 16.690 -2.541 13.789 1.00 82.44 249 ALA A C 1
ATOM 1987 O O . ALA A 1 249 ? 15.826 -2.712 14.649 1.00 82.44 249 ALA A O 1
ATOM 1988 N N . GLN A 1 250 ? 17.411 -3.554 13.299 1.00 80.94 250 GLN A N 1
ATOM 1989 C CA . GLN A 1 250 ? 17.259 -4.944 13.724 1.00 80.94 250 GLN A CA 1
ATOM 1990 C C . GLN A 1 250 ? 17.449 -5.102 15.236 1.00 80.94 250 GLN A C 1
ATOM 1992 O O . GLN A 1 250 ? 16.603 -5.710 15.895 1.00 80.94 250 GLN A O 1
ATOM 1997 N N . LYS A 1 251 ? 18.539 -4.565 15.800 1.00 85.56 251 LYS A N 1
ATOM 1998 C CA . LYS A 1 251 ? 18.822 -4.643 17.243 1.00 85.56 251 LYS A CA 1
ATOM 1999 C C . LYS A 1 251 ? 17.724 -3.975 18.062 1.00 85.56 251 LYS A C 1
ATOM 2001 O O . LYS A 1 251 ? 17.281 -4.554 19.052 1.00 85.56 251 LYS A O 1
ATOM 2006 N N . SER A 1 252 ? 17.275 -2.796 17.643 1.00 87.88 252 SER A N 1
ATOM 2007 C CA . SER A 1 252 ? 16.207 -2.045 18.306 1.00 87.88 252 SER A CA 1
ATOM 2008 C C . SER A 1 252 ? 14.893 -2.832 18.330 1.00 87.88 252 SER A C 1
ATOM 2010 O O . SER A 1 252 ? 14.377 -3.129 19.407 1.00 87.88 252 SER A O 1
ATOM 2012 N N . LEU A 1 253 ? 14.404 -3.268 17.165 1.00 85.81 253 LEU A N 1
ATOM 2013 C CA . LEU A 1 253 ? 13.147 -4.016 17.031 1.00 85.81 253 LEU A CA 1
ATOM 2014 C C . LEU A 1 253 ? 13.206 -5.364 17.759 1.00 85.81 253 LEU A C 1
ATOM 2016 O O . LEU A 1 253 ? 12.266 -5.750 18.452 1.00 85.81 253 LEU A O 1
ATOM 2020 N N . SER A 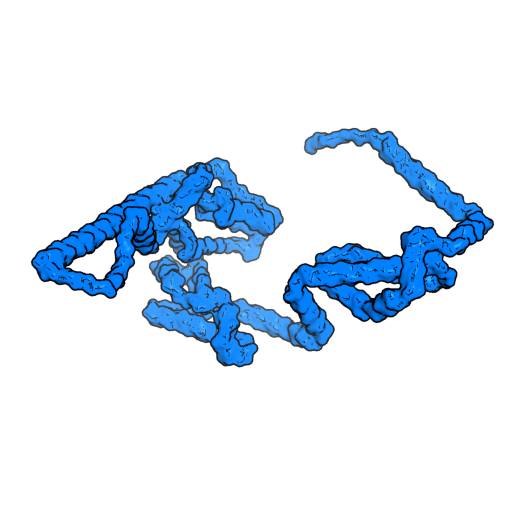1 254 ? 14.350 -6.051 17.679 1.00 82.44 254 SER A N 1
ATOM 2021 C CA . SER A 1 254 ? 14.566 -7.301 18.414 1.00 82.44 254 SER A CA 1
ATOM 2022 C C . SER A 1 254 ? 14.548 -7.097 19.925 1.00 82.44 254 SER A C 1
ATOM 2024 O O . SER A 1 254 ? 14.095 -7.973 20.656 1.00 82.44 254 SER A O 1
ATOM 2026 N N . SER A 1 255 ? 15.050 -5.958 20.405 1.00 84.19 255 SER A N 1
ATOM 2027 C CA . SER A 1 255 ? 15.049 -5.638 21.834 1.00 84.19 255 SER A CA 1
ATOM 2028 C C . SER A 1 255 ? 13.641 -5.315 22.330 1.00 84.19 255 SER A C 1
ATOM 2030 O O . SER A 1 255 ? 13.286 -5.741 23.422 1.00 84.19 255 SER A O 1
ATOM 2032 N N . GLN A 1 256 ? 12.824 -4.640 21.514 1.00 84.31 256 GLN A N 1
ATOM 2033 C CA . GLN A 1 256 ? 11.413 -4.384 21.822 1.00 84.31 256 GLN A CA 1
ATOM 2034 C C . GLN A 1 256 ? 10.614 -5.688 21.947 1.00 84.31 256 GLN A C 1
ATOM 2036 O O . GLN A 1 256 ? 9.916 -5.876 22.941 1.00 84.31 256 GLN A O 1
ATOM 2041 N N . LEU A 1 257 ? 10.778 -6.628 21.004 1.00 82.00 257 LEU A N 1
ATOM 2042 C CA . LEU A 1 257 ? 10.086 -7.919 21.094 1.00 82.00 257 LEU A CA 1
ATOM 2043 C C . LEU A 1 257 ? 10.556 -8.745 22.295 1.00 82.00 257 LEU A C 1
ATOM 2045 O O . LEU A 1 257 ? 9.734 -9.356 22.969 1.00 82.00 257 LEU A O 1
ATOM 2049 N N . LYS A 1 258 ? 11.866 -8.756 22.578 1.00 78.56 258 LYS A N 1
ATOM 2050 C CA . LYS A 1 258 ? 12.412 -9.460 23.749 1.00 78.56 258 LYS A CA 1
ATOM 2051 C C . LYS A 1 258 ? 11.881 -8.897 25.059 1.00 78.56 258 LYS A C 1
ATOM 2053 O O . LYS A 1 258 ? 11.454 -9.682 25.891 1.00 78.56 258 LYS A O 1
ATOM 2058 N N . GLY A 1 259 ? 11.856 -7.570 25.208 1.00 77.38 259 GLY A N 1
ATOM 2059 C CA . GLY A 1 259 ? 11.295 -6.931 26.400 1.00 77.38 259 GLY A CA 1
ATOM 2060 C C . GLY A 1 259 ? 9.863 -7.397 26.663 1.00 77.38 259 GLY A C 1
ATOM 2061 O O . GLY A 1 259 ? 9.542 -7.814 27.768 1.00 77.38 259 GLY A O 1
ATOM 2062 N N . TYR A 1 260 ? 9.041 -7.456 25.615 1.00 71.38 260 TYR A N 1
ATOM 2063 C CA . TYR A 1 260 ? 7.677 -7.962 25.735 1.00 71.38 260 TYR A CA 1
ATOM 2064 C C . TYR A 1 260 ? 7.601 -9.469 26.048 1.00 71.38 260 TYR A C 1
ATOM 2066 O O . TYR A 1 260 ? 6.773 -9.897 26.855 1.00 71.38 260 TYR A O 1
ATOM 2074 N N . ALA A 1 261 ? 8.444 -10.287 25.413 1.00 66.44 261 ALA A N 1
ATOM 2075 C CA . ALA A 1 261 ? 8.493 -11.731 25.642 1.00 66.44 261 ALA A CA 1
ATOM 2076 C C . ALA A 1 261 ? 8.879 -12.070 27.092 1.00 66.44 261 ALA A C 1
ATOM 2078 O O . ALA A 1 261 ? 8.272 -12.959 27.695 1.00 66.44 261 ALA A O 1
ATOM 2079 N N . ASP A 1 262 ? 9.851 -11.337 27.641 1.00 64.69 262 ASP A N 1
ATOM 2080 C CA . ASP A 1 262 ? 10.348 -11.493 29.008 1.00 64.69 262 ASP A CA 1
ATOM 2081 C C . ASP A 1 262 ? 9.280 -11.083 30.038 1.00 64.69 262 ASP A C 1
ATOM 2083 O O . ASP A 1 262 ? 9.040 -11.824 30.994 1.00 64.69 262 ASP A O 1
ATOM 2087 N N . ASP A 1 263 ? 8.574 -9.970 29.807 1.00 60.25 263 ASP A N 1
ATOM 2088 C CA . ASP A 1 263 ? 7.502 -9.481 30.688 1.00 60.25 263 ASP A CA 1
ATOM 2089 C C . ASP A 1 263 ? 6.294 -10.438 30.761 1.00 60.25 263 ASP A C 1
ATOM 2091 O O . ASP A 1 263 ? 5.575 -10.460 31.762 1.00 60.25 263 ASP A O 1
ATOM 2095 N N . ASN A 1 264 ? 6.085 -11.264 29.728 1.00 55.16 264 ASN A N 1
ATOM 2096 C CA . ASN A 1 264 ? 4.920 -12.145 29.607 1.00 55.16 264 ASN A CA 1
ATOM 2097 C C . ASN A 1 264 ? 5.258 -13.652 29.583 1.00 55.16 264 ASN A C 1
ATOM 2099 O O . ASN A 1 264 ? 4.382 -14.482 29.343 1.00 55.16 264 ASN A O 1
ATOM 2103 N N . ASN A 1 265 ? 6.512 -14.028 29.868 1.00 53.84 265 ASN A N 1
ATOM 2104 C CA . ASN A 1 265 ? 6.994 -15.417 29.931 1.00 53.84 265 ASN A CA 1
ATOM 2105 C C . ASN A 1 265 ? 6.751 -16.240 28.642 1.00 53.84 265 ASN A C 1
ATOM 2107 O O . ASN A 1 265 ? 6.536 -17.456 28.690 1.00 53.84 265 ASN A O 1
ATOM 2111 N N . TYR A 1 266 ? 6.796 -15.591 27.476 1.00 55.25 266 TYR A N 1
ATOM 2112 C CA . TYR A 1 266 ? 6.673 -16.260 26.181 1.00 55.25 266 TYR A CA 1
ATOM 2113 C C . TYR A 1 266 ? 8.055 -16.626 25.622 1.00 55.25 266 TYR A C 1
ATOM 2115 O O . TYR A 1 266 ? 8.973 -15.810 25.588 1.00 55.25 266 TYR A O 1
ATOM 2123 N N . ARG A 1 267 ? 8.207 -17.842 25.081 1.00 43.69 267 ARG A N 1
ATOM 2124 C CA . ARG A 1 267 ? 9.366 -18.201 24.243 1.00 43.69 267 ARG A CA 1
ATOM 2125 C C . ARG A 1 267 ? 9.144 -17.707 22.813 1.00 43.69 267 ARG A C 1
ATOM 2127 O O . ARG A 1 267 ? 8.843 -18.492 21.923 1.00 43.69 267 ARG A O 1
ATOM 2134 N N . LEU A 1 268 ? 9.284 -16.402 22.598 1.00 48.09 268 LEU A N 1
ATOM 2135 C CA . LEU A 1 268 ? 9.244 -15.823 21.255 1.00 48.09 268 LEU A CA 1
ATOM 2136 C C . LEU A 1 268 ? 10.628 -15.927 20.610 1.00 48.09 268 LEU A C 1
ATOM 2138 O O . LEU A 1 268 ? 11.585 -15.278 21.037 1.00 48.09 268 LEU A O 1
ATOM 2142 N N . GLN A 1 269 ? 10.744 -16.761 19.578 1.00 42.16 269 GLN A N 1
ATOM 2143 C CA . GLN A 1 269 ? 11.913 -16.771 18.708 1.00 42.16 269 GLN A CA 1
ATOM 2144 C C . GLN A 1 269 ? 11.661 -15.793 17.560 1.00 42.16 269 GLN A C 1
ATOM 2146 O O . GLN A 1 269 ? 10.760 -15.981 16.749 1.00 42.16 269 GLN A O 1
ATOM 2151 N N . LEU A 1 270 ? 12.462 -14.729 17.498 1.00 40.22 270 LEU A N 1
ATOM 2152 C CA . LEU A 1 270 ? 12.560 -13.884 16.309 1.00 40.22 270 LEU A CA 1
ATOM 2153 C C . LEU A 1 270 ? 13.308 -14.679 15.239 1.00 40.22 270 LEU A C 1
ATOM 2155 O O . LEU A 1 270 ? 14.521 -14.542 15.072 1.00 40.22 270 LEU A O 1
ATOM 2159 N N . ASP A 1 271 ? 12.583 -15.537 14.532 1.00 41.38 271 ASP A N 1
ATOM 2160 C CA . ASP A 1 271 ? 13.071 -16.083 13.279 1.00 41.38 271 ASP A CA 1
ATOM 2161 C C . ASP A 1 271 ? 12.944 -14.975 12.233 1.00 41.38 271 ASP A C 1
ATOM 2163 O O . ASP A 1 271 ? 11.951 -14.816 11.521 1.00 41.38 271 ASP A O 1
ATOM 2167 N N . TYR A 1 272 ? 14.022 -14.204 12.091 1.00 47.88 272 TYR A N 1
ATOM 2168 C CA . TYR A 1 272 ? 14.400 -13.829 10.739 1.00 47.88 272 TYR A CA 1
ATOM 2169 C C . TYR A 1 272 ? 14.468 -15.147 9.989 1.00 47.88 272 TYR A C 1
ATOM 2171 O O . TYR A 1 272 ? 15.152 -16.049 10.466 1.00 47.88 272 TYR A O 1
ATOM 2179 N N . SER A 1 273 ? 13.773 -15.287 8.859 1.00 46.94 273 SER A N 1
ATOM 2180 C CA . SER A 1 273 ? 14.048 -16.405 7.965 1.00 46.94 273 SER A CA 1
ATOM 2181 C C . SER A 1 273 ? 15.535 -16.310 7.636 1.00 46.94 273 SER A C 1
ATOM 2183 O O . SER A 1 273 ? 15.956 -15.549 6.767 1.00 46.94 273 SER A O 1
ATOM 2185 N N . LEU A 1 274 ? 16.356 -17.026 8.403 1.00 41.31 274 LEU A N 1
ATOM 2186 C CA . LEU A 1 274 ? 17.793 -17.127 8.233 1.00 41.31 274 LEU A CA 1
ATOM 2187 C C . LEU A 1 274 ? 18.032 -17.573 6.803 1.00 41.31 274 LEU A C 1
ATOM 2189 O O . LEU A 1 274 ? 18.950 -17.093 6.169 1.00 41.31 274 LEU A O 1
ATOM 2193 N N . LYS A 1 275 ? 17.111 -18.371 6.256 1.00 43.72 275 LYS A N 1
ATOM 2194 C CA . LYS A 1 275 ? 17.003 -18.714 4.847 1.00 43.72 275 LYS A CA 1
ATOM 2195 C C . LYS A 1 275 ? 16.843 -17.495 3.928 1.00 43.72 275 LYS A C 1
ATOM 2197 O O . LYS A 1 275 ? 17.633 -17.380 3.010 1.00 43.72 275 LYS A O 1
ATOM 2202 N N . ASN A 1 276 ? 15.923 -16.560 4.166 1.00 47.16 276 ASN A N 1
ATOM 2203 C CA . ASN A 1 276 ? 15.777 -15.342 3.351 1.00 47.16 276 ASN A CA 1
ATOM 2204 C C . ASN A 1 276 ? 16.966 -14.394 3.516 1.00 47.16 276 ASN A C 1
ATOM 2206 O O . ASN A 1 276 ? 17.401 -13.797 2.542 1.00 47.16 276 ASN A O 1
ATOM 2210 N N . LEU A 1 277 ? 17.515 -14.260 4.726 1.00 50.38 277 LEU A N 1
ATOM 2211 C CA . LEU A 1 277 ? 18.704 -13.443 4.965 1.00 50.38 277 LEU A CA 1
ATOM 2212 C C . LEU A 1 277 ? 19.942 -14.068 4.307 1.00 50.38 277 LEU A C 1
ATOM 2214 O O . LEU A 1 277 ? 20.744 -13.353 3.720 1.00 50.38 277 LEU A O 1
ATOM 2218 N N . ILE A 1 278 ? 20.084 -15.394 4.368 1.00 58.22 278 ILE A N 1
ATOM 2219 C CA . ILE A 1 278 ? 21.131 -16.163 3.690 1.00 58.22 278 ILE A CA 1
ATOM 2220 C C . ILE A 1 278 ? 20.929 -16.098 2.180 1.00 58.22 278 ILE A C 1
ATOM 2222 O O . ILE A 1 278 ? 21.914 -15.931 1.481 1.00 58.22 278 ILE A O 1
ATOM 2226 N N . GLU A 1 279 ? 19.702 -16.171 1.663 1.00 54.31 279 GLU A N 1
ATOM 2227 C CA . GLU A 1 279 ? 19.429 -16.033 0.229 1.00 54.31 279 GLU A CA 1
ATOM 2228 C C . GLU A 1 279 ? 19.670 -14.608 -0.262 1.00 54.31 279 GLU A C 1
ATOM 2230 O O . GLU A 1 279 ? 20.320 -14.425 -1.280 1.00 54.31 279 GLU A O 1
ATOM 2235 N N . LEU A 1 280 ? 19.269 -13.580 0.487 1.00 54.09 280 LEU A N 1
ATOM 2236 C CA . LEU A 1 280 ? 19.615 -12.192 0.172 1.00 54.09 280 LEU A CA 1
ATOM 2237 C C . LEU A 1 280 ? 21.121 -11.951 0.281 1.00 54.09 280 LEU A C 1
ATOM 2239 O O . LEU A 1 280 ? 21.679 -11.204 -0.519 1.00 54.09 280 LEU A O 1
ATOM 2243 N N . LYS A 1 281 ? 21.798 -12.596 1.235 1.00 68.38 281 LYS A N 1
ATOM 2244 C CA . LYS A 1 281 ? 23.254 -12.531 1.381 1.00 68.38 281 LYS A CA 1
ATOM 2245 C C . LYS A 1 281 ? 23.961 -13.251 0.234 1.00 68.38 281 LYS A C 1
ATOM 2247 O O . LYS A 1 281 ? 24.877 -12.673 -0.329 1.00 68.38 281 LYS A O 1
ATOM 2252 N N . ARG A 1 282 ? 23.500 -14.438 -0.165 1.00 67.31 282 ARG A N 1
ATOM 2253 C CA . ARG A 1 282 ? 23.992 -15.198 -1.326 1.00 67.31 282 ARG A CA 1
ATOM 2254 C C . ARG A 1 282 ? 23.743 -14.452 -2.623 1.00 67.31 282 ARG A C 1
ATOM 2256 O O . ARG A 1 282 ? 24.643 -14.361 -3.440 1.00 67.31 282 ARG A O 1
ATOM 2263 N N . PHE A 1 283 ? 22.552 -13.888 -2.797 1.00 62.19 283 PHE A N 1
ATOM 2264 C CA . PHE A 1 283 ? 22.209 -13.050 -3.937 1.00 62.19 283 PHE A CA 1
ATOM 2265 C C . PHE A 1 283 ? 23.107 -11.816 -3.983 1.00 62.19 283 PHE A C 1
ATOM 2267 O O . PHE A 1 283 ? 23.699 -11.535 -5.018 1.00 62.19 283 PHE A O 1
ATOM 2274 N N . LYS A 1 284 ? 23.283 -11.122 -2.850 1.00 71.31 284 LYS A N 1
ATOM 2275 C CA . LYS A 1 284 ? 24.210 -9.994 -2.736 1.00 71.31 284 LYS A CA 1
ATOM 2276 C C . LYS A 1 284 ? 25.640 -10.410 -3.065 1.00 71.31 284 LYS A C 1
ATOM 2278 O O . LYS A 1 284 ? 26.289 -9.686 -3.797 1.00 71.31 284 LYS A O 1
ATOM 2283 N N . GLU A 1 285 ? 26.134 -11.526 -2.533 1.00 77.62 285 GLU A N 1
ATOM 2284 C CA . GLU A 1 285 ? 27.488 -12.038 -2.785 1.00 77.62 285 GLU A CA 1
ATOM 2285 C C . GLU A 1 285 ? 27.675 -12.415 -4.260 1.00 77.62 285 GLU A C 1
ATOM 2287 O O . GLU A 1 285 ? 28.631 -11.961 -4.881 1.00 77.62 285 GLU A O 1
ATOM 2292 N N . ALA A 1 286 ? 26.730 -13.156 -4.845 1.00 74.88 286 ALA A N 1
ATOM 2293 C CA . ALA A 1 286 ? 26.750 -13.564 -6.249 1.00 74.88 286 ALA A CA 1
ATOM 2294 C C . ALA A 1 286 ? 26.664 -12.370 -7.207 1.00 74.88 286 ALA A C 1
ATOM 2296 O O . ALA A 1 286 ? 27.308 -12.359 -8.250 1.00 74.88 286 ALA A O 1
ATOM 2297 N N . MET A 1 287 ? 25.878 -11.355 -6.848 1.00 78.50 287 MET A N 1
ATOM 2298 C CA . MET A 1 287 ? 25.743 -10.131 -7.628 1.00 78.50 287 MET A CA 1
ATOM 2299 C C . MET A 1 287 ? 26.784 -9.081 -7.254 1.00 78.50 287 MET A C 1
ATOM 2301 O O . MET A 1 287 ? 26.819 -8.053 -7.911 1.00 78.50 287 MET A O 1
ATOM 2305 N N . ASN A 1 288 ? 27.634 -9.287 -6.239 1.00 80.81 288 ASN A N 1
ATOM 2306 C CA . ASN A 1 288 ? 28.543 -8.242 -5.767 1.00 80.81 288 ASN A CA 1
ATOM 2307 C C . ASN A 1 288 ? 29.555 -7.875 -6.849 1.00 80.81 288 ASN A C 1
ATOM 2309 O O . ASN A 1 288 ? 29.798 -6.699 -7.062 1.00 80.81 288 ASN A O 1
ATOM 2313 N N . GLU A 1 289 ? 30.115 -8.852 -7.558 1.00 78.25 289 GLU A N 1
ATOM 2314 C CA . GLU A 1 289 ? 31.064 -8.575 -8.641 1.00 78.25 289 GLU A CA 1
ATOM 2315 C C . GLU A 1 289 ? 30.402 -7.804 -9.790 1.00 78.25 289 GLU A C 1
ATOM 2317 O O . GLU A 1 289 ? 30.939 -6.783 -10.212 1.00 78.25 289 GLU A O 1
ATOM 2322 N N . SER A 1 290 ? 29.201 -8.215 -10.222 1.00 75.31 290 SER A N 1
ATOM 2323 C CA . SER A 1 290 ? 28.417 -7.480 -11.230 1.00 75.31 290 SER A CA 1
ATOM 2324 C C . SER A 1 290 ? 28.054 -6.083 -10.740 1.00 75.31 290 SER A C 1
ATOM 2326 O O . SER A 1 290 ? 28.283 -5.110 -11.437 1.00 75.31 290 SER A O 1
ATOM 2328 N N . TYR A 1 291 ? 27.564 -5.964 -9.509 1.00 68.94 291 TYR A N 1
ATOM 2329 C CA . TYR A 1 291 ? 27.171 -4.700 -8.905 1.00 68.94 291 TYR A CA 1
ATOM 2330 C C . TYR A 1 291 ? 28.354 -3.741 -8.783 1.00 68.94 291 TYR A C 1
ATOM 2332 O O . TYR A 1 291 ? 28.213 -2.572 -9.111 1.00 68.94 291 TYR A O 1
ATOM 2340 N N . GLN A 1 292 ? 29.524 -4.215 -8.341 1.00 75.44 292 GLN A N 1
ATOM 2341 C CA . GLN A 1 292 ? 30.742 -3.402 -8.282 1.00 75.44 292 GLN A CA 1
ATOM 2342 C C . GLN A 1 292 ? 31.246 -3.045 -9.685 1.00 75.44 292 GLN A C 1
ATOM 2344 O O . GLN A 1 292 ? 31.731 -1.936 -9.882 1.00 75.44 292 GLN A O 1
ATOM 2349 N N . SER A 1 293 ? 31.122 -3.949 -10.661 1.00 78.44 293 SER A N 1
ATOM 2350 C CA . SER A 1 293 ? 31.430 -3.657 -12.065 1.00 78.44 293 SER A CA 1
ATOM 2351 C C . SER A 1 293 ? 30.524 -2.551 -12.606 1.00 78.44 293 SER A C 1
ATOM 2353 O O . SER A 1 293 ? 31.025 -1.560 -13.121 1.00 78.44 293 SER A O 1
ATOM 2355 N N . ASP A 1 294 ? 29.213 -2.667 -12.405 1.00 75.12 294 ASP A N 1
ATOM 2356 C CA . ASP A 1 294 ? 28.209 -1.690 -12.831 1.00 75.12 294 ASP A CA 1
ATOM 2357 C C . ASP A 1 294 ? 28.377 -0.345 -12.105 1.00 75.12 294 ASP A C 1
ATOM 2359 O O . ASP A 1 294 ? 28.151 0.714 -12.690 1.00 75.12 294 ASP A O 1
ATOM 2363 N N . LEU A 1 295 ? 28.798 -0.359 -10.832 1.00 73.25 295 LEU A N 1
ATOM 2364 C CA . LEU A 1 295 ? 29.099 0.855 -10.063 1.00 73.25 295 LEU A CA 1
ATOM 2365 C C . LEU A 1 295 ? 30.314 1.606 -10.618 1.00 73.25 295 LEU A C 1
ATOM 2367 O O . LEU A 1 295 ? 30.365 2.832 -10.539 1.00 73.25 295 LEU A O 1
ATOM 2371 N N . ASN A 1 296 ? 31.290 0.859 -11.134 1.00 81.75 296 ASN A N 1
ATOM 2372 C CA . ASN A 1 296 ? 32.527 1.389 -11.697 1.00 81.75 296 ASN A CA 1
ATOM 2373 C C . ASN A 1 296 ? 32.432 1.640 -13.212 1.00 81.75 296 ASN A C 1
ATOM 2375 O O . ASN A 1 296 ? 33.357 2.217 -13.784 1.00 81.75 296 ASN A O 1
ATOM 2379 N N . ASP A 1 297 ? 31.341 1.233 -13.864 1.00 85.94 297 ASP A N 1
ATOM 2380 C CA . ASP A 1 297 ? 31.068 1.554 -15.262 1.00 85.94 297 ASP A CA 1
ATOM 2381 C C . ASP A 1 297 ? 30.620 3.016 -15.371 1.00 85.94 297 ASP A C 1
ATOM 2383 O O . ASP A 1 297 ? 29.464 3.377 -15.141 1.00 85.94 297 ASP A O 1
ATOM 2387 N N . GLU A 1 298 ? 31.574 3.877 -15.715 1.00 87.25 298 GLU A N 1
ATOM 2388 C CA . GLU A 1 298 ? 31.369 5.317 -15.858 1.00 87.25 298 GLU A CA 1
ATOM 2389 C C . GLU A 1 298 ? 30.250 5.655 -16.851 1.00 87.25 298 GLU A C 1
ATOM 2391 O O . GLU A 1 298 ? 29.453 6.561 -16.598 1.00 87.25 298 GLU A O 1
ATOM 2396 N N . LYS A 1 299 ? 30.147 4.904 -17.954 1.00 85.81 299 LYS A N 1
ATOM 2397 C CA . LYS A 1 299 ? 29.117 5.129 -18.969 1.00 85.81 299 LYS A CA 1
ATOM 2398 C C . LYS A 1 299 ? 27.740 4.812 -18.396 1.00 85.81 299 LYS A C 1
ATOM 2400 O O . LYS A 1 299 ? 26.844 5.647 -18.470 1.00 85.81 299 LYS A O 1
ATOM 2405 N N . LEU A 1 300 ? 27.591 3.651 -17.763 1.00 74.94 300 LEU A N 1
ATOM 2406 C CA . LEU A 1 300 ? 26.337 3.247 -17.132 1.00 74.94 300 LEU A CA 1
ATOM 2407 C C . LEU A 1 300 ? 25.921 4.213 -16.013 1.00 74.94 300 LEU A C 1
ATOM 2409 O O . LEU A 1 300 ? 24.745 4.559 -15.897 1.00 74.94 300 LEU A O 1
ATOM 2413 N N . GLN A 1 301 ? 26.867 4.676 -15.191 1.00 85.19 301 GLN A N 1
ATOM 2414 C CA . GLN A 1 301 ? 26.574 5.637 -14.125 1.00 85.19 301 GLN A CA 1
ATOM 2415 C C . GLN A 1 301 ? 26.150 7.007 -14.668 1.00 85.19 301 GLN A C 1
ATOM 2417 O O . GLN A 1 301 ? 25.285 7.652 -14.068 1.00 85.19 301 GLN A O 1
ATOM 2422 N N . ASN A 1 302 ? 26.719 7.444 -15.792 1.00 84.00 302 ASN A N 1
ATOM 2423 C CA . ASN A 1 302 ? 26.308 8.674 -16.466 1.00 84.00 302 ASN A CA 1
ATOM 2424 C C . ASN A 1 302 ? 24.911 8.529 -17.087 1.00 84.00 302 ASN A C 1
ATOM 2426 O O . ASN A 1 302 ? 24.047 9.354 -16.792 1.00 84.00 302 ASN A O 1
ATOM 2430 N N . ASP A 1 303 ? 24.635 7.432 -17.799 1.00 77.56 303 ASP A N 1
ATOM 2431 C CA . ASP A 1 303 ? 23.309 7.138 -18.365 1.00 77.56 303 ASP A CA 1
ATOM 2432 C C . ASP A 1 303 ? 22.224 7.104 -17.264 1.00 77.56 303 ASP A C 1
ATOM 2434 O O . ASP A 1 303 ? 21.127 7.655 -17.406 1.00 77.56 303 ASP A O 1
ATOM 2438 N N . LEU A 1 304 ? 22.531 6.495 -16.110 1.00 78.00 304 LEU A N 1
ATOM 2439 C CA . LEU A 1 304 ? 21.633 6.455 -14.951 1.00 78.00 304 LEU A CA 1
ATOM 2440 C C . LEU A 1 304 ? 21.426 7.830 -14.308 1.00 78.00 304 LEU A C 1
ATOM 2442 O O . LEU A 1 304 ? 20.344 8.088 -13.771 1.00 78.00 304 LEU A O 1
ATOM 2446 N N . ARG A 1 305 ? 22.446 8.692 -14.314 1.00 86.56 305 ARG A N 1
ATOM 2447 C CA . ARG A 1 305 ? 22.352 10.062 -13.797 1.00 86.56 305 ARG A CA 1
ATOM 2448 C C . ARG A 1 305 ? 21.437 10.899 -14.681 1.00 86.56 305 ARG A C 1
ATOM 2450 O O . ARG A 1 305 ? 20.468 11.448 -14.169 1.00 86.56 305 ARG A O 1
ATOM 2457 N N . GLU A 1 306 ? 21.666 10.886 -15.990 1.00 79.69 306 GLU A N 1
ATOM 2458 C CA . GLU A 1 306 ? 20.813 11.579 -16.959 1.00 79.69 306 GLU A CA 1
ATOM 2459 C C . GLU A 1 306 ? 19.363 11.102 -16.879 1.00 79.69 306 GLU A C 1
ATOM 2461 O O . GLU A 1 306 ? 18.433 11.908 -16.838 1.00 79.69 306 GLU A O 1
ATOM 2466 N N . TRP A 1 307 ? 19.144 9.788 -16.770 1.00 81.44 307 TRP A N 1
ATOM 2467 C CA . TRP A 1 307 ? 17.798 9.250 -16.604 1.00 81.44 307 TRP A CA 1
ATOM 2468 C C . TRP A 1 307 ? 17.118 9.742 -15.318 1.00 81.44 307 TRP A C 1
ATOM 2470 O O . TRP A 1 307 ? 15.920 10.040 -15.336 1.00 81.44 307 TRP A O 1
ATOM 2480 N N . ARG A 1 308 ? 17.852 9.847 -14.199 1.00 82.50 308 ARG A N 1
ATOM 2481 C CA . ARG A 1 308 ? 17.312 10.399 -12.941 1.00 82.50 308 ARG A CA 1
ATOM 2482 C C . ARG A 1 308 ? 16.967 11.874 -13.087 1.00 82.50 308 ARG A C 1
ATOM 2484 O O . ARG A 1 308 ? 15.900 12.271 -12.627 1.00 82.50 308 ARG A O 1
ATOM 2491 N N . ASP A 1 309 ? 17.821 12.655 -13.734 1.00 85.06 309 ASP A N 1
ATOM 2492 C CA . ASP A 1 309 ? 17.588 14.083 -13.951 1.00 85.06 309 ASP A CA 1
ATOM 2493 C C . ASP A 1 309 ? 16.345 14.300 -14.824 1.00 85.06 309 ASP A C 1
ATOM 2495 O O . ASP A 1 309 ? 15.459 15.081 -14.469 1.00 85.06 309 ASP A O 1
ATOM 2499 N N . LEU A 1 310 ? 16.195 13.515 -15.895 1.00 82.25 310 LEU A N 1
ATOM 2500 C CA . LEU A 1 310 ? 14.992 13.514 -16.726 1.00 82.25 310 LEU A CA 1
ATOM 2501 C C . LEU A 1 310 ? 13.746 13.102 -15.934 1.00 82.25 310 LEU A C 1
ATOM 2503 O O . LEU A 1 310 ? 12.710 13.753 -16.038 1.00 82.25 310 LEU A O 1
ATOM 2507 N N . LYS A 1 311 ? 13.830 12.049 -15.116 1.00 80.69 311 LYS A N 1
ATOM 2508 C CA . LYS A 1 311 ? 12.699 11.575 -14.303 1.00 80.69 311 LYS A CA 1
ATOM 2509 C C . LYS A 1 311 ? 12.272 12.580 -13.228 1.00 80.69 311 LYS A C 1
ATOM 2511 O O . LYS A 1 311 ? 11.089 12.641 -12.900 1.00 80.69 311 LYS A O 1
ATOM 2516 N N . ASN A 1 312 ? 13.219 13.332 -12.675 1.00 85.69 312 ASN A N 1
ATOM 2517 C CA . ASN A 1 312 ? 12.963 14.345 -11.651 1.00 85.69 312 ASN A CA 1
ATOM 2518 C C . ASN A 1 312 ? 12.545 15.700 -12.246 1.00 85.69 312 ASN A C 1
ATOM 2520 O O . ASN A 1 312 ? 12.034 16.554 -11.521 1.00 85.69 312 ASN A O 1
ATOM 2524 N N . THR A 1 313 ? 12.740 15.904 -13.549 1.00 85.19 313 THR A N 1
ATOM 2525 C CA . THR A 1 313 ? 12.262 17.089 -14.262 1.00 85.19 313 THR A CA 1
ATOM 2526 C C . THR A 1 313 ? 10.746 16.985 -14.481 1.00 85.19 313 THR A C 1
ATOM 2528 O O . THR A 1 313 ? 10.269 15.935 -14.921 1.00 85.19 313 THR A O 1
ATOM 2531 N N . PRO A 1 314 ? 9.962 18.046 -14.197 1.00 92.06 314 PRO A N 1
ATOM 2532 C CA . PRO A 1 314 ? 8.534 18.074 -14.498 1.00 92.06 314 PRO A CA 1
ATOM 2533 C C . PRO A 1 314 ? 8.236 17.636 -15.935 1.00 92.06 314 PRO A C 1
ATOM 2535 O O . PRO A 1 314 ? 8.849 18.122 -16.884 1.00 92.06 314 PRO A O 1
ATOM 2538 N N . GLU A 1 315 ? 7.268 16.734 -16.102 1.00 87.81 315 GLU A N 1
ATOM 2539 C CA . GLU A 1 315 ? 6.985 16.099 -17.394 1.00 87.81 315 GLU A CA 1
ATOM 2540 C C . GLU A 1 315 ? 6.665 17.112 -18.506 1.00 87.81 315 GLU A C 1
ATOM 2542 O O . GLU A 1 315 ? 7.047 16.908 -19.653 1.00 87.81 315 GLU A O 1
ATOM 2547 N N . GLU A 1 316 ? 6.023 18.231 -18.169 1.00 90.94 316 GLU A N 1
ATOM 2548 C CA . GLU A 1 316 ? 5.727 19.320 -19.107 1.00 90.94 316 GLU A CA 1
ATOM 2549 C C . GLU A 1 316 ? 6.995 19.947 -19.708 1.00 90.94 316 GLU A C 1
ATOM 2551 O O . GLU A 1 316 ? 7.040 20.210 -20.908 1.00 90.94 316 GLU A O 1
ATOM 2556 N N . ILE A 1 317 ? 8.050 20.121 -18.904 1.00 91.50 317 ILE A N 1
ATOM 2557 C CA . ILE A 1 317 ? 9.338 20.660 -19.363 1.00 91.50 317 ILE A CA 1
ATOM 2558 C C . ILE A 1 317 ? 9.994 19.673 -20.330 1.00 91.50 317 ILE A C 1
ATOM 2560 O O . ILE A 1 317 ? 10.425 20.064 -21.411 1.00 91.50 317 ILE A O 1
ATOM 2564 N N . ASN A 1 318 ? 9.995 18.385 -19.983 1.00 91.44 318 ASN A N 1
ATOM 2565 C CA . ASN A 1 318 ? 10.531 17.333 -20.845 1.00 91.44 318 ASN A CA 1
ATOM 2566 C C . ASN A 1 318 ? 9.760 17.215 -22.168 1.00 91.44 318 ASN A C 1
ATOM 2568 O O . ASN A 1 318 ? 10.376 17.035 -23.214 1.00 91.44 318 ASN A O 1
ATOM 2572 N N . ARG A 1 319 ? 8.422 17.316 -22.147 1.00 90.94 319 ARG A N 1
ATOM 2573 C CA . ARG A 1 319 ? 7.602 17.317 -23.373 1.00 90.94 319 ARG A CA 1
ATOM 2574 C C . ARG A 1 319 ? 7.889 18.537 -24.237 1.00 90.94 319 ARG A C 1
ATOM 2576 O O . ARG A 1 319 ? 7.994 18.403 -25.448 1.00 90.94 319 ARG A O 1
ATOM 2583 N N . ARG A 1 320 ? 8.034 19.713 -23.627 1.00 94.44 320 ARG A N 1
ATOM 2584 C CA . ARG A 1 320 ? 8.379 20.931 -24.357 1.00 94.44 320 ARG A CA 1
ATOM 2585 C C . ARG A 1 320 ? 9.737 20.798 -25.041 1.00 94.44 320 ARG A C 1
ATOM 2587 O O . ARG A 1 320 ? 9.837 21.056 -26.232 1.00 94.44 320 ARG A O 1
ATOM 2594 N N . GLU A 1 321 ? 10.750 20.344 -24.310 1.00 93.62 321 GLU A N 1
ATOM 2595 C CA . GLU A 1 321 ? 12.087 20.126 -24.864 1.00 93.62 321 GLU A CA 1
ATOM 2596 C C . GLU A 1 321 ? 12.083 19.045 -25.960 1.00 93.62 321 GLU A C 1
ATOM 2598 O O . GLU A 1 321 ? 12.770 19.187 -26.968 1.00 93.62 321 GLU A O 1
ATOM 2603 N N . PHE A 1 322 ? 11.270 17.994 -25.808 1.00 95.12 322 PHE A N 1
ATOM 2604 C CA . PHE A 1 322 ? 11.071 16.965 -26.832 1.00 95.12 322 PHE A CA 1
ATOM 2605 C C . PHE A 1 322 ? 10.568 17.559 -28.154 1.00 95.12 322 PHE A C 1
ATOM 2607 O O . PHE A 1 322 ? 11.154 17.290 -29.201 1.00 95.12 322 PHE A O 1
ATOM 2614 N N . GLU A 1 323 ? 9.527 18.394 -28.111 1.00 94.94 323 GLU A N 1
ATOM 2615 C CA . GLU A 1 323 ? 8.988 19.044 -29.312 1.00 94.94 323 GLU A CA 1
ATOM 2616 C C . GLU A 1 323 ? 9.954 20.090 -29.889 1.00 94.94 323 GLU A C 1
ATOM 2618 O O . GLU A 1 323 ? 10.152 20.134 -31.099 1.00 94.94 323 GLU A O 1
ATOM 2623 N N . GLU A 1 324 ? 10.642 20.873 -29.049 1.00 94.50 324 GLU A N 1
ATOM 2624 C CA . GLU A 1 324 ? 11.648 21.849 -29.504 1.00 94.50 324 GLU A CA 1
ATOM 2625 C C . GLU A 1 324 ? 12.781 21.182 -30.306 1.00 94.50 324 GLU A C 1
ATOM 2627 O O . GLU A 1 324 ? 13.238 21.722 -31.314 1.00 94.50 324 GLU A O 1
ATOM 2632 N N . ILE A 1 325 ? 13.217 19.982 -29.909 1.00 94.50 325 ILE A N 1
ATOM 2633 C CA . ILE A 1 325 ? 14.230 19.234 -30.665 1.00 94.50 325 ILE A CA 1
ATOM 2634 C C . ILE A 1 325 ? 13.643 18.634 -31.950 1.00 94.50 325 ILE A C 1
ATOM 2636 O O . ILE A 1 325 ? 14.341 18.542 -32.962 1.00 94.50 325 ILE A O 1
ATOM 2640 N N . LYS A 1 326 ? 12.361 18.249 -31.960 1.00 94.00 326 LYS A N 1
ATOM 2641 C CA . LYS A 1 326 ? 11.697 17.794 -33.192 1.00 94.00 326 LYS A CA 1
ATOM 2642 C C . LYS A 1 326 ? 11.585 18.912 -34.224 1.00 94.00 326 LYS A C 1
ATOM 2644 O O . LYS A 1 326 ? 11.784 18.636 -35.402 1.00 94.00 326 LYS A O 1
ATOM 2649 N N . GLU A 1 327 ? 11.369 20.156 -33.807 1.00 94.00 327 GLU A N 1
ATOM 2650 C CA . GLU A 1 327 ? 11.420 21.316 -34.708 1.00 94.00 327 GLU A CA 1
ATOM 2651 C C . GLU A 1 327 ? 12.817 21.511 -35.321 1.00 94.00 327 GLU A C 1
ATOM 2653 O O . GLU A 1 327 ? 12.938 21.790 -36.514 1.00 94.00 327 GLU A O 1
ATOM 2658 N N . MET A 1 328 ? 13.888 21.272 -34.554 1.00 93.44 328 MET A N 1
ATOM 2659 C CA . MET A 1 328 ? 15.254 21.263 -35.095 1.00 93.44 328 MET A CA 1
ATOM 2660 C C . MET A 1 328 ? 15.440 20.164 -36.155 1.00 93.44 328 MET A C 1
ATOM 2662 O O . MET A 1 328 ? 15.976 20.431 -37.230 1.00 93.44 328 MET A O 1
ATOM 2666 N N . ALA A 1 329 ? 14.976 18.940 -35.887 1.00 93.31 329 ALA A N 1
ATOM 2667 C CA . ALA A 1 329 ? 15.045 17.847 -36.862 1.00 93.31 329 ALA A CA 1
ATOM 2668 C C . ALA A 1 329 ? 14.213 18.145 -38.122 1.00 93.31 329 ALA A C 1
ATOM 2670 O O . ALA A 1 329 ? 14.628 17.853 -39.243 1.00 93.31 329 ALA A O 1
ATOM 2671 N N . LEU A 1 330 ? 13.051 18.781 -37.953 1.00 92.69 330 LEU A N 1
ATOM 2672 C CA . LEU A 1 330 ? 12.206 19.236 -39.053 1.00 92.69 330 LEU A CA 1
ATOM 2673 C C . LEU A 1 330 ? 12.929 20.261 -39.931 1.00 92.69 330 LEU A C 1
ATOM 2675 O O . LEU A 1 330 ? 12.877 20.173 -41.158 1.00 92.69 330 LEU A O 1
ATOM 2679 N N . TYR A 1 331 ? 13.629 21.203 -39.302 1.00 93.12 331 TYR A N 1
ATOM 2680 C CA . TYR A 1 331 ? 14.415 22.215 -39.991 1.00 93.12 331 TYR A CA 1
ATOM 2681 C C . TYR A 1 331 ? 15.537 21.604 -40.841 1.00 93.12 331 TYR A C 1
ATOM 2683 O O . TYR A 1 331 ? 15.665 21.961 -42.010 1.00 93.12 331 TYR A O 1
ATOM 2691 N N . PHE A 1 332 ? 16.320 20.661 -40.305 1.00 90.94 332 PHE A N 1
ATOM 2692 C CA . PHE A 1 332 ? 17.394 20.011 -41.071 1.00 90.94 332 PHE A CA 1
ATOM 2693 C C . PHE A 1 332 ? 16.872 19.153 -42.223 1.00 90.94 332 PHE A C 1
ATOM 2695 O O . PHE A 1 332 ? 17.432 19.194 -43.324 1.00 90.94 332 PHE A O 1
ATOM 2702 N N . ARG A 1 333 ? 15.744 18.465 -42.020 1.00 91.88 333 ARG A N 1
ATOM 2703 C CA . ARG A 1 333 ? 15.051 17.747 -43.092 1.00 91.88 333 ARG A CA 1
ATOM 2704 C C . ARG A 1 333 ? 14.625 18.698 -44.212 1.00 91.88 333 ARG A C 1
ATOM 2706 O O . ARG A 1 333 ? 14.882 18.420 -45.383 1.00 91.88 333 ARG A O 1
ATOM 2713 N N . ASP A 1 334 ? 13.984 19.814 -43.863 1.00 87.69 334 ASP A N 1
ATOM 2714 C CA . ASP A 1 334 ? 13.563 20.839 -44.824 1.00 87.69 334 ASP A CA 1
ATOM 2715 C C . ASP A 1 334 ? 14.767 21.461 -45.546 1.00 87.69 334 ASP A C 1
ATOM 2717 O O . ASP A 1 334 ? 14.706 21.701 -46.750 1.00 87.69 334 ASP A O 1
ATOM 2721 N N . TRP A 1 335 ? 15.875 21.685 -44.837 1.00 87.62 335 TRP A N 1
ATOM 2722 C CA . TRP A 1 335 ? 17.116 22.186 -45.419 1.00 87.62 335 TRP A CA 1
ATOM 2723 C C . TRP A 1 335 ? 17.718 21.201 -46.429 1.00 87.62 335 TRP A C 1
ATOM 2725 O O . TRP A 1 335 ? 18.128 21.618 -47.510 1.00 87.62 335 TRP A O 1
ATOM 2735 N N . CYS A 1 336 ? 17.709 19.895 -46.146 1.00 84.75 336 CYS A N 1
ATOM 2736 C CA . CYS A 1 336 ? 18.149 18.881 -47.109 1.00 84.75 336 CYS A CA 1
ATOM 2737 C C . CYS A 1 336 ? 17.257 18.855 -48.358 1.00 84.75 336 CYS A C 1
ATOM 2739 O O . CYS A 1 336 ? 17.768 18.777 -49.475 1.00 84.75 336 CYS A O 1
ATOM 2741 N N . MET A 1 337 ? 15.934 18.976 -48.189 1.00 82.75 337 MET A N 1
ATOM 2742 C CA . MET A 1 337 ? 15.000 19.087 -49.316 1.00 82.75 337 MET A CA 1
ATOM 2743 C C . MET A 1 337 ? 15.263 20.342 -50.152 1.00 82.75 337 MET A C 1
ATOM 2745 O O . MET A 1 337 ? 15.324 20.259 -51.375 1.00 82.75 337 MET A O 1
ATOM 2749 N N . PHE A 1 338 ? 15.474 21.487 -49.503 1.00 84.19 338 PHE A N 1
ATOM 2750 C CA . PHE A 1 338 ? 15.873 22.724 -50.168 1.00 84.19 338 PHE A CA 1
ATOM 2751 C C . PHE A 1 338 ? 17.178 22.549 -50.943 1.00 84.19 338 PHE A C 1
ATOM 2753 O O . PHE A 1 338 ? 17.257 22.945 -52.102 1.00 84.19 338 PHE A O 1
ATOM 2760 N N . ARG A 1 339 ? 18.189 21.915 -50.340 1.00 81.56 339 ARG A N 1
ATOM 2761 C CA . ARG A 1 339 ? 19.499 21.729 -50.967 1.00 81.56 339 ARG A CA 1
ATOM 2762 C C . ARG A 1 339 ? 19.403 20.885 -52.240 1.00 81.56 339 ARG A C 1
ATOM 2764 O O . ARG A 1 339 ? 20.019 21.241 -53.240 1.00 81.56 339 ARG A O 1
ATOM 2771 N N . LEU A 1 340 ? 18.602 19.816 -52.203 1.00 80.31 340 LEU A N 1
ATOM 2772 C CA . LEU A 1 340 ? 18.304 18.955 -53.355 1.00 80.31 340 LEU A CA 1
ATOM 2773 C C . LEU A 1 340 ? 17.541 19.692 -54.466 1.00 80.31 340 LEU A C 1
ATOM 2775 O O . LEU A 1 340 ? 17.710 19.368 -55.639 1.00 80.31 340 LEU A O 1
ATOM 2779 N N . ASP A 1 341 ? 16.701 20.660 -54.097 1.00 76.81 341 ASP A N 1
ATOM 2780 C CA . ASP A 1 341 ? 15.893 21.434 -55.037 1.00 76.81 341 ASP A CA 1
ATOM 2781 C C . ASP A 1 341 ? 16.644 22.636 -55.649 1.00 76.81 341 ASP A C 1
ATOM 2783 O O . ASP A 1 341 ? 16.361 23.033 -56.781 1.00 76.81 341 ASP A O 1
ATOM 2787 N N . TRP A 1 342 ? 17.551 23.262 -54.898 1.00 75.00 342 TRP A N 1
ATOM 2788 C CA . TRP A 1 342 ? 18.085 24.590 -55.220 1.00 75.00 342 TRP A CA 1
ATOM 2789 C C . TRP A 1 342 ? 19.499 24.580 -55.802 1.00 75.00 342 TRP A C 1
ATOM 2791 O O . TRP A 1 342 ? 19.832 25.456 -56.602 1.00 75.00 342 TRP A O 1
ATOM 2801 N N . TYR A 1 343 ? 20.332 23.613 -55.412 1.00 75.62 343 TYR A N 1
ATOM 2802 C CA . TYR A 1 343 ? 21.736 23.556 -55.813 1.00 75.62 343 TYR A CA 1
ATOM 2803 C C . TYR A 1 343 ? 22.010 22.413 -56.795 1.00 75.62 343 TYR A C 1
ATOM 2805 O O . TYR A 1 343 ? 21.403 21.346 -56.732 1.00 75.62 343 TYR A O 1
ATOM 2813 N N . GLU A 1 344 ? 22.982 22.620 -57.685 1.00 81.06 344 GLU A N 1
ATOM 2814 C CA . GLU A 1 344 ? 23.557 21.540 -58.489 1.00 81.06 344 GLU A CA 1
ATOM 2815 C C . GLU A 1 344 ? 24.507 20.716 -57.613 1.00 81.06 344 GLU A C 1
ATOM 2817 O O . GLU A 1 344 ? 25.628 21.135 -57.326 1.00 81.06 344 GLU A O 1
ATOM 2822 N N . LEU A 1 345 ? 24.035 19.557 -57.158 1.00 77.94 345 LEU A N 1
ATOM 2823 C CA . LEU A 1 345 ? 24.772 18.667 -56.263 1.00 77.94 345 LEU A CA 1
ATOM 2824 C C . LEU A 1 345 ? 25.392 17.488 -57.016 1.00 77.94 345 LEU A C 1
ATOM 2826 O O . LEU A 1 345 ? 24.824 16.959 -57.977 1.00 77.94 345 LEU A O 1
ATOM 2830 N N . SER A 1 346 ? 26.543 17.026 -56.536 1.00 83.44 346 SER A N 1
ATOM 2831 C CA . SER A 1 346 ? 27.120 15.751 -56.964 1.00 83.44 346 SER A CA 1
ATOM 2832 C C . SER A 1 346 ? 26.292 14.556 -56.465 1.00 83.44 346 SER A C 1
ATOM 2834 O O . SER A 1 346 ? 25.476 14.670 -55.551 1.00 83.44 346 SER A O 1
ATOM 2836 N N . GLN A 1 347 ? 26.509 13.370 -57.046 1.00 73.06 347 GLN A N 1
ATOM 2837 C CA . GLN A 1 347 ? 25.810 12.149 -56.611 1.00 73.06 347 GLN A CA 1
ATOM 2838 C C . GLN A 1 347 ? 26.110 11.778 -55.150 1.00 73.06 347 GLN A C 1
ATOM 2840 O O . GLN A 1 347 ? 25.231 11.263 -54.464 1.00 73.06 347 GLN A O 1
ATOM 2845 N N . GLU A 1 348 ? 27.324 12.063 -54.671 1.00 82.69 348 GLU A N 1
ATOM 2846 C CA . GLU A 1 348 ? 27.722 11.834 -53.277 1.00 82.69 348 GLU A CA 1
ATOM 2847 C C . GLU A 1 348 ? 26.941 12.758 -52.331 1.00 82.69 348 GLU A C 1
ATOM 2849 O O . GLU A 1 348 ? 26.312 12.286 -51.387 1.00 82.69 348 GLU A O 1
ATOM 2854 N N . GLU A 1 349 ? 26.858 14.052 -52.645 1.00 79.12 349 GLU A N 1
ATOM 2855 C CA . GLU A 1 349 ? 26.113 15.033 -51.842 1.00 79.12 349 GLU A CA 1
ATOM 2856 C C . GLU A 1 349 ? 24.598 14.789 -51.844 1.00 79.12 349 GLU A C 1
ATOM 2858 O O . GLU A 1 349 ? 23.929 14.999 -50.832 1.00 79.12 349 GLU A O 1
ATOM 2863 N N . ILE A 1 350 ? 24.045 14.326 -52.971 1.00 74.62 350 ILE A N 1
ATOM 2864 C CA . ILE A 1 350 ? 22.639 13.908 -53.055 1.00 74.62 350 ILE A CA 1
ATOM 2865 C C . ILE A 1 350 ? 22.380 12.739 -52.101 1.00 74.62 350 ILE A C 1
ATOM 2867 O O . ILE A 1 350 ? 21.336 12.705 -51.444 1.00 74.62 350 ILE A O 1
ATOM 2871 N N . GLN A 1 351 ? 23.305 11.779 -52.028 1.00 78.12 351 GLN A N 1
ATOM 2872 C CA . GLN A 1 351 ? 23.164 10.625 -51.149 1.00 78.12 351 GLN A CA 1
ATOM 2873 C C . GLN A 1 351 ? 23.271 11.022 -49.672 1.00 78.12 351 GLN A C 1
ATOM 2875 O O . GLN A 1 351 ? 22.434 10.596 -48.881 1.00 78.12 351 GLN A O 1
ATOM 2880 N N . GLU A 1 352 ? 24.209 11.900 -49.310 1.00 82.69 352 GLU A N 1
ATOM 2881 C CA . GLU A 1 352 ? 24.323 12.431 -47.943 1.00 82.69 352 GLU A CA 1
ATOM 2882 C C . GLU A 1 352 ? 23.039 13.139 -47.488 1.00 82.69 352 GLU A C 1
ATOM 2884 O O . GLU A 1 352 ? 22.532 12.869 -46.398 1.00 82.69 352 GLU A O 1
ATOM 2889 N N . CYS A 1 353 ? 22.449 13.984 -48.344 1.00 76.00 353 CYS A N 1
ATOM 2890 C CA . CYS A 1 353 ? 21.180 14.647 -48.037 1.00 76.00 353 CYS A CA 1
ATOM 2891 C C . CYS A 1 353 ? 20.036 13.654 -47.800 1.00 76.00 353 CYS A C 1
ATOM 2893 O O . CYS A 1 353 ? 19.216 13.868 -46.909 1.00 76.00 353 CYS A O 1
ATOM 2895 N N . ARG A 1 354 ? 19.975 12.561 -48.570 1.00 76.06 354 ARG A N 1
ATOM 2896 C CA . ARG A 1 354 ? 18.960 11.511 -48.379 1.00 76.06 354 ARG A CA 1
ATOM 2897 C C . ARG A 1 354 ? 19.148 10.778 -47.057 1.00 76.06 354 ARG A C 1
ATOM 2899 O O . ARG A 1 354 ? 18.173 10.585 -46.336 1.00 76.06 354 ARG A O 1
ATOM 2906 N N . ASP A 1 355 ? 20.383 10.429 -46.717 1.00 82.00 355 ASP A N 1
ATOM 2907 C CA . ASP A 1 355 ? 20.693 9.717 -45.478 1.00 82.00 355 ASP A CA 1
ATOM 2908 C C . ASP A 1 355 ? 20.375 10.577 -44.241 1.00 82.00 355 ASP A C 1
ATOM 2910 O O . ASP A 1 355 ? 19.813 10.079 -43.258 1.00 82.00 355 ASP A O 1
ATOM 2914 N N . TRP A 1 356 ? 20.670 11.882 -44.293 1.00 85.50 356 TRP A N 1
ATOM 2915 C CA . TRP A 1 356 ? 20.287 12.832 -43.244 1.00 85.50 356 TRP A CA 1
ATOM 2916 C C . TRP A 1 356 ? 18.769 12.979 -43.128 1.00 85.50 356 TRP A C 1
ATOM 2918 O O . TRP A 1 356 ? 18.236 12.840 -42.027 1.00 85.50 356 TRP A O 1
ATOM 2928 N N . MET A 1 357 ? 18.056 13.140 -44.248 1.00 84.19 357 MET A N 1
ATOM 2929 C CA . MET A 1 357 ? 16.589 13.192 -44.252 1.00 84.19 357 MET A CA 1
ATOM 2930 C C . MET A 1 357 ? 15.953 11.932 -43.665 1.00 84.19 357 MET A C 1
ATOM 2932 O O . MET A 1 357 ? 14.982 12.026 -42.915 1.00 84.19 357 MET A O 1
ATOM 2936 N N . ASP A 1 358 ? 16.475 10.749 -43.986 1.00 81.44 358 ASP A N 1
ATOM 2937 C CA . ASP A 1 358 ? 15.977 9.487 -43.440 1.00 81.44 358 ASP A CA 1
ATOM 2938 C C . ASP A 1 358 ? 16.196 9.392 -41.928 1.00 81.44 358 ASP A C 1
ATOM 2940 O O . ASP A 1 358 ? 15.345 8.864 -41.205 1.00 81.44 358 ASP A O 1
ATOM 2944 N N . ASN A 1 359 ? 17.320 9.910 -41.428 1.00 85.69 359 ASN A N 1
ATOM 2945 C CA . ASN A 1 359 ? 17.579 9.998 -39.996 1.00 85.69 359 ASN A CA 1
ATOM 2946 C C . ASN A 1 359 ? 16.612 10.974 -39.305 1.00 85.69 359 ASN A C 1
ATOM 2948 O O . ASN A 1 359 ? 15.969 10.604 -38.322 1.00 85.69 359 ASN A O 1
ATOM 2952 N N . ASP A 1 360 ? 16.434 12.175 -39.856 1.00 85.00 360 ASP A N 1
ATOM 2953 C CA . ASP A 1 360 ? 15.511 13.177 -39.315 1.00 85.00 360 ASP A CA 1
ATOM 2954 C C . ASP A 1 360 ? 14.062 12.667 -39.332 1.00 85.00 360 ASP A C 1
ATOM 2956 O O . ASP A 1 360 ? 13.339 12.789 -38.344 1.00 85.00 360 ASP A O 1
ATOM 2960 N N . ASN A 1 361 ? 13.644 11.984 -40.403 1.00 83.81 361 ASN A N 1
ATOM 2961 C CA . ASN A 1 361 ? 12.326 11.355 -40.494 1.00 83.81 361 ASN A CA 1
ATOM 2962 C C . ASN A 1 361 ? 12.108 10.286 -39.413 1.00 83.81 361 ASN A C 1
ATOM 2964 O O . ASN A 1 361 ? 11.018 10.215 -38.841 1.00 83.81 361 ASN A O 1
ATOM 2968 N N . LYS A 1 362 ? 13.127 9.476 -39.092 1.00 90.81 362 LYS A N 1
ATOM 2969 C CA . LYS A 1 362 ? 13.051 8.500 -37.990 1.00 90.81 362 LYS A CA 1
ATOM 2970 C C . LYS A 1 362 ? 12.886 9.191 -36.639 1.00 90.81 362 LYS A C 1
ATOM 2972 O O . LYS A 1 362 ? 12.097 8.723 -35.822 1.00 90.81 362 LYS A O 1
ATOM 2977 N N . LEU A 1 363 ? 13.590 10.300 -36.408 1.00 90.50 363 LEU A N 1
ATOM 2978 C CA . LEU A 1 363 ? 13.465 11.089 -35.178 1.00 90.50 363 LEU A CA 1
ATOM 2979 C C . LEU A 1 363 ? 12.083 11.747 -35.059 1.00 90.50 363 LEU A C 1
ATOM 2981 O O . LEU A 1 363 ? 11.480 11.726 -33.986 1.00 90.50 363 LEU A O 1
ATOM 2985 N N . LEU A 1 364 ? 11.536 12.260 -36.165 1.00 90.25 364 LEU A N 1
ATOM 2986 C CA . LEU A 1 364 ? 10.215 12.894 -36.209 1.00 90.25 364 LEU A CA 1
ATOM 2987 C C . LEU A 1 364 ? 9.059 11.920 -35.921 1.00 90.25 364 LEU A C 1
ATOM 2989 O O . LEU A 1 364 ? 8.021 12.341 -35.405 1.00 90.25 364 LEU A O 1
ATOM 2993 N N . GLN A 1 365 ? 9.242 10.628 -36.205 1.00 91.56 365 GLN A N 1
ATOM 2994 C CA . GLN A 1 365 ? 8.268 9.567 -35.917 1.00 91.56 365 GLN A CA 1
ATOM 2995 C C . GLN A 1 365 ? 8.267 9.107 -34.453 1.00 91.56 365 GLN A C 1
ATOM 2997 O O . GLN A 1 365 ? 7.391 8.338 -34.065 1.00 91.56 365 GLN A O 1
ATOM 3002 N N . LEU A 1 366 ? 9.229 9.541 -33.631 1.00 90.50 366 LEU A N 1
ATOM 3003 C CA . LEU A 1 366 ? 9.278 9.132 -32.231 1.00 90.50 366 LEU A CA 1
ATOM 3004 C C . LEU A 1 366 ? 8.120 9.747 -31.435 1.00 90.50 366 LEU A C 1
ATOM 3006 O O . LEU A 1 366 ? 7.903 10.965 -31.454 1.00 90.50 366 LEU A O 1
ATOM 3010 N N . ASP A 1 367 ? 7.444 8.888 -30.672 1.00 93.62 367 ASP A N 1
ATOM 3011 C CA . ASP A 1 367 ? 6.515 9.279 -29.616 1.00 93.62 367 ASP A CA 1
ATOM 3012 C C . ASP A 1 367 ? 7.269 9.697 -28.350 1.00 93.62 367 ASP A C 1
ATOM 3014 O O . ASP A 1 367 ? 8.387 9.237 -28.075 1.00 93.62 367 ASP A O 1
ATOM 3018 N N . TYR A 1 368 ? 6.634 10.537 -27.535 1.00 91.31 368 TYR A N 1
ATOM 3019 C CA . TYR A 1 368 ? 7.230 11.001 -26.289 1.00 91.31 368 TYR A CA 1
ATOM 3020 C C . TYR A 1 368 ? 7.495 9.843 -25.312 1.00 91.31 368 TYR A C 1
ATOM 3022 O O . TYR A 1 368 ? 6.588 9.139 -24.865 1.00 91.31 368 TYR A O 1
ATOM 3030 N N . SER A 1 369 ? 8.761 9.691 -24.927 1.00 90.62 369 SER A N 1
ATOM 3031 C CA . SER A 1 369 ? 9.217 8.879 -23.796 1.00 90.62 369 SER A CA 1
ATOM 3032 C C . SER A 1 369 ? 10.571 9.406 -23.315 1.00 90.62 369 SER A C 1
ATOM 3034 O O . SER A 1 369 ? 11.306 10.003 -24.098 1.00 90.62 369 SER A O 1
ATOM 3036 N N . LEU A 1 370 ? 10.955 9.151 -22.057 1.00 87.88 370 LEU A N 1
ATOM 3037 C CA . LEU A 1 370 ? 12.267 9.591 -21.545 1.00 87.88 370 LEU A CA 1
ATOM 3038 C C . LEU A 1 370 ? 13.437 9.001 -22.349 1.00 87.88 370 LEU A C 1
ATOM 3040 O O . LEU A 1 370 ? 14.451 9.662 -22.555 1.00 87.88 370 LEU A O 1
ATOM 3044 N N . ARG A 1 371 ? 13.270 7.772 -22.853 1.00 86.69 371 ARG A N 1
ATOM 3045 C CA . ARG A 1 371 ? 14.254 7.116 -23.720 1.00 86.69 371 ARG A CA 1
ATOM 3046 C C . ARG A 1 371 ? 14.399 7.847 -25.054 1.00 86.69 371 ARG A C 1
ATOM 3048 O O . ARG A 1 371 ? 15.516 8.108 -25.483 1.00 86.69 371 ARG A O 1
ATOM 3055 N N . ASN A 1 372 ? 13.283 8.196 -25.689 1.00 91.50 372 ASN A N 1
ATOM 3056 C CA . ASN A 1 372 ? 13.305 8.919 -26.960 1.00 91.50 372 ASN A CA 1
ATOM 3057 C C . ASN A 1 372 ? 13.783 10.368 -26.780 1.00 91.50 372 ASN A C 1
ATOM 3059 O O . ASN A 1 372 ? 14.491 10.879 -27.640 1.00 91.50 372 ASN A O 1
ATOM 3063 N N . LEU A 1 373 ? 13.477 11.003 -25.644 1.00 92.38 373 LEU A N 1
ATOM 3064 C CA . LEU A 1 373 ? 13.998 12.325 -25.299 1.00 92.38 373 LEU A CA 1
ATOM 3065 C C . LEU A 1 373 ? 15.524 12.317 -25.149 1.00 92.38 373 LEU A C 1
ATOM 3067 O O . LEU A 1 373 ? 16.177 13.206 -25.676 1.00 92.38 373 LEU A O 1
ATOM 3071 N N . SER A 1 374 ? 16.106 11.307 -24.497 1.00 88.44 374 SER A N 1
ATOM 3072 C CA . SER A 1 374 ? 17.569 11.163 -24.415 1.00 88.44 374 SER A CA 1
ATOM 3073 C C . SER A 1 374 ? 18.210 11.011 -25.808 1.00 88.44 374 SER A C 1
ATOM 3075 O O . SER A 1 374 ? 19.191 11.688 -26.113 1.00 88.44 374 SER A O 1
ATOM 3077 N N . ILE A 1 375 ? 17.597 10.227 -26.707 1.00 90.69 375 ILE A N 1
ATOM 3078 C CA . ILE A 1 375 ? 18.046 10.110 -28.110 1.00 90.69 375 ILE A CA 1
ATOM 3079 C C . ILE A 1 375 ? 18.017 11.475 -28.818 1.00 90.69 375 ILE A C 1
ATOM 3081 O O . ILE A 1 375 ? 18.988 11.845 -29.483 1.00 90.69 375 ILE A O 1
ATOM 3085 N N . LEU A 1 376 ? 16.927 12.231 -28.658 1.00 93.75 376 LEU A N 1
ATOM 3086 C CA . LEU A 1 376 ? 16.784 13.569 -29.233 1.00 93.75 376 LEU A CA 1
ATOM 3087 C C . LEU A 1 376 ? 17.781 14.564 -28.629 1.00 93.75 376 LEU A C 1
ATOM 3089 O O . LEU A 1 376 ? 18.379 15.330 -29.375 1.00 93.75 376 LEU A O 1
ATOM 3093 N N . LYS A 1 377 ? 18.049 14.524 -27.320 1.00 92.50 377 LYS A N 1
ATOM 3094 C CA . LYS A 1 377 ? 19.084 15.365 -26.692 1.00 92.50 377 LYS A CA 1
ATOM 3095 C C . LYS A 1 377 ? 20.462 15.109 -27.290 1.00 92.50 377 LYS A C 1
ATOM 3097 O O . LYS A 1 377 ? 21.138 16.060 -27.662 1.00 92.50 377 LYS A O 1
ATOM 3102 N N . GLY A 1 378 ? 20.823 13.846 -27.518 1.00 91.44 378 GLY A N 1
ATOM 3103 C CA . GLY A 1 378 ? 22.062 13.519 -28.224 1.00 91.44 378 GLY A CA 1
ATOM 3104 C C . GLY A 1 378 ? 22.088 14.031 -29.673 1.00 91.44 378 GLY A C 1
ATOM 3105 O O . GLY A 1 378 ? 23.141 14.422 -30.173 1.00 91.44 378 GLY A O 1
ATOM 3106 N N . TYR A 1 379 ? 20.946 14.040 -30.372 1.00 92.94 379 TYR A N 1
ATOM 3107 C CA . TYR A 1 379 ? 20.837 14.672 -31.694 1.00 92.94 379 TYR A CA 1
ATOM 3108 C C . TYR A 1 379 ? 21.018 16.193 -31.617 1.00 92.94 379 TYR A C 1
ATOM 3110 O O . TYR A 1 379 ? 21.789 16.742 -32.405 1.00 92.94 379 TYR A O 1
ATOM 3118 N N . LYS A 1 380 ? 20.369 16.850 -30.649 1.00 94.56 380 LYS A N 1
ATOM 3119 C CA . LYS A 1 380 ? 20.509 18.283 -30.377 1.00 94.56 380 LYS A CA 1
ATOM 3120 C C . LYS A 1 380 ? 21.970 18.635 -30.130 1.00 94.56 380 LYS A C 1
ATOM 3122 O O . LYS A 1 380 ? 22.509 19.465 -30.838 1.00 94.56 380 LYS A O 1
ATOM 3127 N N . GLU A 1 381 ? 22.651 17.952 -29.216 1.00 93.25 381 GLU A N 1
ATOM 3128 C CA . GLU A 1 381 ? 24.054 18.235 -28.876 1.00 93.25 381 GLU A CA 1
ATOM 3129 C C . GLU A 1 381 ? 25.001 18.201 -30.083 1.00 93.25 381 GLU A C 1
ATOM 3131 O O . GLU A 1 381 ? 25.894 19.042 -30.190 1.00 93.25 381 GLU A O 1
ATOM 3136 N N . ARG A 1 382 ? 24.800 17.260 -31.015 1.00 93.50 382 ARG A N 1
ATOM 3137 C CA . ARG A 1 382 ? 25.633 17.155 -32.224 1.00 93.50 382 ARG A CA 1
ATOM 3138 C C . ARG A 1 382 ? 25.335 18.235 -33.259 1.00 93.50 382 ARG A C 1
ATOM 3140 O O . ARG A 1 382 ? 26.248 18.635 -33.977 1.00 93.50 382 ARG A O 1
ATOM 3147 N N . ASN A 1 383 ? 24.085 18.684 -33.347 1.00 90.50 383 ASN A N 1
ATOM 3148 C CA . ASN A 1 383 ? 23.624 19.564 -34.420 1.00 90.50 383 ASN A CA 1
ATOM 3149 C C . ASN A 1 383 ? 23.375 21.011 -33.978 1.00 90.50 383 ASN A C 1
ATOM 3151 O O . ASN A 1 383 ? 23.272 21.877 -34.836 1.00 90.50 383 ASN A O 1
ATOM 3155 N N . GLU A 1 384 ? 23.334 21.303 -32.675 1.00 93.81 384 GLU A N 1
ATOM 3156 C CA . GLU A 1 384 ? 22.976 22.614 -32.115 1.00 93.81 384 GLU A CA 1
ATOM 3157 C C . GLU A 1 384 ? 23.832 23.727 -32.711 1.00 93.81 384 GLU A C 1
ATOM 3159 O O . GLU A 1 384 ? 23.312 24.752 -33.131 1.00 93.81 384 GLU A O 1
ATOM 3164 N N . LYS A 1 385 ? 25.149 23.518 -32.815 1.00 93.69 385 LYS A N 1
ATOM 3165 C CA . LYS A 1 385 ? 26.041 24.532 -33.382 1.00 93.69 385 LYS A CA 1
ATOM 3166 C C . LYS A 1 385 ? 25.691 24.845 -34.840 1.00 93.69 385 LYS A C 1
ATOM 3168 O O . LYS A 1 385 ? 25.508 26.007 -35.177 1.00 93.69 385 LYS A O 1
ATOM 3173 N N . ALA A 1 386 ? 25.565 23.817 -35.679 1.00 90.62 386 ALA A N 1
ATOM 3174 C CA . ALA A 1 386 ? 25.206 23.988 -37.086 1.00 90.62 386 ALA A CA 1
ATOM 3175 C C . ALA A 1 386 ? 23.801 24.587 -37.239 1.00 90.62 386 ALA A C 1
ATOM 3177 O O . ALA A 1 386 ? 23.574 25.427 -38.102 1.00 90.62 386 ALA A O 1
ATOM 3178 N N . TYR A 1 387 ? 22.874 24.197 -36.363 1.00 92.25 387 TYR A N 1
ATOM 3179 C CA . TYR A 1 387 ? 21.518 24.722 -36.331 1.00 92.25 387 TYR A CA 1
ATOM 3180 C C . TYR A 1 387 ? 21.519 26.227 -36.062 1.00 92.25 387 TYR A C 1
ATOM 3182 O O . TYR A 1 387 ? 20.924 26.984 -36.823 1.00 92.25 387 TYR A O 1
ATOM 3190 N N . GLN A 1 388 ? 22.245 26.672 -35.033 1.00 93.69 388 GLN A N 1
ATOM 3191 C CA . GLN A 1 388 ? 22.383 28.093 -34.722 1.00 93.69 388 GLN A CA 1
ATOM 3192 C C . GLN A 1 388 ? 23.118 28.854 -35.831 1.00 93.69 388 GLN A C 1
ATOM 3194 O O . GLN A 1 388 ? 22.695 29.950 -36.189 1.00 93.69 388 GLN A O 1
ATOM 3199 N N . ASP A 1 389 ? 24.182 28.290 -36.406 1.00 92.94 389 ASP A N 1
ATOM 3200 C CA . ASP A 1 389 ? 24.907 28.920 -37.516 1.00 92.94 389 ASP A CA 1
ATOM 3201 C C . ASP A 1 389 ? 23.979 29.123 -38.730 1.00 92.94 389 ASP A C 1
ATOM 3203 O O . ASP A 1 389 ? 23.936 30.213 -39.295 1.00 92.94 389 ASP A O 1
ATOM 3207 N N . TYR A 1 390 ? 23.166 28.121 -39.082 1.00 90.75 390 TYR A N 1
ATOM 3208 C CA . TYR A 1 390 ? 22.229 28.214 -40.206 1.00 90.75 390 TYR A CA 1
ATOM 3209 C C . TYR A 1 390 ? 21.068 29.168 -39.933 1.00 90.75 390 TYR A C 1
ATOM 3211 O O . TYR A 1 390 ? 20.655 29.890 -40.838 1.00 90.75 390 TYR A O 1
ATOM 3219 N N . LEU A 1 391 ? 20.543 29.200 -38.705 1.00 90.25 391 LEU A N 1
ATOM 3220 C CA . LEU A 1 391 ? 19.497 30.152 -38.321 1.00 90.25 391 LEU A CA 1
ATOM 3221 C C . LEU A 1 391 ? 19.976 31.608 -38.379 1.00 90.25 391 LEU A C 1
ATOM 3223 O O . LEU A 1 391 ? 19.176 32.496 -38.668 1.00 90.25 391 LEU A O 1
ATOM 3227 N N . ASN A 1 392 ? 21.262 31.849 -38.115 1.00 92.25 392 ASN A N 1
ATOM 3228 C CA . ASN A 1 392 ? 21.864 33.183 -38.148 1.00 92.25 392 ASN A CA 1
ATOM 3229 C C . ASN A 1 392 ? 22.356 33.605 -39.545 1.00 92.25 392 ASN A C 1
ATOM 3231 O O . ASN A 1 392 ? 22.756 34.755 -39.724 1.00 92.25 392 ASN A O 1
ATOM 3235 N N . ASP A 1 393 ? 22.326 32.710 -40.532 1.00 93.12 393 ASP A N 1
ATOM 3236 C CA . ASP A 1 393 ? 22.657 33.021 -41.921 1.00 93.12 393 ASP A CA 1
ATOM 3237 C C . ASP A 1 393 ? 21.443 33.652 -42.627 1.00 93.12 393 ASP A C 1
ATOM 3239 O O . ASP A 1 393 ? 20.536 32.966 -43.105 1.00 93.12 393 ASP A O 1
ATOM 3243 N N . GLU A 1 394 ? 21.404 34.989 -42.667 1.00 91.69 394 GLU A N 1
ATOM 3244 C CA . GLU A 1 394 ? 20.298 35.742 -43.276 1.00 91.69 394 GLU A CA 1
ATOM 3245 C C . GLU A 1 394 ? 20.079 35.402 -44.758 1.00 91.69 394 GLU A C 1
ATOM 3247 O O . GLU A 1 394 ? 18.939 35.434 -45.229 1.00 91.69 394 GLU A O 1
ATOM 3252 N N . GLU A 1 395 ? 21.138 35.093 -45.511 1.00 90.75 395 GLU A N 1
ATOM 3253 C CA . GLU A 1 395 ? 21.031 34.760 -46.933 1.00 90.75 395 GLU A CA 1
ATOM 3254 C C . GLU A 1 395 ? 20.353 33.398 -47.099 1.00 90.75 395 GLU A C 1
ATOM 3256 O O . GLU A 1 395 ? 19.326 33.295 -47.779 1.00 90.75 395 GLU A O 1
ATOM 3261 N N . LEU A 1 396 ? 20.839 32.391 -46.369 1.00 88.19 396 LEU A N 1
ATOM 3262 C CA . LEU A 1 396 ? 20.253 31.053 -46.346 1.00 88.19 396 LEU A CA 1
ATOM 3263 C C . LEU A 1 396 ? 18.792 31.069 -45.872 1.00 88.19 396 LEU A C 1
ATOM 3265 O O . LEU A 1 396 ? 17.940 30.427 -46.489 1.00 88.19 396 LEU A O 1
ATOM 3269 N N . GLN A 1 397 ? 18.467 31.818 -44.811 1.00 92.00 397 GLN A N 1
ATOM 3270 C CA . GLN A 1 397 ? 17.086 31.927 -44.322 1.00 92.00 397 GLN A CA 1
ATOM 3271 C C . GLN A 1 397 ? 16.157 32.587 -45.346 1.00 92.00 397 GLN A C 1
ATOM 3273 O O . GLN A 1 397 ? 15.008 32.164 -45.516 1.00 92.00 397 GLN A O 1
ATOM 3278 N N . ASN A 1 398 ? 16.636 33.617 -46.047 1.00 88.75 398 ASN A N 1
ATOM 3279 C CA . ASN A 1 398 ? 15.859 34.273 -47.094 1.00 88.75 398 ASN A CA 1
ATOM 3280 C C . ASN A 1 398 ? 15.600 33.336 -48.278 1.00 88.75 398 ASN A C 1
ATOM 3282 O O . ASN A 1 398 ? 14.480 33.316 -48.796 1.00 88.75 398 ASN A O 1
ATOM 3286 N N . ASP A 1 399 ? 16.584 32.540 -48.685 1.00 87.12 399 ASP A N 1
ATOM 3287 C CA . ASP A 1 399 ? 16.427 31.591 -49.788 1.00 87.12 399 ASP A CA 1
ATOM 3288 C C . ASP A 1 399 ? 15.539 30.397 -49.416 1.00 87.12 399 ASP A C 1
ATOM 3290 O O . ASP A 1 399 ? 14.626 30.060 -50.175 1.00 87.12 399 ASP A O 1
ATOM 3294 N N . LEU A 1 400 ? 15.676 29.850 -48.202 1.00 86.50 400 LEU A N 1
ATOM 3295 C CA . LEU A 1 400 ? 14.741 28.858 -47.658 1.00 86.50 400 LEU A CA 1
ATOM 3296 C C . LEU A 1 400 ? 13.300 29.385 -47.643 1.00 86.50 400 LEU A C 1
ATOM 3298 O O . LEU A 1 400 ? 12.362 28.657 -47.976 1.00 86.50 400 LEU A O 1
ATOM 3302 N N . ARG A 1 401 ? 13.101 30.660 -47.285 1.00 88.19 401 ARG A N 1
ATOM 3303 C CA . ARG A 1 401 ? 11.776 31.293 -47.274 1.00 88.19 401 ARG A CA 1
ATOM 3304 C C . ARG A 1 401 ? 11.190 31.439 -48.678 1.00 88.19 401 ARG A C 1
ATOM 3306 O O . ARG A 1 401 ? 9.998 31.188 -48.851 1.00 88.19 401 ARG A O 1
ATOM 3313 N N . LYS A 1 402 ? 11.995 31.830 -49.671 1.00 85.62 402 LYS A N 1
ATOM 3314 C CA . LYS A 1 402 ? 11.569 31.887 -51.084 1.00 85.62 402 LYS A CA 1
ATOM 3315 C C . LYS A 1 402 ? 11.176 30.500 -51.593 1.00 85.62 402 LYS A C 1
ATOM 3317 O O . LYS A 1 402 ? 10.088 30.343 -52.142 1.00 85.62 402 LYS A O 1
ATOM 3322 N N . TRP A 1 403 ? 11.997 29.485 -51.314 1.00 85.12 403 TRP A N 1
ATOM 3323 C CA . TRP A 1 403 ? 11.708 28.099 -51.684 1.00 85.12 403 TRP A CA 1
ATOM 3324 C C . TRP A 1 403 ? 10.410 27.583 -51.049 1.00 85.12 403 TRP A C 1
ATOM 3326 O O . TRP A 1 403 ? 9.562 27.035 -51.754 1.00 85.12 403 TRP A O 1
ATOM 3336 N N . LYS A 1 404 ? 10.182 27.841 -49.750 1.00 82.62 404 LYS A N 1
ATOM 3337 C CA . LYS A 1 404 ? 8.919 27.493 -49.065 1.00 82.62 404 LYS A CA 1
ATOM 3338 C C . LYS A 1 404 ? 7.693 28.197 -49.666 1.00 82.62 404 LYS A C 1
ATOM 3340 O O . LYS A 1 404 ? 6.594 27.650 -49.599 1.00 82.62 404 LYS A O 1
ATOM 3345 N N . ASN A 1 405 ? 7.870 29.370 -50.277 1.00 84.12 405 ASN A N 1
ATOM 3346 C CA . ASN A 1 405 ? 6.811 30.109 -50.974 1.00 84.12 405 ASN A CA 1
ATOM 3347 C C . ASN A 1 405 ? 6.613 29.678 -52.441 1.00 84.12 405 ASN A C 1
ATOM 3349 O O . ASN A 1 405 ? 5.715 30.194 -53.104 1.00 84.12 405 ASN A O 1
ATOM 3353 N N . GLY A 1 406 ? 7.403 28.719 -52.937 1.00 72.06 406 GLY A N 1
ATOM 3354 C CA . GLY A 1 406 ? 7.255 28.144 -54.275 1.00 72.06 406 GLY A CA 1
ATOM 3355 C C . GLY A 1 406 ? 8.047 28.843 -55.381 1.00 72.06 406 GLY A C 1
ATOM 3356 O O . GLY A 1 406 ? 7.924 28.443 -56.539 1.00 72.06 406 GLY A O 1
ATOM 3357 N N . ASP A 1 407 ? 8.883 29.831 -55.054 1.00 64.94 407 ASP A N 1
ATOM 3358 C CA . ASP A 1 407 ? 9.845 30.382 -56.009 1.00 64.94 407 ASP A CA 1
ATOM 3359 C C . ASP A 1 407 ? 10.928 29.321 -56.242 1.00 64.94 407 ASP A C 1
ATOM 3361 O O . ASP A 1 407 ? 11.604 28.935 -55.297 1.00 64.94 407 ASP A O 1
ATOM 3365 N N . LYS A 1 408 ? 11.088 28.809 -57.469 1.00 58.50 408 LYS A N 1
ATOM 3366 C CA . LYS A 1 408 ? 12.149 27.845 -57.821 1.00 58.50 408 LYS A CA 1
ATOM 3367 C C . LYS A 1 408 ? 13.056 28.433 -58.906 1.00 58.50 408 LYS A C 1
ATOM 3369 O O . LYS A 1 408 ? 12.528 28.976 -59.879 1.00 58.50 408 LYS A O 1
ATOM 3374 N N . PRO A 1 409 ? 14.394 28.312 -58.817 1.00 54.41 409 PRO A N 1
ATOM 3375 C CA . PRO A 1 409 ? 15.255 28.586 -59.958 1.00 54.41 409 PRO A CA 1
ATOM 3376 C C . PRO A 1 409 ? 14.908 27.604 -61.087 1.00 54.41 409 PRO A C 1
ATOM 3378 O O . PRO A 1 409 ? 14.587 26.442 -60.836 1.00 54.41 409 PRO A O 1
ATOM 3381 N N . GLY A 1 410 ? 14.945 28.073 -62.339 1.00 49.34 410 GLY A N 1
ATOM 3382 C CA . GLY A 1 410 ? 14.473 27.364 -63.545 1.00 49.34 410 GLY A CA 1
ATOM 3383 C C . GLY A 1 410 ? 15.211 26.064 -63.918 1.00 49.34 410 GLY A C 1
ATOM 3384 O O . GLY A 1 410 ? 15.147 25.627 -65.064 1.00 49.34 410 GLY A O 1
ATOM 3385 N N . PHE A 1 411 ? 15.922 25.446 -62.977 1.00 46.88 411 PHE A N 1
ATOM 3386 C CA . PHE A 1 411 ? 16.719 24.239 -63.153 1.00 46.88 411 PHE A CA 1
ATOM 3387 C C . PHE A 1 411 ? 15.865 22.961 -63.240 1.00 46.88 411 PHE A C 1
ATOM 3389 O O . PHE A 1 411 ? 16.119 22.109 -64.090 1.00 46.88 411 PHE A O 1
ATOM 3396 N N . PHE A 1 412 ? 14.772 22.856 -62.471 1.00 39.78 412 PHE A N 1
ATOM 3397 C CA . PHE A 1 412 ? 13.860 21.700 -62.549 1.00 39.78 412 PHE A CA 1
ATOM 3398 C C . PHE A 1 412 ? 13.222 21.511 -63.930 1.00 39.78 412 PHE A C 1
ATOM 3400 O O . PHE A 1 412 ? 12.942 20.385 -64.341 1.00 39.78 412 PHE A O 1
ATOM 3407 N N . GLU A 1 413 ? 13.026 22.597 -64.675 1.00 39.84 413 GLU A N 1
ATOM 3408 C CA . GLU A 1 413 ? 12.460 22.545 -66.021 1.00 39.84 413 GLU A CA 1
ATOM 3409 C C . GLU A 1 413 ? 13.491 22.103 -67.078 1.00 39.84 413 GLU A C 1
ATOM 3411 O O . GLU A 1 413 ? 13.106 21.617 -68.143 1.00 39.84 413 GLU A O 1
ATOM 3416 N N . SER A 1 414 ? 14.796 22.214 -66.784 1.00 39.97 414 SER A N 1
ATOM 3417 C CA . SER A 1 414 ? 15.873 21.711 -67.647 1.00 39.97 414 SER A CA 1
ATOM 3418 C C . SER A 1 414 ? 16.132 20.221 -67.398 1.00 39.97 414 SER A C 1
ATOM 3420 O O . SER A 1 414 ? 16.179 19.454 -68.357 1.00 39.97 414 SER A O 1
ATOM 3422 N N . LEU A 1 415 ? 16.173 19.775 -66.135 1.00 38.59 415 LEU A N 1
ATOM 3423 C CA . LEU A 1 415 ? 16.451 18.377 -65.785 1.00 38.59 415 LEU A CA 1
ATOM 3424 C C . LEU A 1 415 ? 15.360 17.416 -66.297 1.00 38.59 415 LEU A C 1
ATOM 3426 O O . LEU A 1 415 ? 15.673 16.325 -66.780 1.00 38.59 415 LEU A O 1
ATOM 3430 N N . PHE A 1 416 ? 14.089 17.842 -66.273 1.00 40.91 416 PHE A N 1
ATOM 3431 C CA . PHE A 1 416 ? 12.977 17.091 -66.872 1.00 40.91 416 PHE A CA 1
ATOM 3432 C C . PHE A 1 416 ? 13.056 17.032 -68.405 1.00 40.91 416 PHE A C 1
ATOM 3434 O O . PHE A 1 416 ? 12.737 15.998 -68.984 1.00 40.91 416 PHE A O 1
ATOM 3441 N N . LYS A 1 417 ? 13.513 18.096 -69.081 1.00 39.66 417 LYS A N 1
ATOM 3442 C CA . LYS A 1 417 ? 13.639 18.115 -70.552 1.00 39.66 417 LYS A CA 1
ATOM 3443 C C . LYS A 1 417 ? 14.804 17.257 -71.049 1.00 39.66 417 LYS A C 1
ATOM 3445 O O . LYS A 1 417 ? 14.669 16.610 -72.085 1.00 39.66 417 LYS A O 1
ATOM 3450 N N . THR A 1 418 ? 15.913 17.208 -70.312 1.00 36.78 418 THR A N 1
ATOM 3451 C CA . THR A 1 418 ? 17.094 16.409 -70.681 1.00 36.78 418 THR A CA 1
ATOM 3452 C C . THR A 1 418 ? 16.858 14.912 -70.455 1.00 36.78 418 THR A C 1
ATOM 3454 O O . THR A 1 418 ? 17.218 14.094 -71.295 1.00 36.78 418 THR A O 1
ATOM 3457 N N . THR A 1 419 ? 16.161 14.536 -69.377 1.00 38.84 419 THR A N 1
ATOM 3458 C CA . THR A 1 419 ? 15.858 13.124 -69.066 1.00 38.84 419 THR A CA 1
ATOM 3459 C C . THR A 1 419 ? 14.750 12.519 -69.939 1.00 38.84 419 THR A C 1
ATOM 3461 O O . THR A 1 419 ? 14.774 11.318 -70.205 1.00 38.84 419 THR A O 1
ATOM 3464 N N . GLN A 1 420 ? 13.821 13.328 -70.466 1.00 40.25 420 GLN A N 1
ATOM 3465 C CA . GLN A 1 420 ? 12.789 12.865 -71.408 1.00 40.25 420 GLN A CA 1
ATOM 3466 C C . GLN A 1 420 ? 13.348 12.531 -72.806 1.00 40.25 420 GLN A C 1
ATOM 3468 O O . GLN A 1 420 ? 12.725 11.771 -73.546 1.00 40.25 420 GLN A O 1
ATOM 3473 N N . ALA A 1 421 ? 14.519 13.072 -73.167 1.00 44.12 421 ALA A N 1
ATOM 3474 C CA . ALA A 1 421 ? 15.167 12.842 -74.459 1.00 44.12 421 ALA A CA 1
ATOM 3475 C C . ALA A 1 421 ? 16.034 11.566 -74.503 1.00 44.12 421 ALA A C 1
ATOM 3477 O O . ALA A 1 421 ? 16.274 11.038 -75.588 1.00 44.12 421 ALA A O 1
ATOM 3478 N N . GLU A 1 422 ? 16.477 11.044 -73.353 1.00 45.88 422 GLU A N 1
ATOM 3479 C CA . GLU A 1 422 ? 17.482 9.967 -73.296 1.00 45.88 422 GLU A CA 1
ATOM 3480 C C . GLU A 1 422 ? 16.961 8.601 -72.824 1.00 45.88 422 GLU A C 1
ATOM 3482 O O . GLU A 1 422 ? 17.725 7.637 -72.784 1.00 45.88 422 GLU A O 1
ATOM 3487 N N . ILE A 1 423 ? 15.666 8.445 -72.519 1.00 44.25 423 ILE A N 1
ATOM 3488 C CA . ILE A 1 423 ? 15.152 7.174 -71.980 1.00 44.25 423 ILE A CA 1
ATOM 3489 C C . ILE A 1 423 ? 13.901 6.669 -72.725 1.00 44.25 423 ILE A C 1
ATOM 3491 O O . ILE A 1 423 ? 12.784 6.785 -72.222 1.00 44.25 423 ILE A O 1
ATOM 3495 N N . PRO A 1 424 ? 14.054 5.999 -73.885 1.00 41.00 424 PRO A N 1
ATOM 3496 C CA . PRO A 1 424 ? 12.964 5.230 -74.493 1.00 41.00 424 PRO A CA 1
ATOM 3497 C C . PRO A 1 424 ? 12.666 3.896 -73.779 1.00 41.00 424 PRO A C 1
ATOM 3499 O O . PRO A 1 424 ? 11.669 3.257 -74.092 1.00 41.00 424 PRO A O 1
ATOM 3502 N N . ASN A 1 425 ? 13.511 3.445 -72.839 1.00 44.94 425 ASN A N 1
ATOM 3503 C CA . ASN A 1 425 ? 13.510 2.046 -72.374 1.00 44.94 425 ASN A CA 1
ATOM 3504 C C . ASN A 1 425 ? 13.062 1.800 -70.922 1.00 44.94 425 ASN A C 1
ATOM 3506 O O . ASN A 1 425 ? 13.011 0.648 -70.504 1.00 44.94 425 ASN A O 1
ATOM 3510 N N . ILE A 1 426 ? 12.729 2.836 -70.143 1.00 41.69 426 ILE A N 1
ATOM 3511 C CA . ILE A 1 426 ? 12.259 2.659 -68.750 1.00 41.69 426 ILE A CA 1
ATOM 3512 C C . ILE A 1 426 ? 10.731 2.737 -68.634 1.00 41.69 426 ILE A C 1
ATOM 3514 O O . ILE A 1 426 ? 10.153 2.104 -67.754 1.00 41.69 426 ILE A O 1
ATOM 3518 N N . PHE A 1 427 ? 10.065 3.427 -69.569 1.00 40.47 427 PHE A N 1
ATOM 3519 C CA . PHE A 1 427 ? 8.602 3.489 -69.622 1.00 40.47 427 PHE A CA 1
ATOM 3520 C C . PHE A 1 427 ? 7.960 2.165 -70.065 1.00 40.47 427 PHE A C 1
ATOM 3522 O O . PHE A 1 427 ? 6.866 1.866 -69.603 1.00 40.47 427 PHE A O 1
ATOM 3529 N N . SER A 1 428 ? 8.640 1.321 -70.857 1.00 45.44 428 SER A N 1
ATOM 3530 C CA . SER A 1 428 ? 8.105 -0.006 -71.221 1.00 45.44 428 SER A CA 1
ATOM 3531 C C . SER A 1 428 ? 8.041 -0.961 -70.023 1.00 45.44 428 SER A C 1
ATOM 3533 O O . SER A 1 428 ? 7.061 -1.681 -69.857 1.00 45.44 428 SER A O 1
ATOM 3535 N N . VAL A 1 429 ? 9.039 -0.904 -69.135 1.00 40.62 429 VAL A N 1
ATOM 3536 C CA . VAL A 1 429 ? 9.087 -1.707 -67.902 1.00 40.62 429 VAL A CA 1
ATOM 3537 C C . VAL A 1 429 ? 8.106 -1.170 -66.852 1.00 40.62 429 VAL A C 1
ATOM 3539 O O . VAL A 1 429 ? 7.495 -1.940 -66.111 1.00 40.62 429 VAL A O 1
ATOM 3542 N N . TRP A 1 430 ? 7.908 0.152 -66.801 1.00 40.69 430 TRP A N 1
ATOM 3543 C CA . TRP A 1 430 ? 6.911 0.773 -65.925 1.00 40.69 430 TRP A CA 1
ATOM 3544 C C . TRP A 1 430 ? 5.465 0.490 -66.369 1.00 40.69 430 TRP A C 1
ATOM 3546 O O . TRP A 1 430 ? 4.626 0.197 -65.512 1.00 40.69 430 TRP A O 1
ATOM 3556 N N . ASP A 1 431 ? 5.172 0.491 -67.674 1.00 44.34 431 ASP A N 1
ATOM 3557 C CA . ASP A 1 431 ? 3.836 0.173 -68.199 1.00 44.34 431 ASP A CA 1
ATOM 3558 C C . ASP A 1 431 ? 3.473 -1.316 -68.045 1.00 44.34 431 ASP A C 1
ATOM 3560 O O . ASP A 1 431 ? 2.319 -1.627 -67.728 1.00 44.34 431 ASP A O 1
ATOM 3564 N N . GLU A 1 432 ? 4.427 -2.247 -68.175 1.00 43.81 432 GLU A N 1
ATOM 3565 C CA . GLU A 1 432 ? 4.188 -3.680 -67.920 1.00 43.81 432 GLU A CA 1
ATOM 3566 C C . GLU A 1 432 ? 3.898 -3.966 -66.436 1.00 43.81 432 GLU A C 1
ATOM 3568 O O . GLU A 1 432 ? 2.941 -4.681 -66.109 1.00 43.81 432 GLU A O 1
ATOM 3573 N N . CYS A 1 433 ? 4.650 -3.345 -65.520 1.00 37.50 433 CYS A N 1
ATOM 3574 C CA . CYS A 1 433 ? 4.450 -3.504 -64.077 1.00 37.50 433 CYS A CA 1
ATOM 3575 C C . CYS A 1 433 ? 3.115 -2.905 -63.594 1.00 37.50 433 CYS A C 1
ATOM 3577 O O . CYS A 1 433 ? 2.396 -3.543 -62.817 1.00 37.50 433 CYS A O 1
ATOM 3579 N N . PHE A 1 434 ? 2.723 -1.723 -64.086 1.00 42.69 434 PHE A N 1
ATOM 3580 C CA . PHE A 1 434 ? 1.449 -1.097 -63.705 1.00 42.69 434 PHE A CA 1
ATOM 3581 C C . PHE A 1 434 ? 0.224 -1.723 -64.387 1.00 42.69 434 PHE A C 1
ATOM 3583 O O . PHE A 1 434 ? -0.871 -1.685 -63.816 1.00 42.69 434 PHE A O 1
ATOM 3590 N N . SER A 1 435 ? 0.376 -2.330 -65.568 1.00 47.81 435 SER A N 1
ATOM 3591 C CA . SER A 1 435 ? -0.709 -3.070 -66.234 1.00 47.81 435 SER A CA 1
ATOM 3592 C C . SER A 1 435 ? -1.021 -4.390 -65.523 1.00 47.81 435 SER A C 1
ATOM 3594 O O . SER A 1 435 ? -2.192 -4.740 -65.355 1.00 47.81 435 SER A O 1
ATOM 3596 N N . SER A 1 436 ? 0.008 -5.082 -65.022 1.00 43.91 436 SER A N 1
ATOM 3597 C CA . SER A 1 436 ? -0.151 -6.309 -64.231 1.00 43.91 436 SER A CA 1
ATOM 3598 C C . SER A 1 436 ? -0.822 -6.032 -62.875 1.00 43.91 436 SER A C 1
ATOM 3600 O O . SER A 1 436 ? -1.773 -6.717 -62.492 1.00 43.91 436 SER A O 1
ATOM 3602 N N . ALA A 1 437 ? -0.438 -4.938 -62.203 1.00 37.03 437 ALA A N 1
ATOM 3603 C CA . ALA A 1 437 ? -1.069 -4.501 -60.956 1.00 37.03 437 ALA A CA 1
ATOM 3604 C C . ALA A 1 437 ? -2.528 -4.030 -61.147 1.00 37.03 437 ALA A C 1
ATOM 3606 O O . ALA A 1 437 ? -3.392 -4.358 -60.331 1.00 37.03 437 ALA A O 1
ATOM 3607 N N . ARG A 1 438 ? -2.846 -3.325 -62.247 1.00 41.22 438 ARG A N 1
ATOM 3608 C CA . ARG A 1 438 ? -4.232 -2.923 -62.566 1.00 41.22 438 ARG A CA 1
ATOM 3609 C C . ARG A 1 438 ? -5.140 -4.114 -62.879 1.00 41.22 438 ARG A C 1
ATOM 3611 O O . ARG A 1 438 ? -6.285 -4.114 -62.433 1.00 41.22 438 ARG A O 1
ATOM 3618 N N . ASN A 1 439 ? -4.649 -5.138 -63.580 1.00 46.34 439 ASN A N 1
ATOM 3619 C CA . ASN A 1 439 ? -5.424 -6.358 -63.841 1.00 46.34 439 ASN A CA 1
ATOM 3620 C C . ASN A 1 439 ? -5.627 -7.207 -62.576 1.00 46.34 439 ASN A C 1
ATOM 3622 O O . ASN A 1 439 ? -6.705 -7.773 -62.395 1.00 46.34 439 ASN A O 1
ATOM 3626 N N . TYR A 1 440 ? -4.656 -7.236 -61.659 1.00 40.56 440 TYR A N 1
ATOM 3627 C CA . TYR A 1 440 ? -4.796 -7.948 -60.386 1.00 40.56 440 TYR A CA 1
ATOM 3628 C C . TYR A 1 440 ? -5.838 -7.288 -59.462 1.00 40.56 440 TYR A C 1
ATOM 3630 O O . TYR A 1 440 ? -6.680 -7.970 -58.880 1.00 40.56 440 TYR A O 1
ATOM 3638 N N . ILE A 1 441 ? -5.857 -5.951 -59.403 1.00 41.38 441 ILE A N 1
ATOM 3639 C CA . ILE A 1 441 ? -6.835 -5.184 -58.611 1.00 41.38 441 ILE A CA 1
ATOM 3640 C C . ILE A 1 441 ? -8.244 -5.252 -59.228 1.00 41.38 441 ILE A C 1
ATOM 3642 O O . ILE A 1 441 ? -9.227 -5.340 -58.494 1.00 41.38 441 ILE A O 1
ATOM 3646 N N . LYS A 1 442 ? -8.360 -5.293 -60.563 1.00 39.09 442 LYS A N 1
ATOM 3647 C CA . LYS A 1 442 ? -9.656 -5.415 -61.250 1.00 39.09 442 LYS A CA 1
ATOM 3648 C C . LYS A 1 442 ? -10.302 -6.794 -61.048 1.00 39.09 442 LYS A C 1
ATOM 3650 O O . LYS A 1 442 ? -11.493 -6.863 -60.759 1.00 39.09 442 LYS A O 1
ATOM 3655 N N . THR A 1 443 ? -9.504 -7.867 -61.082 1.00 44.56 443 THR A N 1
ATOM 3656 C CA . THR A 1 443 ? -9.977 -9.245 -60.828 1.00 44.56 443 THR A CA 1
ATOM 3657 C C . THR A 1 443 ? -10.487 -9.429 -59.390 1.00 44.56 443 THR A C 1
ATOM 3659 O O . THR A 1 443 ? -11.478 -10.120 -59.179 1.00 44.56 443 THR A O 1
ATOM 3662 N N . LEU A 1 444 ? -9.868 -8.765 -58.404 1.00 38.94 444 LEU A N 1
ATOM 3663 C CA . LEU A 1 444 ? -10.291 -8.814 -56.996 1.00 38.94 444 LEU A CA 1
ATOM 3664 C C . LEU A 1 444 ? -11.556 -7.991 -56.703 1.00 38.94 444 LEU A C 1
ATOM 3666 O O . LEU A 1 444 ? -12.306 -8.346 -55.798 1.00 38.94 444 LEU A O 1
ATOM 3670 N N . SER A 1 445 ? -11.826 -6.924 -57.467 1.00 38.12 445 SER A N 1
ATOM 3671 C CA . SER A 1 445 ? -13.061 -6.136 -57.321 1.00 38.12 445 SER A CA 1
ATOM 3672 C C . SER A 1 445 ? -14.286 -6.741 -58.021 1.00 38.12 445 SER A C 1
ATOM 3674 O O . SER A 1 445 ? -15.405 -6.320 -57.742 1.00 38.12 445 SER A O 1
ATOM 3676 N N . GLU A 1 446 ? -14.096 -7.707 -58.928 1.00 40.34 446 GLU A N 1
ATOM 3677 C CA . GLU A 1 446 ? -15.182 -8.308 -59.723 1.00 40.34 446 GLU A CA 1
ATOM 3678 C C . GLU A 1 446 ? -15.712 -9.639 -59.143 1.00 40.34 446 GLU A C 1
ATOM 3680 O O . GLU A 1 446 ? -16.800 -10.077 -59.515 1.00 40.34 446 GLU A O 1
ATOM 3685 N N . THR A 1 447 ? -15.030 -10.259 -58.174 1.00 35.66 447 THR A N 1
ATOM 3686 C CA . THR A 1 447 ? -15.532 -11.456 -57.472 1.00 35.66 447 THR A CA 1
ATOM 3687 C C . THR A 1 447 ? -16.225 -11.107 -56.152 1.00 35.66 447 THR A C 1
ATOM 3689 O O . THR A 1 447 ? -15.653 -11.240 -55.073 1.00 35.66 447 THR A O 1
ATOM 3692 N N . ASN A 1 448 ? -17.493 -10.700 -56.250 1.00 41.19 448 ASN A N 1
ATOM 3693 C CA . ASN A 1 448 ? -18.485 -10.869 -55.182 1.00 41.19 448 ASN A CA 1
ATOM 3694 C C . ASN A 1 448 ? -18.644 -12.365 -54.869 1.00 41.19 448 ASN A C 1
ATOM 3696 O O . ASN A 1 448 ? -19.040 -13.109 -55.762 1.00 41.19 448 ASN A O 1
ATOM 3700 N N . LEU A 1 449 ? -18.414 -12.796 -53.625 1.00 29.55 449 LEU A N 1
ATOM 3701 C CA . LEU A 1 449 ? -18.938 -14.063 -53.085 1.00 29.55 449 LEU A CA 1
ATOM 3702 C C . LEU A 1 449 ? -19.050 -13.978 -51.552 1.00 29.55 449 LEU A C 1
ATOM 3704 O O . LEU A 1 449 ? -18.200 -14.421 -50.790 1.00 29.55 449 LEU A O 1
ATOM 3708 N N . ASP A 1 450 ? -20.079 -13.246 -51.143 1.00 31.03 450 ASP A N 1
ATOM 3709 C CA . ASP A 1 450 ? -21.129 -13.653 -50.207 1.00 31.03 450 ASP A CA 1
ATOM 3710 C C . ASP A 1 450 ? -20.984 -14.982 -49.419 1.00 31.03 450 ASP A C 1
ATOM 3712 O O . ASP A 1 450 ? -20.805 -16.049 -50.004 1.00 31.03 450 ASP A O 1
ATOM 3716 N N . PHE A 1 451 ? -21.308 -14.875 -48.113 1.00 27.31 451 PHE A N 1
ATOM 3717 C CA . PHE A 1 451 ? -21.902 -15.892 -47.213 1.00 27.31 451 PHE A CA 1
ATOM 3718 C C . PHE A 1 451 ? -20.991 -17.073 -46.761 1.00 27.31 451 PHE A C 1
ATOM 3720 O O . PHE A 1 451 ? -20.252 -17.644 -47.543 1.00 27.31 451 PHE A O 1
ATOM 3727 N N . LEU A 1 452 ? -20.945 -17.539 -45.501 1.00 27.53 452 LEU A N 1
ATOM 3728 C CA . LEU A 1 452 ? -21.989 -17.739 -44.488 1.00 27.53 452 LEU A CA 1
ATOM 3729 C C . LEU A 1 452 ? -21.388 -17.998 -43.085 1.00 27.53 452 LEU A C 1
ATOM 3731 O O . LEU A 1 452 ? -20.301 -18.553 -42.935 1.00 27.53 452 LEU A O 1
ATOM 3735 N N . TYR A 1 453 ? -22.186 -17.648 -42.077 1.00 26.02 453 TYR A N 1
ATOM 3736 C CA . TYR A 1 453 ? -22.166 -18.122 -40.687 1.00 26.02 453 TYR A CA 1
ATOM 3737 C C . TYR A 1 453 ? -22.144 -19.669 -40.564 1.00 26.02 453 TYR A C 1
ATOM 3739 O O . TYR A 1 453 ? -22.858 -20.327 -41.313 1.00 26.02 453 TYR A O 1
ATOM 3747 N N . THR A 1 454 ? -21.368 -20.169 -39.582 1.00 30.27 454 THR A N 1
ATOM 3748 C CA . THR A 1 454 ? -21.589 -21.246 -38.558 1.00 30.27 454 THR A CA 1
ATOM 3749 C C . THR A 1 454 ? -22.493 -22.463 -38.868 1.00 30.27 454 THR A C 1
ATOM 3751 O O . THR A 1 454 ? -23.487 -22.330 -39.577 1.00 30.27 454 THR A O 1
ATOM 3754 N N . PRO A 1 455 ? -22.261 -23.646 -38.256 1.00 42.03 455 PRO A N 1
ATOM 3755 C CA . PRO A 1 455 ? -22.346 -23.850 -36.7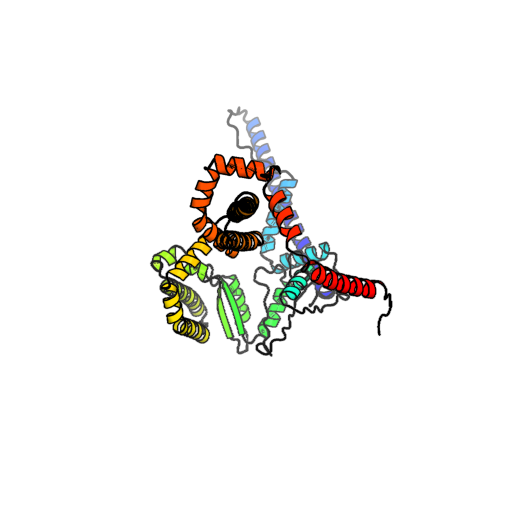93 1.00 42.03 455 PRO A CA 1
ATOM 3756 C C . PRO A 1 455 ? -21.006 -23.889 -36.062 1.00 42.03 455 PRO A C 1
ATOM 3758 O O . PRO A 1 455 ? -20.100 -24.605 -36.544 1.00 42.03 455 PRO A O 1
#

InterPro domains:
  IPR027094 Mitofusin family [PTHR10465] (69-255)
  IPR027417 P-loop containing nucleoside triphosphate hydrolase [G3DSA:3.40.50.300] (68-306)
  IPR027417 P-loop containing nucleoside triphosphate hydrolase [SSF52540] (142-231)
  IPR045063 Dynamin, N-terminal [PF00350] (72-216)

Foldseek 3Di:
DAWDDLVNLVVLVVLLVVLVVQLVVQLVVQLVVLVVVLVVVVVVVVVVVVVCVVVVDDDDDDDDDPPDPDDSVRSSVVSSVVSVVVCVVVLQSQLSNVLSVVCVVLVCSDCPPPDLDDDDPDPVRVVVVCCLCCNPPRSNVSGRLDDDDDDPDPVCPPPDDDDQDAPPNSHVVSVVVVLVVLQVDQEEEQEDALVCFPDPRSVVVVVSNVPDDDNYHYAYHHPPLVCQLVPPVLCVVQVVPSVSSSVVSVVVNVVVVVVVCVVVVHPDDNDPVVVVVVVVVVVCVVCVVVVVVCVPPPVNVVVVVLLVVLVPPPVVVLVVLLVVLLVLLVVLLLLLVLCVQADDDDPVSVVVSVVSNVVSVVLNPDDDDSVSSVVSVVVCVVCVVVSVVQVPPPVNVVSSVCVVVPDGDCVVVVVVVVVVVPDPDVVVVVCVVVVVVVVVVVVVVPDDDDDDDDD

pLDDT: mean 74.34, std 17.12, range [26.02, 95.12]

Organism: NCBI:txid1321939

Sequence (455 aa):
MEFYSPKDIAELKNEHERYVREFNRIVDEEVKKQKEKQSLSNRAKEGIKNLSNMLNINKSHEAAPKENILSDEEIVKRAERIAKDKLKGDEKLVSSHDQYEKIKKSGLFNTEKLDPRIQANSLQELNQKLLQFVGADGKYMPCTKAVRISLNNPNLKDLEVIDTPGVNDPIASREERTKALLKDCDVVFIVSPSNQFLTDSDMSLFDRVSNKEGLQEIYFVASQADSTVGSMSEVEKSRQHLPTALENAQKSLSSQLKGYADDNNYRLQLDYSLKNLIELKRFKEAMNESYQSDLNDEKLQNDLREWRDLKNTPEEINRREFEEIKEMALYFRDWCMFRLDWYELSQEEIQECRDWMDNDNKLLQLDYSLRNLSILKGYKERNEKAYQDYLNDEELQNDLRKWKNGDKPGFFESLFKTTQAEIPNIFSVWDECFSSARNYIKTLSETNLDFLYTP

Nearest PDB structures (foldseek):
  3g6b-assembly1_B  TM=2.421E-01  e=6.596E+00  Thermotoga maritima

Mean predicted aligned error: 20.36 Å

Solvent-accessible surface area (backbone atoms only — not comparable to full-atom values): 26397 Å² total; per-residue (Å²): 72,39,58,54,48,69,66,57,52,51,52,29,47,52,38,25,52,49,40,52,52,51,42,50,52,45,23,54,55,40,36,51,53,53,52,50,53,50,51,52,52,52,52,52,51,52,52,52,51,53,51,42,63,75,66,72,64,83,80,76,97,68,87,71,83,82,77,78,80,71,49,76,67,53,43,45,58,50,17,47,52,52,27,53,62,63,45,60,79,40,56,55,43,53,16,28,30,54,42,41,52,45,25,61,73,67,66,58,79,74,55,89,86,54,79,47,77,84,86,61,96,44,72,68,54,39,50,63,60,43,36,37,42,73,32,97,85,16,82,42,25,59,40,44,63,49,79,75,85,85,74,101,43,81,93,50,61,97,63,82,86,82,83,68,76,55,104,80,52,63,43,42,77,52,50,59,52,46,61,56,51,62,74,75,44,59,67,45,78,49,78,30,49,41,81,59,56,75,40,74,67,56,47,55,50,46,61,68,67,69,75,62,97,67,88,62,48,71,42,80,38,68,36,64,51,63,62,42,33,68,28,69,70,33,33,60,74,32,69,72,36,65,74,51,17,50,52,50,46,49,53,51,56,52,48,56,53,47,54,54,24,66,78,66,76,48,91,75,68,86,72,66,57,59,64,58,54,48,47,52,49,49,51,47,59,70,40,40,63,58,52,52,49,53,70,66,31,64,67,59,49,48,55,52,47,54,51,48,53,57,69,72,42,60,67,68,59,55,51,50,52,44,50,56,46,42,52,53,35,51,49,54,31,52,48,36,54,46,48,70,73,73,48,96,68,54,76,66,58,52,49,52,36,50,55,50,33,54,52,28,52,58,60,64,70,58,66,96,45,75,70,51,39,53,56,43,51,58,51,40,71,74,40,45,66,60,49,53,53,50,72,68,32,65,66,59,48,52,50,55,52,40,45,77,72,67,57,70,76,79,56,67,68,48,57,56,56,58,54,69,74,75,53,87,71,58,59,61,59,50,52,53,55,53,50,53,51,52,52,54,56,51,58,63,72,69,63,84,78,81,89,81,83,83,136

Secondary structure (DSSP, 8-state):
-EE--HHHHHHHHHHHHHHHHHHHHHHHHHHHHHHHHHHHHHHHHHHHHHHHHHTT-PPPS----------HHHHHHHHHHHHHHHHTT-HHHHHHHHHHHHHHHHT----TTS------SSHHHHHHHHHHHHSTT-TTGGGEEE-------GGGTT--------TT-S-HHHHHHHHHHTTS-SEEEEEEEGGGTT-HHHHHHHHHHHSSSS--EEEEEEE-HHHHHTSHHHHHHTTT-HHHHHHHHHHHHHHHHHHHHHHTT--------HHHHHHHHHHHHHHHHHHHHHHH-HHHHHHHHHHHHHHHS-HHHHHHHHHHHHHHHHHHHHHHHHHHHHS---HHHHHHHHHHHHHHHHHHTPPS-HHHHHHHHHHHHHHHHHHHHHHT-HHHHHHHHHHHTT---TTHHHHHHHHHHH-SSSHHHHHHHHHHHHHHHHHHHH---------